Protein AF-A0A388LQ07-F1 (afdb_monomer_lite)

Radius of gyration: 49.72 Å; chains: 1; bounding box: 108×104×162 Å

pLDDT: mean 70.74, std 22.27, range [34.22, 98.62]

Organism: Chara braunii (NCBI:txid69332)

Sequence (427 aa):
MSNPERYERSRDVRGMDDRAQDDRERDDRAEDRDRGDRRRGPICFNCNEIGHYGNQCPRPRRYGGMARPSTSTDSLRSRSPRRGDWRREPAAQLDRGVTQQISELGRSVAAMKQHFEEEWMREENRLRRKQEKEEEKRREEEMRIREEEERVIQEKKARKKKERRRKEAESRTELKKDLSMQMVMQLSELEDKFGHRMKQAITGTGKLPNEKGKEVKRGPACSGSGSESEASITQDLSARTTDLVISEKRKRGPDRVIGNSPPMESPAKRTPKSRRKQATFTRRLTRARAKMVKSPGSAKRKTPVRTPLLARKKKVTPLDTGIGTPDLKGSLARYKYRNIMMQELKLLDASELQRICREEGVPYDGKVDEIFDITDHRTYLKLEIEEVPELQPEAINIEDSEVVGPNEGSDAINKWDLRVPQLWVVC

Secondary structure (DSSP, 8-state):
-----------------SSSSSTTSSSTTSSS-TTS-S-PPPBPTTT--BTS-TTS-SSPP----------------------------------HHHHHHHHHHHHHHHHHHHHHHHHHHHHHHHHHHHHHHHHHHHHHHHHHHHHHHHHHHHHHHHHHHHHHHHHHHHHHHHHHHHHHHHHHHHHHHHHHHHHHHHHHHHHHT------------------------HHHHHHHHHHHHHT-------PPPP-----------PPP----------PPPP-------------------------------------------THHHHHHHHHHHHHHHHHHHHTS-HHHHHHHHHHHT-----HHHHHHHHHHHHHHHHHHHHHS---------------------------------------

Structure (mmCIF, N/CA/C/O backbone):
data_AF-A0A388LQ07-F1
#
_entry.id   AF-A0A388LQ07-F1
#
loop_
_atom_site.group_PDB
_atom_site.id
_atom_site.type_symbol
_atom_site.label_atom_id
_atom_site.label_alt_id
_atom_site.label_comp_id
_atom_site.label_asym_id
_atom_site.label_entity_id
_atom_site.label_seq_id
_atom_site.pdbx_PDB_ins_code
_atom_site.Cartn_x
_atom_site.Cartn_y
_atom_site.Cartn_z
_atom_site.occupancy
_atom_site.B_iso_or_equiv
_atom_site.auth_seq_id
_atom_site.auth_comp_id
_atom_site.auth_asym_id
_atom_site.auth_atom_id
_atom_site.pdbx_PDB_model_num
ATOM 1 N N . MET A 1 1 ? -44.081 -37.460 34.704 1.00 39.41 1 MET A N 1
ATOM 2 C CA . MET A 1 1 ? -43.482 -36.228 35.255 1.00 39.41 1 MET A CA 1
ATOM 3 C C . MET A 1 1 ? -42.346 -35.823 34.338 1.00 39.41 1 MET A C 1
ATOM 5 O O . MET A 1 1 ? -41.264 -36.391 34.409 1.00 39.41 1 MET A O 1
ATOM 9 N N . SER A 1 2 ? -42.665 -34.952 33.388 1.00 43.94 2 SER A N 1
ATOM 10 C CA . SER A 1 2 ? -41.775 -34.513 32.313 1.00 43.94 2 SER A CA 1
ATOM 11 C C . SER A 1 2 ? -41.227 -33.144 32.690 1.00 43.94 2 SER A C 1
ATOM 13 O O . SER A 1 2 ? -42.004 -32.284 33.091 1.00 43.94 2 SER A O 1
ATOM 15 N N . ASN A 1 3 ? -39.910 -32.969 32.612 1.00 45.53 3 ASN A N 1
ATOM 16 C CA . ASN A 1 3 ? -39.208 -31.769 33.061 1.00 45.53 3 ASN A CA 1
ATOM 17 C C . ASN A 1 3 ? -38.857 -30.894 31.837 1.00 45.53 3 ASN A C 1
ATOM 19 O O . ASN A 1 3 ? -38.011 -31.328 31.048 1.00 45.53 3 ASN A O 1
ATOM 23 N N . PRO A 1 4 ? -39.477 -29.716 31.623 1.00 56.81 4 PRO A N 1
ATOM 24 C CA . PRO A 1 4 ? -39.225 -28.880 30.458 1.00 56.81 4 PRO A CA 1
ATOM 25 C C . PRO A 1 4 ? -38.493 -27.590 30.861 1.00 56.81 4 PRO A C 1
ATOM 27 O O . PRO A 1 4 ? -39.055 -26.513 30.771 1.00 56.81 4 PRO A O 1
ATOM 30 N N . GLU A 1 5 ? -37.239 -27.663 31.312 1.00 50.97 5 GLU A N 1
ATOM 31 C CA . GLU A 1 5 ? -36.475 -26.450 31.671 1.00 50.97 5 GLU A CA 1
ATOM 32 C C . GLU A 1 5 ? -34.990 -26.571 31.323 1.00 50.97 5 GLU A C 1
ATOM 34 O O . GLU A 1 5 ? -34.106 -26.594 32.184 1.00 50.97 5 GLU A O 1
ATOM 39 N N . ARG A 1 6 ? -34.669 -26.676 30.028 1.00 49.72 6 ARG A N 1
ATOM 40 C CA . ARG A 1 6 ? -33.263 -26.550 29.615 1.00 49.72 6 ARG A CA 1
ATOM 41 C C . ARG A 1 6 ? -33.026 -26.067 28.193 1.00 49.72 6 ARG A C 1
ATOM 43 O O . ARG A 1 6 ? -32.154 -26.596 27.506 1.00 49.72 6 ARG A O 1
ATOM 50 N N . TYR A 1 7 ? -33.756 -25.042 27.763 1.00 50.16 7 TYR A N 1
ATOM 51 C CA . TYR A 1 7 ? -33.455 -24.391 26.489 1.00 50.16 7 TYR A CA 1
ATOM 52 C C . TYR A 1 7 ? -33.630 -22.874 26.509 1.00 50.16 7 TYR A C 1
ATOM 54 O O . TYR A 1 7 ? -34.295 -22.318 25.654 1.00 50.16 7 TYR A O 1
ATOM 62 N N . GLU A 1 8 ? -32.960 -22.189 27.435 1.00 53.19 8 GLU A N 1
ATOM 63 C CA . GLU A 1 8 ? -32.631 -20.772 27.251 1.00 53.19 8 GLU A CA 1
ATOM 64 C C . GLU A 1 8 ? -31.190 -20.524 27.693 1.00 53.19 8 GLU A C 1
ATOM 66 O O . GLU A 1 8 ? -30.886 -20.216 28.843 1.00 53.19 8 GLU A O 1
ATOM 71 N N . ARG A 1 9 ? -30.252 -20.719 26.761 1.00 45.91 9 ARG A N 1
ATOM 72 C CA . ARG A 1 9 ? -28.885 -20.226 26.914 1.00 45.91 9 ARG A CA 1
ATOM 73 C C . ARG A 1 9 ? -28.558 -19.337 25.729 1.00 45.91 9 ARG A C 1
ATOM 75 O O . ARG A 1 9 ? -28.162 -19.811 24.672 1.00 45.91 9 ARG A O 1
ATOM 82 N N . SER A 1 10 ? -28.771 -18.051 25.978 1.00 45.88 10 SER A N 1
ATOM 83 C CA . SER A 1 10 ? -27.994 -16.930 25.462 1.00 45.88 10 SER A CA 1
ATOM 84 C C . SER A 1 10 ? -27.790 -16.904 23.950 1.00 45.88 10 SER A C 1
ATOM 86 O O . SER A 1 10 ? -26.807 -17.409 23.415 1.00 45.88 10 SER A O 1
ATOM 88 N N . ARG A 1 11 ? -28.687 -16.176 23.278 1.00 46.62 11 ARG A N 1
ATOM 89 C CA . ARG A 1 11 ? -28.313 -15.408 22.090 1.00 46.62 11 ARG A CA 1
ATOM 90 C C . ARG A 1 11 ? -27.155 -14.494 22.485 1.00 46.62 11 ARG A C 1
ATOM 92 O O . ARG A 1 11 ? -27.356 -13.493 23.166 1.00 46.62 11 ARG A O 1
ATOM 99 N N . ASP A 1 12 ? -25.949 -14.868 22.078 1.00 43.22 12 ASP A N 1
ATOM 100 C CA . ASP A 1 12 ? -24.818 -13.957 22.021 1.00 43.22 12 ASP A CA 1
ATOM 101 C C . ASP A 1 12 ? -25.226 -12.770 21.144 1.00 43.22 12 ASP A C 1
ATOM 103 O O . ASP A 1 12 ? -25.362 -12.892 19.922 1.00 43.22 12 ASP A O 1
ATOM 107 N N . VAL A 1 13 ? -25.457 -11.629 21.793 1.00 46.91 13 VAL A N 1
ATOM 108 C CA . VAL A 1 13 ? -25.552 -10.318 21.158 1.00 46.91 13 VAL A CA 1
ATOM 109 C C . VAL A 1 13 ? -24.224 -10.106 20.440 1.00 46.91 13 VAL A C 1
ATOM 111 O O . VAL A 1 13 ? -23.186 -9.824 21.042 1.00 46.91 13 VAL A O 1
ATOM 114 N N . ARG A 1 14 ? -24.235 -10.373 19.133 1.00 50.00 14 ARG A N 1
ATOM 115 C CA . ARG A 1 14 ? -23.126 -10.073 18.238 1.00 50.00 14 ARG A CA 1
ATOM 116 C C . ARG A 1 14 ? -22.948 -8.564 18.270 1.00 50.00 14 ARG A C 1
ATOM 118 O O . ARG A 1 14 ? -23.834 -7.846 17.825 1.00 50.00 14 ARG A O 1
ATOM 125 N N . GLY A 1 15 ? -21.815 -8.127 18.817 1.00 51.34 15 GLY A N 1
ATOM 126 C CA . GLY A 1 15 ? -21.367 -6.742 18.764 1.00 51.34 15 GLY A CA 1
ATOM 127 C C . GLY A 1 15 ? -21.477 -6.223 17.337 1.00 51.34 15 GLY A C 1
ATOM 128 O O . GLY A 1 15 ? -20.814 -6.734 16.431 1.00 51.34 15 GLY A O 1
ATOM 129 N N . MET A 1 16 ? -22.373 -5.259 17.168 1.00 51.69 16 MET A N 1
ATOM 130 C CA . MET A 1 16 ? -22.711 -4.630 15.903 1.00 51.69 16 MET A CA 1
ATOM 131 C C . MET A 1 16 ? -22.351 -3.136 15.922 1.00 51.69 16 MET A C 1
ATOM 133 O O . MET A 1 16 ? -22.922 -2.372 15.162 1.00 51.69 16 MET A O 1
ATOM 137 N N . ASP A 1 17 ? -21.379 -2.733 16.749 1.00 49.41 17 ASP A N 1
ATOM 138 C CA . ASP A 1 17 ? -21.117 -1.313 17.041 1.00 49.41 17 ASP A CA 1
ATOM 139 C C . ASP A 1 17 ? -19.730 -0.798 16.617 1.00 49.41 17 ASP A C 1
ATOM 141 O O . ASP A 1 17 ? -19.373 0.322 16.954 1.00 49.41 17 ASP A O 1
ATOM 145 N N . ASP A 1 18 ? -18.953 -1.552 15.830 1.00 53.66 18 ASP A N 1
ATOM 146 C CA . ASP A 1 18 ? -17.659 -1.064 15.300 1.00 53.66 18 ASP A CA 1
ATOM 147 C C . ASP A 1 18 ? -17.747 -0.597 13.826 1.00 53.66 18 ASP A C 1
ATOM 149 O O . ASP A 1 18 ? -16.726 -0.311 13.208 1.00 53.66 18 ASP A O 1
ATOM 153 N N . ARG A 1 19 ? -18.946 -0.552 13.220 1.00 55.19 19 ARG A N 1
ATOM 154 C CA . ARG A 1 19 ? -19.135 -0.169 11.800 1.00 55.19 19 ARG A CA 1
ATOM 155 C C . ARG A 1 19 ? -19.740 1.214 11.569 1.00 55.19 19 ARG A C 1
ATOM 157 O O . ARG A 1 19 ? -19.699 1.684 10.445 1.00 55.19 19 ARG A O 1
ATOM 164 N N . ALA A 1 20 ? -20.289 1.863 12.592 1.00 51.53 20 ALA A N 1
ATOM 165 C CA . ALA A 1 20 ? -21.076 3.088 12.415 1.00 51.53 20 ALA A CA 1
ATOM 166 C C . ALA A 1 20 ? -20.260 4.393 12.496 1.00 51.53 20 ALA A C 1
ATOM 168 O O . ALA A 1 20 ? -20.847 5.474 12.473 1.00 51.53 20 ALA A O 1
ATOM 169 N N . GLN A 1 21 ? -18.932 4.315 12.638 1.00 52.06 21 GLN A N 1
ATOM 170 C CA . GLN A 1 21 ? -18.099 5.497 12.882 1.00 52.06 21 GLN A CA 1
ATOM 171 C C . GLN A 1 21 ? -17.310 5.982 11.654 1.00 52.06 21 GLN A C 1
ATOM 173 O O . GLN A 1 21 ? -16.916 7.141 11.650 1.00 52.06 21 GLN A O 1
ATOM 178 N N . ASP A 1 22 ? -17.161 5.168 10.600 1.00 51.47 22 ASP A N 1
ATOM 179 C CA . ASP A 1 22 ? -16.456 5.572 9.365 1.00 51.47 22 ASP A CA 1
ATOM 180 C C . ASP A 1 22 ? -17.363 6.259 8.323 1.00 51.47 22 ASP A C 1
ATOM 182 O O . ASP A 1 22 ? -16.869 6.978 7.459 1.00 51.47 22 ASP A O 1
ATOM 186 N N . ASP A 1 23 ? -18.690 6.104 8.407 1.00 52.00 23 ASP A N 1
ATOM 187 C CA . ASP A 1 23 ? -19.601 6.627 7.372 1.00 52.00 23 ASP A CA 1
ATOM 188 C C . ASP A 1 23 ? -20.023 8.096 7.586 1.00 52.00 23 ASP A C 1
ATOM 190 O O . ASP A 1 23 ? -20.672 8.678 6.723 1.00 52.00 23 ASP A O 1
ATOM 194 N N . ARG A 1 24 ? -19.659 8.734 8.710 1.00 50.94 24 ARG A N 1
ATOM 195 C CA . ARG A 1 24 ? -20.096 10.112 9.027 1.00 50.94 24 ARG A CA 1
ATOM 196 C C . ARG A 1 24 ? -19.161 11.233 8.572 1.00 50.94 24 ARG A C 1
ATOM 198 O O . ARG A 1 24 ? -19.572 12.382 8.630 1.00 50.94 24 ARG A O 1
ATOM 205 N N . GLU A 1 25 ? -17.951 10.946 8.094 1.00 48.94 25 GLU A N 1
ATOM 206 C CA . GLU A 1 25 ? -17.031 11.999 7.613 1.00 48.94 25 GLU A CA 1
ATOM 207 C C . GLU A 1 25 ? -17.126 12.268 6.097 1.00 48.94 25 GLU A C 1
ATOM 209 O O . GLU A 1 25 ? -16.365 13.078 5.564 1.00 48.94 25 GLU A O 1
ATOM 214 N N . ARG A 1 26 ? -18.045 11.607 5.374 1.00 51.47 26 ARG A N 1
ATOM 215 C CA . ARG A 1 26 ? -18.078 11.650 3.901 1.00 51.47 26 ARG A CA 1
ATOM 216 C C . ARG A 1 26 ? -19.060 12.649 3.278 1.00 51.47 26 ARG A C 1
ATOM 218 O O . ARG A 1 26 ? -18.865 12.981 2.112 1.00 51.47 26 ARG A O 1
ATOM 225 N N . ASP A 1 27 ? -20.040 13.164 4.019 1.00 49.19 27 ASP A N 1
ATOM 226 C CA . ASP A 1 27 ? -21.153 13.920 3.415 1.00 49.19 27 ASP A CA 1
ATOM 227 C C . ASP A 1 27 ? -21.020 15.457 3.437 1.00 49.19 27 ASP A C 1
ATOM 229 O O . ASP A 1 27 ? -21.735 16.134 2.705 1.00 49.19 27 ASP A O 1
ATOM 233 N N . ASP A 1 28 ? -20.051 16.045 4.146 1.00 48.31 28 ASP A N 1
ATOM 234 C CA . ASP A 1 28 ? -19.990 17.515 4.316 1.00 48.31 28 ASP A CA 1
ATOM 235 C C . ASP A 1 28 ? -19.209 18.287 3.222 1.00 48.31 28 ASP A C 1
ATOM 237 O O . ASP A 1 28 ? -18.878 19.459 3.401 1.00 48.31 28 ASP A O 1
ATOM 241 N N . ARG A 1 29 ? -18.859 17.679 2.076 1.00 53.12 29 ARG A N 1
ATOM 242 C CA . ARG A 1 29 ? -18.040 18.353 1.030 1.00 53.12 29 ARG A CA 1
ATOM 243 C C . ARG A 1 29 ? -18.640 18.414 -0.376 1.00 53.12 29 ARG A C 1
ATOM 245 O O . ARG A 1 29 ? -17.959 18.874 -1.292 1.00 53.12 29 ARG A O 1
ATOM 252 N N . ALA A 1 30 ? -19.884 17.982 -0.570 1.00 51.75 30 ALA A N 1
ATOM 253 C CA . ALA A 1 30 ? -20.458 17.828 -1.909 1.00 51.75 30 ALA A CA 1
ATOM 254 C C . ALA A 1 30 ? -21.124 19.087 -2.508 1.00 51.75 30 ALA A C 1
ATOM 256 O O . ALA A 1 30 ? -21.473 19.061 -3.685 1.00 51.75 30 ALA A O 1
ATOM 257 N N . GLU A 1 31 ? -21.291 20.193 -1.775 1.00 50.75 31 GLU A N 1
ATOM 258 C CA . GLU A 1 31 ? -22.216 21.254 -2.225 1.00 50.75 31 GLU A CA 1
ATOM 259 C C . GLU A 1 31 ? -21.605 22.456 -2.974 1.00 50.75 31 GLU A C 1
ATOM 261 O O . GLU A 1 31 ? -22.358 23.301 -3.450 1.00 50.75 31 GLU A O 1
ATOM 266 N N . ASP A 1 32 ? -20.284 22.540 -3.184 1.00 50.28 32 ASP A N 1
ATOM 267 C CA . ASP A 1 32 ? -19.667 23.840 -3.536 1.00 50.28 32 ASP A CA 1
ATOM 268 C C . ASP A 1 32 ? -19.043 23.991 -4.942 1.00 50.28 32 ASP A C 1
ATOM 270 O O . ASP A 1 32 ? -18.267 24.920 -5.171 1.00 50.28 32 ASP A O 1
ATOM 274 N N . ARG A 1 33 ? -19.320 23.116 -5.925 1.00 52.22 33 ARG A N 1
ATOM 275 C CA . ARG A 1 33 ? -18.588 23.167 -7.223 1.00 52.22 33 ARG A CA 1
ATOM 276 C C . ARG A 1 33 ? -19.391 23.209 -8.523 1.00 52.22 33 ARG A C 1
ATOM 278 O O . ARG A 1 33 ? -18.778 23.193 -9.587 1.00 52.22 33 ARG A O 1
ATOM 285 N N . ASP A 1 34 ? -20.712 23.377 -8.500 1.00 48.28 34 ASP A N 1
ATOM 286 C CA . ASP A 1 34 ? -21.517 23.348 -9.739 1.00 48.28 34 ASP A CA 1
ATOM 287 C C . ASP A 1 34 ? -21.881 24.734 -10.327 1.00 48.28 34 ASP A C 1
ATOM 289 O O . ASP A 1 34 ? -23.017 24.979 -10.733 1.00 48.28 34 ASP A O 1
ATOM 293 N N . ARG A 1 35 ? -20.939 25.695 -10.372 1.00 51.75 35 ARG A N 1
ATOM 294 C CA . ARG A 1 35 ? -21.194 27.030 -10.986 1.00 51.75 35 ARG A CA 1
ATOM 295 C C . ARG A 1 35 ? -20.110 27.596 -11.923 1.00 51.75 35 ARG A C 1
ATOM 297 O O . ARG A 1 35 ? -20.222 28.742 -12.342 1.00 51.75 35 ARG A O 1
ATOM 304 N N . GLY A 1 36 ? -19.094 26.820 -12.301 1.00 54.16 36 GLY A N 1
ATOM 305 C CA . GLY A 1 36 ? -17.830 27.366 -12.823 1.00 54.16 36 GLY A CA 1
ATOM 306 C C . GLY A 1 36 ? -17.712 27.795 -14.294 1.00 54.16 36 GLY A C 1
ATOM 307 O O . GLY A 1 36 ? -17.381 28.948 -14.537 1.00 54.16 36 GLY A O 1
ATOM 308 N N . ASP A 1 37 ? -17.847 26.894 -15.281 1.00 54.06 37 ASP A N 1
ATOM 309 C CA . ASP A 1 37 ? -17.025 27.077 -16.507 1.00 54.06 37 ASP A CA 1
ATOM 310 C C . ASP A 1 37 ? -17.689 26.734 -17.858 1.00 54.06 37 ASP A C 1
ATOM 312 O O . ASP A 1 37 ? -17.047 26.311 -18.817 1.00 54.06 37 ASP A O 1
ATOM 316 N N . ARG A 1 38 ? -19.005 26.928 -17.995 1.00 53.69 38 ARG A N 1
ATOM 317 C CA . ARG A 1 38 ? -19.739 26.542 -19.223 1.00 53.69 38 ARG A CA 1
ATOM 318 C C . ARG A 1 38 ? -19.642 27.508 -20.423 1.00 53.69 38 ARG A C 1
ATOM 320 O O . ARG A 1 38 ? -20.496 27.416 -21.301 1.00 53.69 38 ARG A O 1
ATOM 327 N N . ARG A 1 39 ? -18.691 28.453 -20.520 1.00 58.50 39 ARG A N 1
ATOM 328 C CA . ARG A 1 39 ? -18.688 29.434 -21.644 1.00 58.50 39 ARG A CA 1
ATOM 329 C C . ARG A 1 39 ? -17.314 29.947 -22.109 1.00 58.50 39 ARG A C 1
ATOM 331 O O . ARG A 1 39 ? -17.121 31.157 -22.201 1.00 58.50 39 ARG A O 1
ATOM 338 N N . ARG A 1 40 ? -16.370 29.082 -22.493 1.00 64.88 40 ARG A N 1
ATOM 339 C CA . ARG A 1 40 ? -15.242 29.522 -23.347 1.00 64.88 40 ARG A CA 1
ATOM 340 C C . ARG A 1 40 ? -15.515 29.156 -24.807 1.00 64.88 40 ARG A C 1
ATOM 342 O O . ARG A 1 40 ? -15.767 27.999 -25.119 1.00 64.88 40 ARG A O 1
ATOM 349 N N . GLY A 1 41 ? -15.536 30.163 -25.684 1.00 77.50 41 GLY A N 1
ATOM 350 C CA . GLY A 1 41 ? -15.755 29.989 -27.126 1.00 77.50 41 GLY A CA 1
ATOM 351 C C . GLY A 1 41 ? -14.589 29.277 -27.835 1.00 77.50 41 GLY A C 1
ATOM 352 O O . GLY A 1 41 ? -13.524 29.104 -27.242 1.00 77.50 41 GLY A O 1
ATOM 353 N N . PRO A 1 42 ? -14.765 28.871 -29.106 1.00 85.25 42 PRO A N 1
ATOM 354 C CA . PRO A 1 42 ? -13.761 28.117 -29.859 1.00 85.25 42 PRO A CA 1
ATOM 355 C C . PRO A 1 42 ? -12.470 28.924 -30.069 1.00 85.25 42 PRO A C 1
ATOM 357 O O . PRO A 1 42 ? -12.521 30.124 -30.340 1.00 85.25 42 PRO A O 1
ATOM 360 N N . ILE A 1 43 ? -11.316 28.260 -29.960 1.00 91.00 43 ILE A N 1
ATOM 361 C CA . ILE A 1 43 ? -9.980 28.847 -30.159 1.00 91.00 43 ILE A CA 1
ATOM 362 C C . ILE A 1 43 ? -9.486 28.535 -31.578 1.00 91.00 43 ILE A C 1
ATOM 364 O O . ILE A 1 43 ? -9.570 27.399 -32.047 1.00 91.00 43 ILE A O 1
ATOM 368 N N . CYS A 1 44 ? -8.934 29.533 -32.265 1.00 90.69 44 CYS A N 1
ATOM 369 C CA . CYS A 1 44 ? -8.407 29.385 -33.616 1.00 90.69 44 CYS A CA 1
ATOM 370 C C . CYS A 1 44 ? -7.053 28.660 -33.634 1.00 90.69 44 CYS A C 1
ATOM 372 O O . CYS A 1 44 ? -6.055 29.211 -33.190 1.00 90.69 44 CYS A O 1
ATOM 374 N N . PHE A 1 45 ? -6.959 27.487 -34.261 1.00 85.25 45 PHE A N 1
ATOM 375 C CA . PHE A 1 45 ? -5.707 26.711 -34.340 1.00 85.25 45 PHE A CA 1
ATOM 376 C C . PHE A 1 45 ? -4.542 27.375 -35.103 1.00 85.25 45 PHE A C 1
ATOM 378 O O . PHE A 1 45 ? -3.414 26.896 -35.024 1.00 85.25 45 PHE A O 1
ATOM 385 N N . ASN A 1 46 ? -4.780 28.447 -35.871 1.00 89.38 46 ASN A N 1
ATOM 386 C CA . ASN A 1 46 ? -3.712 29.131 -36.615 1.00 89.38 46 ASN A CA 1
ATOM 387 C C . ASN A 1 46 ? -3.073 30.288 -35.818 1.00 89.38 46 ASN A C 1
ATOM 389 O O . ASN A 1 46 ? -1.893 30.581 -36.009 1.00 89.38 46 ASN A O 1
ATOM 393 N N . CYS A 1 47 ? -3.826 30.953 -34.930 1.00 91.19 47 CYS A N 1
ATOM 394 C CA . CYS A 1 47 ? -3.338 32.099 -34.144 1.00 91.19 47 CYS A CA 1
ATOM 395 C C . CYS A 1 47 ? -3.561 31.998 -32.625 1.00 91.19 47 CYS A C 1
ATOM 397 O O . CYS A 1 47 ? -3.041 32.837 -31.897 1.00 91.19 47 CYS A O 1
ATOM 399 N N . ASN A 1 48 ? -4.285 30.980 -32.159 1.00 89.50 48 ASN A N 1
ATOM 400 C CA . ASN A 1 48 ? -4.698 30.724 -30.776 1.00 89.50 48 ASN A CA 1
ATOM 401 C C . ASN A 1 48 ? -5.562 31.817 -30.122 1.00 89.50 48 ASN A C 1
ATOM 403 O O . ASN A 1 48 ? -5.646 31.892 -28.899 1.00 89.50 48 ASN A O 1
ATOM 407 N N . GLU A 1 49 ? -6.245 32.643 -30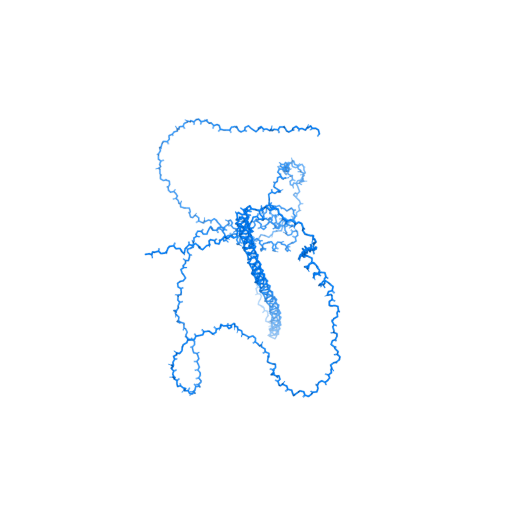.912 1.00 91.56 49 GLU A N 1
ATOM 408 C CA . GLU A 1 49 ? -7.212 33.618 -30.397 1.00 91.56 49 GLU A CA 1
ATOM 409 C C . GLU A 1 49 ? -8.605 32.974 -30.266 1.00 91.56 49 GLU A C 1
ATOM 411 O O . GLU A 1 49 ? -9.029 32.193 -31.124 1.00 91.56 49 GLU A O 1
ATOM 416 N N . ILE A 1 50 ? -9.315 33.278 -29.174 1.00 91.75 50 ILE A N 1
ATOM 417 C CA . ILE A 1 50 ? -10.691 32.817 -28.927 1.00 91.75 50 ILE A CA 1
ATOM 418 C C . ILE A 1 50 ? -11.644 33.595 -29.849 1.00 91.75 50 ILE A C 1
ATOM 420 O O . ILE A 1 50 ? -11.500 34.805 -30.006 1.00 91.75 50 ILE A O 1
ATOM 424 N N . GLY A 1 51 ? -12.641 32.925 -30.428 1.00 92.38 51 GLY A N 1
ATOM 425 C CA . GLY A 1 51 ? -13.773 33.566 -31.110 1.00 92.38 51 GLY A CA 1
ATOM 426 C C . GLY A 1 51 ? -13.868 33.338 -32.619 1.00 92.38 51 GLY A C 1
ATOM 427 O O . GLY A 1 51 ? -14.806 33.837 -33.231 1.00 92.38 51 GLY A O 1
ATOM 428 N N . HIS A 1 52 ? -12.954 32.580 -33.230 1.00 92.50 52 HIS A N 1
ATOM 429 C CA . HIS A 1 52 ? -13.053 32.214 -34.646 1.00 92.50 52 HIS A CA 1
ATOM 430 C C . HIS A 1 52 ? -12.395 30.864 -34.943 1.00 92.50 52 HIS A C 1
ATOM 432 O O . HIS A 1 52 ? -11.523 30.396 -34.213 1.00 92.50 52 HIS A O 1
ATOM 438 N N . TYR A 1 53 ? -12.807 30.230 -36.038 1.00 89.62 53 TYR A N 1
ATOM 439 C CA . TYR A 1 53 ? -12.229 28.966 -36.491 1.00 89.62 53 TYR A CA 1
ATOM 440 C C . TYR A 1 53 ? -11.045 29.200 -37.441 1.00 89.62 53 TYR A C 1
ATOM 442 O O . TYR A 1 53 ? -10.922 30.251 -38.069 1.00 89.62 53 TYR A O 1
ATOM 450 N N . GLY A 1 54 ? -10.161 28.207 -37.586 1.00 87.06 54 GLY A N 1
ATOM 451 C CA . GLY A 1 54 ? -8.929 28.326 -38.386 1.00 87.06 54 GLY A CA 1
ATOM 452 C C . GLY A 1 54 ? -9.132 28.653 -39.875 1.00 87.06 54 GLY A C 1
ATOM 453 O O . GLY A 1 54 ? -8.205 29.111 -40.538 1.00 87.06 54 GLY A O 1
ATOM 454 N N . ASN A 1 55 ? -10.334 28.448 -40.412 1.00 86.50 55 ASN A N 1
ATOM 455 C CA . ASN A 1 55 ? -10.735 28.842 -41.767 1.00 86.50 55 ASN A CA 1
ATOM 456 C C . ASN A 1 55 ? -11.166 30.317 -41.887 1.00 86.50 55 ASN A C 1
ATOM 458 O O . ASN A 1 55 ? -11.230 30.823 -43.000 1.00 86.50 55 ASN A O 1
ATOM 462 N N . GLN A 1 56 ? -11.422 30.996 -40.769 1.00 92.50 56 GLN A N 1
ATOM 463 C CA . GLN A 1 56 ? -11.785 32.416 -40.682 1.00 92.50 56 GLN A CA 1
ATOM 464 C C . GLN A 1 56 ? -10.619 33.281 -40.180 1.00 92.50 56 GLN A C 1
ATOM 466 O O . GLN A 1 56 ? -10.779 34.476 -39.952 1.00 92.50 56 GLN A O 1
ATOM 471 N N . CYS A 1 57 ? -9.444 32.681 -39.969 1.00 91.94 57 CYS A N 1
ATOM 472 C CA . CYS A 1 57 ? -8.293 33.390 -39.435 1.00 91.94 57 CYS A CA 1
ATOM 473 C C . CYS A 1 57 ? -7.724 34.357 -40.488 1.00 91.94 57 CYS A C 1
ATOM 475 O O . CYS A 1 57 ? -7.311 33.897 -41.554 1.00 91.94 57 CYS A O 1
ATOM 477 N N . PRO A 1 58 ? -7.622 35.667 -40.195 1.00 91.44 58 PRO A N 1
ATOM 478 C CA . PRO A 1 58 ? -7.046 36.639 -41.125 1.00 91.44 58 PRO A CA 1
ATOM 479 C C . PRO A 1 58 ? -5.524 36.488 -41.272 1.00 91.44 58 PRO A C 1
ATOM 481 O O . PRO A 1 58 ? -4.928 37.075 -42.173 1.00 91.44 58 PRO A O 1
ATOM 484 N N . ARG A 1 59 ? -4.869 35.707 -40.396 1.00 88.56 59 ARG A N 1
ATOM 485 C CA . ARG A 1 59 ? -3.426 35.454 -40.483 1.00 88.56 59 ARG A CA 1
ATOM 486 C C . ARG A 1 59 ? -3.138 34.383 -41.546 1.00 88.56 59 ARG A C 1
ATOM 488 O O . ARG A 1 59 ? -3.783 33.332 -41.521 1.00 88.56 59 ARG A O 1
ATOM 495 N N . PRO A 1 60 ? -2.152 34.588 -42.442 1.00 83.56 60 PRO A N 1
ATOM 496 C CA . PRO A 1 60 ? -1.789 33.598 -43.452 1.00 83.56 60 PRO A CA 1
ATOM 497 C C . PRO A 1 60 ? -1.410 32.268 -42.788 1.00 83.56 60 PRO A C 1
ATOM 499 O O . PRO A 1 60 ? -0.747 32.240 -41.747 1.00 83.56 60 PRO A O 1
ATOM 502 N N . ARG A 1 61 ? -1.884 31.153 -43.357 1.00 78.69 61 ARG A N 1
ATOM 503 C CA . ARG A 1 61 ? -1.637 29.810 -42.813 1.00 78.69 61 ARG A CA 1
ATOM 504 C C . ARG A 1 61 ? -0.133 29.554 -42.738 1.00 78.69 61 ARG A C 1
ATOM 506 O O . ARG A 1 61 ? 0.551 29.660 -43.753 1.00 78.69 61 ARG A O 1
ATOM 513 N N . ARG A 1 62 ? 0.371 29.139 -41.569 1.00 72.25 62 ARG A N 1
ATOM 514 C CA . ARG A 1 62 ? 1.770 28.703 -41.364 1.00 72.25 62 ARG A CA 1
ATOM 515 C C . ARG A 1 62 ? 2.080 27.350 -42.036 1.00 72.25 62 ARG A C 1
ATOM 517 O O . ARG A 1 62 ? 2.679 26.470 -41.430 1.00 72.25 62 ARG A O 1
ATOM 524 N N . TYR A 1 63 ? 1.673 27.149 -43.287 1.00 61.38 63 TYR A N 1
ATOM 525 C CA . TYR A 1 63 ? 2.093 25.999 -44.090 1.00 61.38 63 TYR A CA 1
ATOM 526 C C . TYR A 1 63 ? 3.426 26.329 -44.764 1.00 61.38 63 TYR A C 1
ATOM 528 O O . TYR A 1 63 ? 3.490 26.657 -45.943 1.00 61.38 63 TYR A O 1
ATOM 536 N N . GLY A 1 64 ? 4.501 26.288 -43.984 1.00 60.91 64 GLY A N 1
ATOM 537 C CA . GLY A 1 64 ? 5.840 26.582 -44.476 1.00 60.91 64 GLY A CA 1
ATOM 538 C C . GLY A 1 64 ? 6.906 26.050 -43.535 1.00 60.91 64 GLY A C 1
ATOM 539 O O . GLY A 1 64 ? 7.406 26.789 -42.699 1.00 60.91 64 GLY A O 1
ATOM 540 N N . GLY A 1 65 ? 7.255 24.774 -43.707 1.00 58.31 65 GLY A N 1
ATOM 541 C CA . GLY A 1 65 ? 8.501 24.204 -43.198 1.00 58.31 65 GLY A CA 1
ATOM 542 C C . GLY A 1 65 ? 8.400 23.501 -41.847 1.00 58.31 65 GLY A C 1
ATOM 543 O O . GLY A 1 65 ? 8.491 24.130 -40.804 1.00 58.31 65 GLY A O 1
ATOM 544 N N . MET A 1 66 ? 8.296 22.173 -41.878 1.00 49.69 66 MET A N 1
ATOM 545 C CA . MET A 1 66 ? 9.326 21.275 -41.339 1.00 49.69 66 MET A CA 1
ATOM 546 C C . MET A 1 66 ? 8.877 19.823 -41.518 1.00 49.69 66 MET A C 1
ATOM 548 O O . MET A 1 66 ? 7.811 19.409 -41.076 1.00 49.69 66 MET A O 1
ATOM 552 N N . ALA A 1 67 ? 9.722 19.098 -42.249 1.00 51.78 67 ALA A N 1
ATOM 553 C CA . ALA A 1 67 ? 9.872 17.654 -42.316 1.00 51.78 67 ALA A CA 1
ATOM 554 C C . ALA A 1 67 ? 8.987 16.845 -41.354 1.00 51.78 67 ALA A C 1
ATOM 556 O O . ALA A 1 67 ? 9.276 16.714 -40.168 1.00 51.78 67 ALA A O 1
ATOM 557 N N . ARG A 1 68 ? 7.955 16.213 -41.914 1.00 53.91 68 ARG A N 1
ATOM 558 C CA . ARG A 1 68 ? 7.318 15.045 -41.308 1.00 53.91 68 ARG A CA 1
ATOM 559 C C . ARG A 1 68 ? 8.313 13.879 -41.454 1.00 53.91 68 ARG A C 1
ATOM 561 O O . ARG A 1 68 ? 8.586 13.501 -42.597 1.00 53.91 68 ARG A O 1
ATOM 568 N N . PRO A 1 69 ? 8.900 13.329 -40.374 1.00 48.88 69 PRO A N 1
ATOM 569 C CA . PRO A 1 69 ? 9.760 12.161 -40.492 1.00 48.88 69 PRO A CA 1
ATOM 570 C C . PRO A 1 69 ? 8.899 10.985 -40.960 1.00 48.88 69 PRO A C 1
ATOM 572 O O . PRO A 1 69 ? 7.974 10.549 -40.278 1.00 48.88 69 PRO A O 1
ATOM 575 N N . SER A 1 70 ? 9.161 10.532 -42.184 1.00 45.28 70 SER A N 1
ATOM 576 C CA . SER A 1 70 ? 8.516 9.366 -42.783 1.00 45.28 70 SER A CA 1
ATOM 577 C C . SER A 1 70 ? 9.055 8.096 -42.135 1.00 45.28 70 SER A C 1
ATOM 579 O O . SER A 1 70 ? 10.016 7.507 -42.617 1.00 45.28 70 SER A O 1
ATOM 581 N N . THR A 1 71 ? 8.421 7.654 -41.054 1.00 48.16 71 THR A N 1
ATOM 582 C CA . THR A 1 71 ? 8.469 6.257 -40.609 1.00 48.16 71 THR A CA 1
ATOM 583 C C . THR A 1 71 ? 7.182 5.583 -41.060 1.00 48.16 71 THR A C 1
ATOM 585 O O . THR A 1 71 ? 6.250 5.380 -40.289 1.00 48.16 71 THR A O 1
ATOM 588 N N . SER A 1 72 ? 7.103 5.309 -42.356 1.00 49.75 72 SER A N 1
ATOM 589 C CA . SER A 1 72 ? 6.081 4.448 -42.936 1.00 49.75 72 SER A CA 1
ATOM 590 C C . SER A 1 72 ? 6.795 3.569 -43.940 1.00 49.75 72 SER A C 1
ATOM 592 O O . SER A 1 72 ? 7.089 3.982 -45.060 1.00 49.75 72 SER A O 1
ATOM 594 N N . THR A 1 73 ? 7.130 2.376 -43.473 1.00 49.09 73 THR A N 1
ATOM 595 C CA . THR A 1 73 ? 7.483 1.192 -44.244 1.00 49.09 73 THR A CA 1
ATOM 596 C C . THR A 1 73 ? 6.341 0.895 -45.220 1.00 49.09 73 THR A C 1
ATOM 598 O O . THR A 1 73 ? 5.477 0.073 -44.945 1.00 49.09 73 THR A O 1
ATOM 601 N N . ASP A 1 74 ? 6.304 1.604 -46.348 1.00 40.34 74 ASP A N 1
ATOM 602 C CA . ASP A 1 74 ? 5.473 1.236 -47.491 1.00 40.34 74 ASP A CA 1
ATOM 603 C C . ASP A 1 74 ? 6.367 0.563 -48.534 1.00 40.34 74 ASP A C 1
ATOM 605 O O . ASP A 1 74 ? 7.216 1.167 -49.196 1.00 40.34 74 ASP A O 1
ATOM 609 N N . SER A 1 75 ? 6.227 -0.753 -48.563 1.00 53.06 75 SER A N 1
ATOM 610 C CA . SER A 1 75 ? 7.066 -1.745 -49.208 1.00 53.06 75 SER A CA 1
ATOM 611 C C . SER A 1 75 ? 6.615 -2.062 -50.631 1.00 53.06 75 SER A C 1
ATOM 613 O O . SER A 1 75 ? 6.681 -3.219 -51.025 1.00 53.06 75 SER A O 1
ATOM 615 N N . LEU A 1 76 ? 6.171 -1.092 -51.438 1.00 52.75 76 LEU A N 1
ATOM 616 C CA . LEU A 1 76 ? 5.711 -1.379 -52.806 1.00 52.75 76 LEU A CA 1
ATOM 617 C C . LEU A 1 76 ? 6.036 -0.266 -53.813 1.00 52.75 76 LEU A C 1
ATOM 619 O O . LEU A 1 76 ? 5.151 0.351 -54.403 1.00 52.75 76 LEU A O 1
ATOM 623 N N . ARG A 1 77 ? 7.322 -0.059 -54.121 1.00 48.31 77 ARG A N 1
ATOM 624 C CA . ARG A 1 77 ? 7.709 0.523 -55.421 1.00 48.31 77 ARG A CA 1
ATOM 625 C C . ARG A 1 77 ? 8.805 -0.274 -56.107 1.00 48.31 77 ARG A C 1
ATOM 627 O O . ARG A 1 77 ? 9.982 0.069 -56.126 1.00 48.31 77 ARG A O 1
ATOM 634 N N . SER A 1 78 ? 8.333 -1.321 -56.763 1.00 54.72 78 SER A N 1
ATOM 635 C CA . SER A 1 78 ? 8.918 -1.952 -57.935 1.00 54.72 78 SER A CA 1
ATOM 636 C C . SER A 1 78 ? 9.345 -0.900 -58.967 1.00 54.72 78 SER A C 1
ATOM 638 O O . SER A 1 78 ? 8.527 -0.418 -59.749 1.00 54.72 78 SER A O 1
ATOM 640 N N . ARG A 1 79 ? 10.635 -0.561 -59.016 1.00 47.28 79 ARG A N 1
ATOM 641 C CA . ARG A 1 79 ? 11.287 -0.060 -60.233 1.00 47.28 79 ARG A CA 1
ATOM 642 C C . ARG A 1 79 ? 12.695 -0.632 -60.334 1.00 47.28 79 ARG A C 1
ATOM 644 O O . ARG A 1 79 ? 13.616 -0.201 -59.655 1.00 47.28 79 ARG A O 1
ATOM 651 N N . SER A 1 80 ? 12.820 -1.613 -61.222 1.00 54.34 80 SER A N 1
ATOM 652 C CA . SER A 1 80 ? 14.085 -2.091 -61.778 1.00 54.34 80 SER A CA 1
ATOM 653 C C . SER A 1 80 ? 14.936 -0.919 -62.281 1.00 54.34 80 SER A C 1
ATOM 655 O O . SER A 1 80 ? 14.403 -0.033 -62.957 1.00 54.34 80 SER A O 1
ATOM 657 N N . PRO A 1 81 ? 16.262 -1.012 -62.112 1.00 51.12 81 PRO A N 1
ATOM 658 C CA . PRO A 1 81 ? 17.136 -0.818 -63.262 1.00 51.12 81 PRO A CA 1
ATOM 659 C C . PRO A 1 81 ? 17.891 -2.109 -63.595 1.00 51.12 81 PRO A C 1
ATOM 661 O O . PRO A 1 81 ? 18.897 -2.460 -62.984 1.00 51.12 81 PRO A O 1
ATOM 664 N N . ARG A 1 82 ? 17.434 -2.791 -64.650 1.00 55.72 82 ARG A N 1
ATOM 665 C CA . ARG A 1 82 ? 18.326 -3.527 -65.549 1.00 55.72 82 ARG A CA 1
ATOM 666 C C . ARG A 1 82 ? 19.446 -2.582 -65.997 1.00 55.72 82 ARG A C 1
ATOM 668 O O . ARG A 1 82 ? 19.140 -1.623 -66.702 1.00 55.72 82 ARG A O 1
ATOM 675 N N . ARG A 1 83 ? 20.699 -2.867 -65.633 1.00 53.41 83 ARG A N 1
ATOM 676 C CA . ARG A 1 83 ? 21.931 -2.664 -66.432 1.00 53.41 83 ARG A CA 1
ATOM 677 C C . ARG A 1 83 ? 23.155 -2.865 -65.538 1.00 53.41 83 ARG A C 1
ATOM 679 O O . ARG A 1 83 ? 23.326 -2.142 -64.566 1.00 53.41 83 ARG A O 1
ATOM 686 N N . GLY A 1 84 ? 24.009 -3.813 -65.914 1.00 52.50 84 GLY A N 1
ATOM 687 C CA . GLY A 1 84 ? 25.319 -4.009 -65.294 1.00 52.50 84 GLY A CA 1
ATOM 688 C C . GLY A 1 84 ? 25.698 -5.474 -65.138 1.00 52.50 84 GLY A C 1
ATOM 689 O O . GLY A 1 84 ? 26.071 -5.889 -64.048 1.00 52.50 84 GLY A O 1
ATOM 690 N N . ASP A 1 85 ? 25.574 -6.255 -66.211 1.00 50.09 85 ASP A N 1
ATOM 691 C CA . ASP A 1 85 ? 26.235 -7.553 -66.319 1.00 50.09 85 ASP A CA 1
ATOM 692 C C . ASP A 1 85 ? 27.741 -7.273 -66.442 1.00 50.09 85 ASP A C 1
ATOM 694 O O . ASP A 1 85 ? 28.288 -7.098 -67.535 1.00 50.09 85 ASP A O 1
ATOM 698 N N . TRP A 1 86 ? 28.395 -7.067 -65.295 1.00 50.22 86 TRP A N 1
ATOM 699 C CA . TRP A 1 86 ? 29.845 -6.994 -65.201 1.00 50.22 86 TRP A CA 1
ATOM 700 C C . TRP A 1 86 ? 30.370 -8.383 -65.513 1.00 50.22 86 TRP A C 1
ATOM 702 O O . TRP A 1 86 ? 30.503 -9.232 -64.633 1.00 50.22 86 TRP A O 1
ATOM 712 N N . ARG A 1 87 ? 30.614 -8.589 -66.808 1.00 49.38 87 ARG A N 1
ATOM 713 C CA . ARG A 1 87 ? 31.519 -9.569 -67.397 1.00 49.38 87 ARG A CA 1
ATOM 714 C C . ARG A 1 87 ? 32.587 -9.930 -66.364 1.00 49.38 87 ARG A C 1
ATOM 716 O O . ARG A 1 87 ? 33.519 -9.168 -66.126 1.00 49.38 87 ARG A O 1
ATOM 723 N N . ARG A 1 88 ? 32.370 -11.058 -65.690 1.00 53.88 88 ARG A N 1
ATOM 724 C CA . ARG A 1 88 ? 33.259 -11.607 -64.673 1.00 53.88 88 ARG A CA 1
ATOM 725 C C . ARG A 1 88 ? 34.554 -11.951 -65.400 1.00 53.88 88 ARG A C 1
ATOM 727 O O . ARG A 1 88 ? 34.623 -12.979 -66.070 1.00 53.88 88 ARG A O 1
A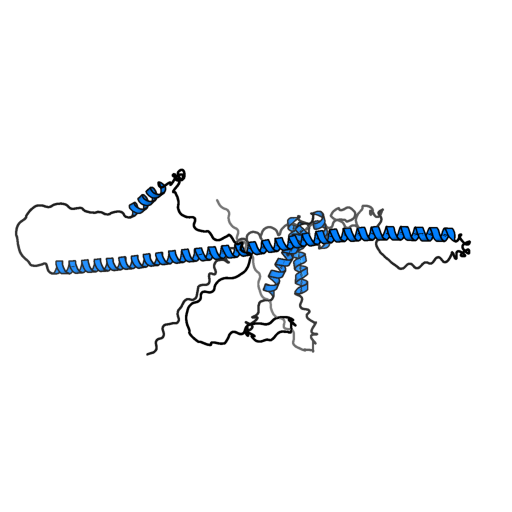TOM 734 N N . GLU A 1 89 ? 35.531 -11.047 -65.352 1.00 57.50 89 GLU A N 1
ATOM 735 C CA . GLU A 1 89 ? 36.885 -11.378 -65.775 1.00 57.50 89 GLU A CA 1
ATOM 736 C C . GLU A 1 89 ? 37.321 -12.632 -65.005 1.00 57.50 89 GLU A C 1
ATOM 738 O O . GLU A 1 89 ? 37.070 -12.720 -63.795 1.00 57.50 89 GLU A O 1
ATOM 743 N N . PRO A 1 90 ? 37.920 -13.631 -65.677 1.00 56.50 90 PRO A N 1
ATOM 744 C CA . PRO A 1 90 ? 38.542 -14.746 -64.989 1.00 56.50 90 PRO A CA 1
ATOM 745 C C . PRO A 1 90 ? 39.596 -14.150 -64.066 1.00 56.50 90 PRO A C 1
ATOM 747 O O . PRO A 1 90 ? 40.566 -13.568 -64.546 1.00 56.50 90 PRO A O 1
ATOM 750 N N . ALA A 1 91 ? 39.368 -14.243 -62.755 1.00 60.00 91 ALA A N 1
ATOM 751 C CA . ALA A 1 91 ? 40.341 -13.831 -61.761 1.00 60.00 91 ALA A CA 1
ATOM 752 C C . ALA A 1 91 ? 41.685 -14.444 -62.159 1.00 60.00 91 ALA A C 1
ATOM 754 O O . ALA A 1 91 ? 41.819 -15.672 -62.180 1.00 60.00 91 ALA A O 1
ATOM 755 N N . ALA A 1 92 ? 42.639 -13.592 -62.544 1.00 65.12 92 ALA A N 1
ATOM 756 C CA . ALA A 1 92 ? 44.013 -14.007 -62.751 1.00 65.12 92 ALA A CA 1
ATOM 757 C C . ALA A 1 92 ? 44.397 -14.864 -61.541 1.00 65.12 92 ALA A C 1
ATOM 759 O O . ALA A 1 92 ? 44.119 -14.460 -60.410 1.00 65.12 92 ALA A O 1
ATOM 760 N N . GLN A 1 93 ? 44.912 -16.073 -61.791 1.00 69.62 93 GLN A N 1
ATOM 761 C CA . GLN A 1 93 ? 45.307 -17.029 -60.758 1.00 69.62 93 GLN A CA 1
ATOM 762 C C . GLN A 1 93 ? 46.216 -16.316 -59.752 1.00 69.62 93 GLN A C 1
ATOM 764 O O . GLN A 1 93 ? 47.410 -16.152 -59.986 1.00 69.62 93 GLN A O 1
ATOM 769 N N . LEU A 1 94 ? 45.624 -15.851 -58.651 1.00 69.69 94 LEU A N 1
ATOM 770 C CA . LEU A 1 94 ? 46.353 -15.361 -57.496 1.00 69.69 94 LEU A CA 1
ATOM 771 C C . LEU A 1 94 ? 47.243 -16.507 -57.040 1.00 69.69 94 LEU A C 1
ATOM 773 O O . LEU A 1 94 ? 46.778 -17.642 -56.900 1.00 69.69 94 LEU A O 1
ATOM 777 N N . ASP A 1 95 ? 48.522 -16.195 -56.864 1.00 82.88 95 ASP A N 1
ATOM 778 C CA . ASP A 1 95 ? 49.534 -17.165 -56.486 1.00 82.88 95 ASP A CA 1
ATOM 779 C C . ASP A 1 95 ? 49.057 -17.999 -55.285 1.00 82.88 95 ASP A C 1
ATOM 781 O O . ASP A 1 95 ? 48.492 -17.485 -54.310 1.00 82.88 95 ASP A O 1
ATOM 785 N N . ARG A 1 96 ? 49.254 -19.316 -55.372 1.00 86.12 96 ARG A N 1
ATOM 786 C CA . ARG A 1 96 ? 48.716 -20.300 -54.424 1.00 86.12 96 ARG A CA 1
ATOM 787 C C . ARG A 1 96 ? 49.180 -19.987 -52.996 1.00 86.12 96 ARG A C 1
ATOM 789 O O . ARG A 1 96 ? 48.404 -20.155 -52.056 1.00 86.12 96 ARG A O 1
ATOM 796 N N . GLY A 1 97 ? 50.391 -19.440 -52.850 1.00 92.19 97 GLY A N 1
ATOM 797 C CA . GLY A 1 97 ? 50.935 -18.970 -51.572 1.00 92.19 97 GLY A CA 1
ATOM 798 C C . GLY A 1 97 ? 50.142 -17.816 -50.947 1.00 92.19 97 GLY A C 1
ATOM 799 O O . GLY A 1 97 ? 49.837 -17.854 -49.755 1.00 92.19 97 GLY A O 1
ATOM 800 N N . VAL A 1 98 ? 49.715 -16.833 -51.746 1.00 91.75 98 VAL A N 1
ATOM 801 C CA . VAL A 1 98 ? 48.917 -15.687 -51.271 1.00 91.75 98 VAL A CA 1
ATOM 802 C C . VAL A 1 98 ? 47.533 -16.146 -50.811 1.00 91.75 98 VAL A C 1
ATOM 804 O O . VAL A 1 98 ? 47.046 -15.716 -49.765 1.00 91.75 98 VAL A O 1
ATOM 807 N N . THR A 1 99 ? 46.911 -17.084 -51.534 1.00 89.75 99 THR A N 1
ATOM 808 C CA . THR A 1 99 ? 45.602 -17.630 -51.132 1.00 89.75 99 THR A CA 1
ATOM 809 C C . THR A 1 99 ? 45.661 -18.371 -49.793 1.00 89.75 99 THR A C 1
ATOM 811 O O . THR A 1 99 ? 44.741 -18.251 -48.979 1.00 89.75 99 THR A O 1
ATOM 814 N N . GLN A 1 100 ? 46.766 -19.071 -49.511 1.00 95.62 100 GLN A N 1
ATOM 815 C CA . GLN A 1 100 ? 46.973 -19.743 -48.232 1.00 95.62 100 GLN A CA 1
ATOM 816 C C . GLN A 1 100 ? 47.132 -18.736 -47.084 1.00 95.62 100 GLN A C 1
ATOM 818 O O . GLN A 1 100 ? 46.447 -18.881 -46.070 1.00 95.62 100 GLN A O 1
ATOM 823 N N . GLN A 1 101 ? 47.936 -17.683 -47.257 1.00 96.25 101 GLN A N 1
ATOM 824 C CA . GLN A 1 101 ? 48.100 -16.633 -46.241 1.00 96.25 101 GLN A CA 1
ATOM 825 C C . GLN A 1 101 ? 46.781 -15.915 -45.926 1.00 96.25 101 GLN A C 1
ATOM 827 O O . GLN A 1 101 ? 46.459 -15.692 -44.759 1.00 96.25 101 GLN A O 1
ATOM 832 N N . ILE A 1 102 ? 45.962 -15.623 -46.943 1.00 94.94 102 ILE A N 1
ATOM 833 C CA . ILE A 1 102 ? 44.624 -15.042 -46.747 1.00 94.94 102 ILE A CA 1
ATOM 834 C C . ILE A 1 102 ? 43.728 -16.003 -45.950 1.00 94.94 102 ILE A C 1
ATOM 836 O O . ILE A 1 102 ? 43.007 -15.572 -45.051 1.00 94.94 102 ILE A O 1
ATOM 840 N N . SER A 1 103 ? 43.794 -17.310 -46.224 1.00 95.44 103 SER A N 1
ATOM 841 C CA . SER A 1 103 ? 43.030 -18.312 -45.469 1.00 95.44 103 SER A CA 1
ATOM 842 C C . SER A 1 103 ? 43.496 -18.456 -44.012 1.00 95.44 103 SER A C 1
ATOM 844 O O . SER A 1 103 ? 42.692 -18.722 -43.119 1.00 95.44 103 SER A O 1
ATOM 846 N N . GLU A 1 104 ? 44.791 -18.278 -43.747 1.00 96.88 104 GLU A N 1
ATOM 847 C CA . GLU A 1 104 ? 45.371 -18.298 -42.402 1.00 96.88 104 GLU A CA 1
ATOM 848 C C . GLU A 1 104 ? 44.960 -17.055 -41.605 1.00 96.88 104 GLU A C 1
ATOM 850 O O . GLU A 1 104 ? 44.498 -17.189 -40.471 1.00 96.88 104 GLU A O 1
ATOM 855 N N . LEU A 1 105 ? 45.003 -15.870 -42.225 1.00 97.81 105 LEU A N 1
ATOM 856 C CA . LEU A 1 105 ? 44.484 -14.628 -41.643 1.00 97.81 105 LEU A CA 1
ATOM 857 C C . LEU A 1 105 ? 42.972 -14.703 -41.385 1.00 97.81 105 LEU A C 1
ATOM 859 O O . LEU A 1 105 ? 42.501 -14.296 -40.327 1.00 97.81 105 LEU A O 1
ATOM 863 N N . GLY A 1 106 ? 42.199 -15.279 -42.308 1.00 97.00 106 GLY A N 1
ATOM 864 C CA . GLY A 1 106 ? 40.761 -15.484 -42.117 1.00 97.00 106 GLY A CA 1
ATOM 865 C C . GLY A 1 106 ? 40.451 -16.372 -40.906 1.00 97.00 106 GLY A C 1
ATOM 866 O O . GLY A 1 106 ? 39.534 -16.077 -40.140 1.00 97.00 106 GLY A O 1
ATOM 867 N N . ARG A 1 107 ? 41.253 -17.423 -40.684 1.00 98.25 107 ARG A N 1
ATOM 868 C CA . ARG A 1 107 ? 41.127 -18.306 -39.515 1.00 98.25 107 ARG A CA 1
ATOM 869 C C . ARG A 1 107 ? 41.492 -17.603 -38.207 1.00 98.25 107 ARG A C 1
ATOM 871 O O . ARG A 1 107 ? 40.766 -17.767 -37.229 1.00 98.25 107 ARG A O 1
ATOM 878 N N . SER A 1 108 ? 42.565 -16.810 -38.177 1.00 98.06 108 SER A N 1
ATOM 879 C CA . SER A 1 108 ? 42.966 -16.086 -36.961 1.00 98.06 108 SER A CA 1
ATOM 880 C C . SER A 1 108 ? 41.966 -14.989 -36.579 1.00 98.06 108 SER A C 1
ATOM 882 O O . SER A 1 108 ? 41.616 -14.865 -35.405 1.00 98.06 108 SER A O 1
ATOM 884 N N . VAL A 1 109 ? 41.421 -14.258 -37.558 1.00 97.75 109 VAL A N 1
ATOM 885 C CA . VAL A 1 109 ? 40.366 -13.254 -37.333 1.00 97.75 109 VAL A CA 1
ATOM 886 C C . VAL A 1 109 ? 39.070 -13.910 -36.851 1.00 97.75 109 VAL A C 1
ATOM 888 O O . VAL A 1 109 ? 38.442 -13.407 -35.920 1.00 97.75 109 VAL A O 1
ATOM 891 N N . ALA A 1 110 ? 38.683 -15.057 -37.420 1.00 97.81 110 ALA A N 1
ATOM 892 C CA . ALA A 1 110 ? 37.515 -15.805 -36.955 1.00 97.81 110 ALA A CA 1
ATOM 893 C C . ALA A 1 110 ? 37.675 -16.291 -35.503 1.00 97.81 110 ALA A C 1
ATOM 895 O O . ALA A 1 110 ? 36.746 -16.147 -34.710 1.00 97.81 110 ALA A O 1
ATOM 896 N N . ALA A 1 111 ? 38.856 -16.799 -35.133 1.00 98.25 111 ALA A N 1
ATOM 897 C CA . ALA A 1 111 ? 39.150 -17.217 -33.762 1.00 98.25 111 ALA A CA 1
ATOM 898 C C . ALA A 1 111 ? 39.104 -16.038 -32.773 1.00 98.25 111 ALA A C 1
ATOM 900 O O . ALA A 1 111 ? 38.519 -16.148 -31.697 1.00 98.25 111 ALA A O 1
ATOM 901 N N . MET A 1 112 ? 39.657 -14.882 -33.155 1.00 98.00 112 MET A N 1
ATOM 902 C CA . MET A 1 112 ? 39.592 -13.666 -32.341 1.00 98.00 112 MET A CA 1
ATOM 903 C C . MET A 1 112 ? 38.142 -13.200 -32.139 1.00 98.00 112 MET A C 1
ATOM 905 O O . MET A 1 112 ? 37.755 -12.859 -31.023 1.00 98.00 112 MET A O 1
ATOM 909 N N . LYS A 1 113 ? 37.319 -13.243 -33.194 1.00 97.88 113 LYS A N 1
ATOM 910 C CA . LYS A 1 113 ? 35.893 -12.904 -33.121 1.00 97.88 113 LYS A CA 1
ATOM 911 C C . LYS A 1 113 ? 35.136 -13.818 -32.150 1.00 97.88 113 LYS A C 1
ATOM 913 O O . LYS A 1 113 ? 34.411 -13.312 -31.299 1.00 97.88 113 LYS A O 1
ATOM 918 N N . GLN A 1 114 ? 35.355 -15.131 -32.229 1.00 97.88 114 GLN A N 1
ATOM 919 C CA . GLN A 1 114 ? 34.736 -16.101 -31.317 1.00 97.88 114 GLN A CA 1
ATOM 920 C C . GLN A 1 114 ? 35.110 -15.842 -29.854 1.00 97.88 114 GLN A C 1
ATOM 922 O O . GLN A 1 114 ? 34.247 -15.909 -28.985 1.00 97.88 114 GLN A O 1
ATOM 927 N N . HIS A 1 115 ? 36.367 -15.480 -29.578 1.00 98.00 115 HIS A N 1
ATOM 928 C CA . HIS A 1 115 ? 36.801 -15.143 -28.223 1.00 98.00 115 HIS A CA 1
ATOM 929 C C . HIS A 1 115 ? 36.074 -13.906 -27.667 1.00 98.00 115 HIS A C 1
ATOM 931 O O . HIS A 1 115 ? 35.665 -13.900 -26.507 1.00 98.00 115 HIS A O 1
ATOM 937 N N . PHE A 1 116 ? 35.875 -12.862 -28.480 1.00 98.00 116 PHE A N 1
ATOM 938 C CA . PHE A 1 116 ? 35.116 -11.678 -28.057 1.00 98.00 116 PHE A CA 1
ATOM 939 C C . PHE A 1 116 ? 33.635 -11.977 -27.826 1.00 98.00 116 PHE A C 1
ATOM 941 O O . PHE A 1 116 ? 33.068 -11.492 -26.849 1.00 98.00 116 PHE A O 1
ATOM 948 N N . GLU A 1 117 ? 33.019 -12.785 -28.691 1.00 97.19 117 GLU A N 1
ATOM 949 C CA . GLU A 1 117 ? 31.634 -13.233 -28.518 1.00 97.19 117 GLU A CA 1
ATOM 950 C C . GLU A 1 117 ? 31.482 -14.064 -27.234 1.00 97.19 117 GLU A C 1
ATOM 952 O O . GLU A 1 117 ? 30.553 -13.842 -26.460 1.00 97.19 117 GLU A O 1
ATOM 957 N N . GLU A 1 118 ? 32.422 -14.966 -26.948 1.00 97.94 118 GLU A N 1
ATOM 958 C CA . GLU A 1 118 ? 32.409 -15.767 -25.723 1.00 97.94 118 GLU A CA 1
ATOM 959 C C . GLU A 1 118 ? 32.596 -14.909 -24.462 1.00 97.94 118 GLU A C 1
ATOM 961 O O . GLU A 1 118 ? 31.878 -15.096 -23.476 1.00 97.94 118 GLU A O 1
ATOM 966 N N . GLU A 1 119 ? 33.515 -13.941 -24.484 1.00 97.88 119 GLU A N 1
ATOM 967 C CA . GLU A 1 119 ? 33.700 -12.978 -23.391 1.00 97.88 119 GLU A CA 1
ATOM 968 C C . GLU A 1 119 ? 32.440 -12.132 -23.158 1.00 97.88 119 GLU A C 1
ATOM 970 O O . GLU A 1 119 ? 32.007 -11.970 -22.015 1.00 97.88 119 GLU A O 1
ATOM 975 N N . TRP A 1 120 ? 31.785 -11.667 -24.226 1.00 96.81 120 TRP A N 1
ATOM 976 C CA . TRP A 1 120 ? 30.511 -10.950 -24.128 1.00 96.81 120 TRP A CA 1
ATOM 977 C C . TRP A 1 120 ? 29.408 -11.813 -23.510 1.00 96.81 120 TRP A C 1
ATOM 979 O O . TRP A 1 120 ? 28.738 -11.378 -22.573 1.00 96.81 120 TRP A O 1
ATOM 989 N N . MET A 1 121 ? 29.264 -13.063 -23.953 1.00 96.75 121 MET A N 1
ATOM 990 C CA . MET A 1 121 ? 28.290 -14.005 -23.390 1.00 96.75 121 MET A CA 1
ATOM 991 C C . MET A 1 121 ? 28.595 -14.349 -21.924 1.00 96.75 121 MET A C 1
ATOM 993 O O . MET A 1 121 ? 27.684 -14.577 -21.121 1.00 96.75 121 MET A O 1
ATOM 997 N N . ARG A 1 122 ? 29.875 -14.396 -21.540 1.00 98.06 122 ARG A N 1
ATOM 998 C CA . ARG A 1 122 ? 30.316 -14.616 -20.156 1.00 98.06 122 ARG A CA 1
ATOM 999 C C . ARG A 1 122 ? 29.955 -13.428 -19.267 1.00 98.06 122 ARG A C 1
ATOM 1001 O O . ARG A 1 122 ? 29.488 -13.646 -18.145 1.00 98.06 122 ARG A O 1
ATOM 1008 N N . GLU A 1 123 ? 30.126 -12.203 -19.751 1.00 97.62 123 GLU A N 1
ATOM 1009 C CA . GLU A 1 123 ? 29.775 -10.997 -19.000 1.00 97.62 123 GLU A CA 1
ATOM 1010 C C . GLU A 1 123 ? 28.254 -10.780 -18.927 1.00 97.62 123 GLU A C 1
ATOM 1012 O O . GLU A 1 123 ? 27.733 -10.526 -17.840 1.00 97.62 123 GLU A O 1
ATOM 1017 N N . GLU A 1 124 ? 27.502 -11.022 -20.008 1.00 97.00 124 GLU A N 1
ATOM 1018 C CA . GLU A 1 124 ? 26.030 -10.982 -19.981 1.00 97.00 124 GLU A CA 1
ATOM 1019 C C . GLU A 1 124 ? 25.467 -11.991 -18.965 1.00 97.00 124 GLU A C 1
ATOM 1021 O O . GLU A 1 124 ? 24.617 -11.652 -18.139 1.00 97.00 124 GLU A O 1
ATOM 1026 N N . ASN A 1 125 ? 25.996 -13.220 -18.935 1.00 96.31 125 ASN A N 1
ATOM 1027 C CA . ASN A 1 125 ? 25.595 -14.221 -17.944 1.00 96.31 125 ASN A CA 1
ATOM 1028 C C . ASN A 1 125 ? 25.938 -13.812 -16.503 1.00 96.31 125 ASN A C 1
ATOM 1030 O O . ASN A 1 125 ? 25.204 -14.155 -15.572 1.00 96.31 125 ASN A O 1
ATOM 1034 N N . ARG A 1 126 ? 27.038 -13.082 -16.280 1.00 97.94 126 ARG A N 1
ATOM 1035 C CA . ARG A 1 126 ? 27.361 -12.529 -14.955 1.00 97.94 126 ARG A CA 1
ATOM 1036 C C . ARG A 1 126 ? 26.361 -11.455 -14.547 1.00 97.94 126 ARG A C 1
ATOM 1038 O O . ARG A 1 126 ? 25.969 -11.438 -13.382 1.00 97.94 126 ARG A O 1
ATOM 1045 N N . LEU A 1 127 ? 25.935 -10.598 -15.472 1.00 96.06 127 LEU A N 1
ATOM 1046 C CA . LEU A 1 127 ? 24.924 -9.573 -15.213 1.00 96.06 127 LEU A CA 1
ATOM 1047 C C . LEU A 1 127 ? 23.551 -10.194 -14.937 1.00 96.06 127 LEU A C 1
ATOM 1049 O O . LEU A 1 127 ? 22.949 -9.863 -13.916 1.00 96.06 127 LEU A O 1
ATOM 1053 N N . ARG A 1 128 ? 23.117 -11.179 -15.732 1.00 95.25 128 ARG A N 1
ATOM 1054 C CA . ARG A 1 128 ? 21.876 -11.933 -15.475 1.00 95.25 128 ARG A CA 1
ATOM 1055 C C . ARG A 1 128 ? 21.885 -12.602 -14.102 1.00 95.25 128 ARG A C 1
ATOM 1057 O O . ARG A 1 128 ? 20.963 -12.417 -13.319 1.00 95.25 128 ARG A O 1
ATOM 1064 N N . ARG A 1 129 ? 22.982 -13.275 -13.738 1.00 96.50 129 ARG A N 1
ATOM 1065 C CA . ARG A 1 129 ? 23.134 -13.885 -12.403 1.00 96.50 129 ARG A CA 1
ATOM 1066 C C . ARG A 1 129 ? 23.148 -12.866 -11.261 1.00 96.50 129 ARG A C 1
ATOM 1068 O O . ARG A 1 129 ? 22.790 -13.222 -10.140 1.00 96.50 129 ARG A O 1
ATOM 1075 N N . LYS A 1 130 ? 23.620 -11.636 -11.490 1.00 97.38 130 LYS A N 1
ATOM 1076 C CA . LYS A 1 130 ? 23.558 -10.559 -10.487 1.00 97.38 130 LYS A CA 1
ATOM 1077 C C . LYS A 1 130 ? 22.116 -10.072 -10.315 1.00 97.38 130 LYS A C 1
ATOM 1079 O O . LYS A 1 130 ? 21.673 -9.980 -9.175 1.00 97.38 130 LYS A O 1
ATOM 1084 N N . GLN A 1 131 ? 21.394 -9.857 -11.414 1.00 89.44 131 GLN A N 1
ATOM 1085 C CA . GLN A 1 131 ? 19.986 -9.444 -11.402 1.00 89.44 131 GLN A CA 1
ATOM 1086 C C . GLN A 1 131 ? 19.078 -10.496 -10.750 1.00 89.44 131 GLN A C 1
ATOM 1088 O O . GLN A 1 131 ? 18.309 -10.159 -9.857 1.00 89.44 131 GLN A O 1
ATOM 1093 N N . GLU A 1 132 ? 19.229 -11.778 -11.096 1.00 93.69 132 GLU A N 1
ATOM 1094 C CA . GLU A 1 132 ? 18.454 -12.871 -10.484 1.00 93.69 132 GLU A CA 1
ATOM 1095 C C . GLU A 1 132 ? 18.679 -12.961 -8.966 1.00 93.69 132 GLU A C 1
ATOM 1097 O O . GLU A 1 132 ? 17.730 -13.131 -8.203 1.00 93.69 132 GLU A O 1
ATOM 1102 N N . LYS A 1 133 ? 19.926 -12.794 -8.501 1.00 95.56 133 LYS A N 1
ATOM 1103 C CA . LYS A 1 133 ? 20.245 -12.780 -7.062 1.00 95.56 133 LYS A CA 1
ATOM 1104 C C . LYS A 1 133 ? 19.668 -11.571 -6.335 1.00 95.56 133 LYS A C 1
ATOM 1106 O O . LYS A 1 133 ? 19.355 -11.667 -5.152 1.00 95.56 133 LYS A O 1
ATOM 1111 N N . GLU A 1 134 ? 19.600 -10.421 -6.990 1.00 93.19 134 GLU A N 1
ATOM 1112 C CA . GLU A 1 134 ? 18.987 -9.224 -6.419 1.00 93.19 134 GLU A CA 1
ATOM 1113 C C . GLU A 1 134 ? 17.466 -9.374 -6.335 1.00 93.19 134 GLU A C 1
ATOM 1115 O O . GLU A 1 134 ? 16.872 -9.082 -5.299 1.00 93.19 134 GLU A O 1
ATOM 1120 N N . GLU A 1 135 ? 16.841 -9.920 -7.376 1.00 93.00 135 GLU A N 1
ATOM 1121 C CA . GLU A 1 135 ? 15.412 -10.209 -7.379 1.00 93.00 135 GLU A CA 1
ATOM 1122 C C . GLU A 1 135 ? 15.038 -11.265 -6.326 1.00 93.00 135 GLU A C 1
ATOM 1124 O O . GLU A 1 135 ? 14.051 -11.101 -5.608 1.00 93.00 135 GLU A O 1
ATOM 1129 N N . GLU A 1 136 ? 15.848 -12.314 -6.162 1.00 95.44 136 GLU A N 1
ATOM 1130 C CA . GLU A 1 136 ? 15.656 -13.316 -5.109 1.00 95.44 136 GLU A CA 1
ATOM 1131 C C . GLU A 1 136 ? 15.728 -12.686 -3.710 1.00 95.44 136 GLU A C 1
ATOM 1133 O O . GLU A 1 136 ? 14.861 -12.951 -2.875 1.00 95.44 136 GLU A O 1
ATOM 1138 N N . LYS A 1 137 ? 16.682 -11.774 -3.474 1.00 95.19 137 LYS A N 1
ATOM 1139 C CA . LYS A 1 137 ? 16.762 -11.015 -2.216 1.00 95.19 137 LYS A CA 1
ATOM 1140 C C . LYS A 1 137 ? 15.535 -10.137 -1.986 1.00 95.19 137 LYS A C 1
ATOM 1142 O O . LYS A 1 137 ? 15.028 -10.106 -0.868 1.00 95.19 137 LYS A O 1
ATOM 1147 N N . ARG A 1 138 ? 15.022 -9.468 -3.026 1.00 92.94 138 ARG A N 1
ATOM 1148 C CA . ARG A 1 138 ? 13.789 -8.667 -2.925 1.00 92.94 138 ARG A CA 1
ATOM 1149 C C . ARG A 1 138 ? 12.582 -9.532 -2.558 1.00 92.94 138 ARG A C 1
ATOM 1151 O O . ARG A 1 138 ? 11.787 -9.136 -1.711 1.00 92.94 138 ARG A O 1
ATOM 1158 N N . ARG A 1 139 ? 12.467 -10.731 -3.137 1.00 91.94 139 ARG A N 1
ATOM 1159 C CA . ARG A 1 139 ? 11.394 -11.686 -2.809 1.00 91.94 139 ARG A CA 1
ATOM 1160 C C . ARG A 1 139 ? 11.520 -12.233 -1.382 1.00 91.94 139 ARG A C 1
ATOM 1162 O O . ARG A 1 139 ? 10.507 -12.407 -0.709 1.00 91.94 139 ARG A O 1
ATOM 1169 N N . GLU A 1 140 ? 12.736 -12.496 -0.904 1.00 94.06 140 GLU A N 1
ATOM 1170 C CA . GLU A 1 140 ? 12.974 -12.939 0.477 1.00 94.06 140 GLU A CA 1
ATOM 1171 C C . GLU A 1 140 ? 12.631 -11.840 1.496 1.00 94.06 140 GLU A C 1
ATOM 1173 O O . GLU A 1 140 ? 11.977 -12.113 2.504 1.00 94.06 140 GLU A O 1
ATOM 1178 N N . GLU A 1 141 ? 13.010 -10.591 1.222 1.00 93.25 141 GLU A N 1
ATOM 1179 C CA . GLU A 1 141 ? 12.677 -9.445 2.073 1.00 93.25 141 GLU A CA 1
ATOM 1180 C C . GLU A 1 141 ? 11.165 -9.195 2.128 1.00 93.25 141 GLU A C 1
ATOM 1182 O O . GLU A 1 141 ? 10.606 -9.034 3.213 1.00 93.25 141 GLU A O 1
ATOM 1187 N N . GLU A 1 142 ? 10.470 -9.271 0.993 1.00 92.50 142 GLU A N 1
ATOM 1188 C CA . GLU A 1 142 ? 9.011 -9.153 0.954 1.00 92.50 142 GLU A CA 1
ATOM 1189 C C . GLU A 1 142 ? 8.320 -10.266 1.763 1.00 92.50 142 GLU A C 1
ATOM 1191 O O . GLU A 1 142 ? 7.374 -10.012 2.513 1.00 92.50 142 GLU A O 1
ATOM 1196 N N . MET A 1 143 ? 8.818 -11.504 1.677 1.00 89.69 143 MET A N 1
ATOM 1197 C CA . MET A 1 143 ? 8.319 -12.617 2.491 1.00 89.69 143 MET A CA 1
ATOM 1198 C C . MET A 1 143 ? 8.547 -12.387 3.988 1.00 89.69 143 MET A C 1
ATOM 1200 O O . MET A 1 143 ? 7.672 -12.710 4.794 1.00 89.69 143 MET A O 1
ATOM 1204 N N . ARG A 1 144 ? 9.682 -11.789 4.366 1.00 95.88 144 ARG A N 1
ATOM 1205 C CA . ARG A 1 144 ? 9.954 -11.413 5.757 1.00 95.88 144 ARG A CA 1
ATOM 1206 C C . ARG A 1 144 ? 9.012 -10.329 6.263 1.00 95.88 144 ARG A C 1
ATOM 1208 O O . ARG A 1 144 ? 8.524 -10.453 7.383 1.00 95.88 144 ARG A O 1
ATOM 1215 N N . ILE A 1 145 ? 8.715 -9.315 5.452 1.00 92.00 145 ILE A N 1
ATOM 1216 C CA . ILE A 1 145 ? 7.765 -8.254 5.815 1.00 92.00 145 ILE A CA 1
ATOM 1217 C C . ILE A 1 145 ? 6.379 -8.857 6.068 1.00 92.00 145 ILE A C 1
ATOM 1219 O O . ILE A 1 145 ? 5.787 -8.613 7.118 1.00 92.00 145 ILE A O 1
ATOM 1223 N N . ARG A 1 146 ? 5.899 -9.736 5.177 1.00 93.25 146 ARG A N 1
ATOM 1224 C CA . ARG A 1 146 ? 4.604 -10.420 5.353 1.00 93.25 146 ARG A CA 1
ATOM 1225 C C . ARG A 1 146 ? 4.557 -11.278 6.621 1.00 93.25 146 ARG A C 1
ATOM 1227 O O . ARG A 1 146 ? 3.546 -11.284 7.320 1.00 93.25 146 ARG A O 1
ATOM 1234 N N . GLU A 1 147 ? 5.637 -11.994 6.939 1.00 94.69 147 GLU A N 1
ATOM 1235 C CA . GLU A 1 147 ? 5.718 -12.784 8.174 1.00 94.69 147 GLU A CA 1
ATOM 1236 C C . GLU A 1 147 ? 5.702 -11.883 9.421 1.00 94.69 147 GLU A C 1
ATOM 1238 O O . GLU A 1 147 ? 4.998 -12.169 10.392 1.00 94.69 147 GLU A O 1
ATOM 1243 N N . GLU A 1 148 ? 6.441 -10.772 9.407 1.00 94.12 148 GLU A N 1
ATOM 1244 C CA . GLU A 1 148 ? 6.478 -9.816 10.516 1.00 94.12 148 GLU A CA 1
ATOM 1245 C C . GLU A 1 148 ? 5.115 -9.142 10.739 1.00 94.12 148 GLU A C 1
ATOM 1247 O O . GLU A 1 148 ? 4.654 -9.068 11.883 1.00 94.12 148 GLU A O 1
ATOM 1252 N N . GLU A 1 149 ? 4.422 -8.750 9.669 1.00 93.12 149 GLU A N 1
ATOM 1253 C CA . GLU A 1 149 ? 3.050 -8.235 9.723 1.00 93.12 149 GLU A CA 1
ATOM 1254 C C . GLU A 1 149 ? 2.076 -9.260 10.318 1.00 93.12 149 GLU A C 1
ATOM 1256 O O . GLU A 1 149 ? 1.278 -8.926 11.205 1.00 93.12 149 GLU A O 1
ATOM 1261 N N . GLU A 1 150 ? 2.167 -10.530 9.910 1.00 94.31 150 GLU A N 1
ATOM 1262 C CA . GLU A 1 150 ? 1.324 -11.588 10.467 1.00 94.31 150 GLU A CA 1
ATOM 1263 C C . GLU A 1 150 ? 1.571 -11.763 11.974 1.00 94.31 150 GLU A C 1
ATOM 1265 O O . GLU A 1 150 ? 0.614 -11.864 12.754 1.00 94.31 150 GLU A O 1
ATOM 1270 N N . ARG A 1 151 ? 2.833 -11.721 12.423 1.00 96.75 151 ARG A N 1
ATOM 1271 C CA . ARG A 1 151 ? 3.162 -11.783 13.857 1.00 96.75 151 ARG A CA 1
ATOM 1272 C C . ARG A 1 151 ? 2.570 -10.611 14.633 1.00 96.75 151 ARG A C 1
ATOM 1274 O O . ARG A 1 151 ? 2.004 -10.832 15.704 1.00 96.75 151 ARG A O 1
ATOM 1281 N N . VAL A 1 152 ? 2.635 -9.391 14.099 1.00 96.06 152 VAL A N 1
ATOM 1282 C CA . VAL A 1 152 ? 2.047 -8.202 14.741 1.00 96.06 152 VAL A CA 1
ATOM 1283 C C . VAL A 1 152 ? 0.529 -8.348 14.869 1.00 96.06 152 VAL A C 1
ATOM 1285 O O . VAL A 1 152 ? -0.045 -8.032 15.916 1.00 96.06 152 VAL A O 1
ATOM 1288 N N . ILE A 1 153 ? -0.146 -8.880 13.847 1.00 94.38 153 ILE A N 1
ATOM 1289 C CA . ILE A 1 153 ? -1.591 -9.145 13.897 1.00 94.38 153 ILE A CA 1
ATOM 1290 C C . ILE A 1 153 ? -1.914 -10.198 14.966 1.00 94.38 153 ILE A C 1
ATOM 1292 O O . ILE A 1 153 ? -2.868 -10.031 15.737 1.00 94.38 153 ILE A O 1
ATOM 1296 N N . GLN A 1 154 ? -1.137 -11.279 15.041 1.00 94.69 154 GLN A N 1
ATOM 1297 C CA . GLN A 1 154 ? -1.329 -12.328 16.044 1.00 94.69 154 GLN A CA 1
ATOM 1298 C C . GLN A 1 154 ? -1.090 -11.808 17.471 1.00 94.69 154 GLN A C 1
ATOM 1300 O O . GLN A 1 154 ? -1.883 -12.105 18.370 1.00 94.69 154 GLN A O 1
ATOM 1305 N N . GLU A 1 155 ? -0.072 -10.973 17.683 1.00 96.38 155 GLU A N 1
ATOM 1306 C CA . GLU A 1 155 ? 0.216 -10.356 18.979 1.00 96.38 155 GLU A CA 1
ATOM 1307 C C . GLU A 1 155 ? -0.896 -9.391 19.410 1.00 96.38 155 GLU A C 1
ATOM 1309 O O . GLU A 1 155 ? -1.396 -9.487 20.536 1.00 96.38 155 GLU A O 1
ATOM 1314 N N . LYS A 1 156 ? -1.378 -8.528 18.504 1.00 95.38 156 LYS A N 1
ATOM 1315 C CA . LYS A 1 156 ? -2.524 -7.638 18.764 1.00 95.38 156 LYS A CA 1
ATOM 1316 C C . LYS A 1 156 ? -3.771 -8.432 19.166 1.00 95.38 156 LYS A C 1
ATOM 1318 O O . LYS A 1 156 ? -4.439 -8.083 20.143 1.00 95.38 156 LYS A O 1
ATOM 1323 N N . LYS A 1 157 ? -4.063 -9.545 18.481 1.00 95.62 157 LYS A N 1
ATOM 1324 C CA . LYS A 1 157 ? -5.181 -10.446 18.826 1.00 95.62 157 LYS A CA 1
ATOM 1325 C C . LYS A 1 157 ? -4.994 -11.099 20.199 1.00 95.62 157 LYS A C 1
ATOM 1327 O O . LYS A 1 157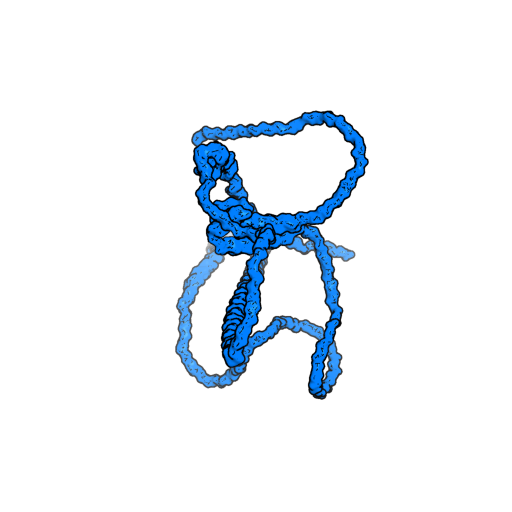 ? -5.946 -11.161 20.982 1.00 95.62 157 LYS A O 1
ATOM 1332 N N . ALA A 1 158 ? -3.786 -11.559 20.520 1.00 97.56 158 ALA A N 1
ATOM 1333 C CA . ALA A 1 158 ? -3.472 -12.141 21.823 1.00 97.56 158 ALA A CA 1
ATOM 1334 C C . ALA A 1 158 ? -3.609 -11.110 22.958 1.00 97.56 158 ALA A C 1
ATOM 1336 O O . ALA A 1 158 ? -4.209 -11.414 23.995 1.00 97.56 158 ALA A O 1
ATOM 1337 N N . ARG A 1 159 ? -3.141 -9.874 22.740 1.00 96.88 159 ARG A N 1
ATOM 1338 C CA . ARG A 1 159 ? -3.278 -8.754 23.681 1.00 96.88 159 ARG A CA 1
ATOM 1339 C C . ARG A 1 159 ? -4.745 -8.396 23.918 1.00 96.88 159 ARG A C 1
ATOM 1341 O O . ARG A 1 159 ? -5.167 -8.392 25.073 1.00 96.88 159 ARG A O 1
ATOM 1348 N N . LYS A 1 160 ? -5.544 -8.223 22.856 1.00 97.50 160 LYS A N 1
ATOM 1349 C CA . LYS A 1 160 ? -6.994 -7.947 22.956 1.00 97.50 160 LYS A CA 1
ATOM 1350 C C . LYS A 1 160 ? -7.732 -9.058 23.714 1.00 97.50 160 LYS A C 1
ATOM 1352 O O . LYS A 1 160 ? -8.578 -8.784 24.561 1.00 97.50 160 LYS A O 1
ATOM 1357 N N . LYS A 1 161 ? -7.374 -10.328 23.486 1.00 97.56 161 LYS A N 1
ATOM 1358 C CA . LYS A 1 161 ? -7.949 -11.471 24.220 1.00 97.56 161 LYS A CA 1
ATOM 1359 C C . LYS A 1 161 ? -7.574 -11.471 25.705 1.00 97.56 161 LYS A C 1
ATOM 1361 O O . LYS A 1 161 ? -8.415 -11.807 26.539 1.00 97.56 161 LYS A O 1
ATOM 1366 N N . LYS A 1 162 ? -6.331 -11.117 26.045 1.00 96.00 162 LYS A N 1
ATOM 1367 C CA . LYS A 1 162 ? -5.874 -11.010 27.439 1.00 96.00 162 LYS A CA 1
ATOM 1368 C C . LYS A 1 162 ? -6.583 -9.869 28.168 1.00 96.00 162 LYS A C 1
ATOM 1370 O O . LYS A 1 162 ? -7.035 -10.066 29.290 1.00 96.00 162 LYS A O 1
ATOM 1375 N N . GLU A 1 163 ? -6.732 -8.721 27.517 1.00 97.25 163 GLU A N 1
ATOM 1376 C CA . GLU A 1 163 ? -7.457 -7.573 28.065 1.00 97.25 163 GLU A CA 1
ATOM 1377 C C . GLU A 1 163 ? -8.939 -7.890 28.291 1.00 97.25 163 GLU A C 1
ATOM 1379 O O . GLU A 1 163 ? -9.460 -7.633 29.372 1.00 97.25 163 GLU A O 1
ATOM 1384 N N . ARG A 1 164 ? -9.600 -8.554 27.333 1.00 96.81 164 ARG A N 1
ATOM 1385 C CA . ARG A 1 164 ? -10.995 -8.993 27.493 1.00 96.81 164 ARG A CA 1
ATOM 1386 C C . ARG A 1 164 ? -11.179 -9.915 28.700 1.00 96.81 164 ARG A C 1
ATOM 1388 O O . ARG A 1 164 ? -12.130 -9.747 29.449 1.00 96.81 164 ARG A O 1
ATOM 1395 N N . ARG A 1 165 ? -10.254 -10.858 28.921 1.00 97.00 165 ARG A N 1
ATOM 1396 C CA . ARG A 1 165 ? -10.280 -11.737 30.106 1.00 97.00 165 ARG A CA 1
ATOM 1397 C C . ARG A 1 165 ? -10.093 -10.970 31.413 1.00 97.00 165 ARG A C 1
ATOM 1399 O O . ARG A 1 165 ? -10.671 -11.362 32.420 1.00 97.00 165 ARG A O 1
ATOM 1406 N N . ARG A 1 166 ? -9.290 -9.903 31.401 1.00 97.81 166 ARG A N 1
ATOM 1407 C CA . ARG A 1 166 ? -9.100 -9.033 32.565 1.00 97.81 166 ARG A CA 1
ATOM 1408 C C . ARG A 1 166 ? -10.382 -8.258 32.883 1.00 97.81 166 ARG A C 1
ATOM 1410 O O . ARG A 1 166 ? -10.856 -8.353 34.007 1.00 97.81 166 ARG A O 1
ATOM 1417 N N . LYS A 1 167 ? -10.986 -7.614 31.880 1.00 97.00 167 LYS A N 1
ATOM 1418 C CA . LYS A 1 167 ? -12.268 -6.901 32.018 1.00 97.00 167 LYS A CA 1
ATOM 1419 C C . LYS A 1 167 ? -13.402 -7.826 32.479 1.00 97.00 167 LYS A C 1
ATOM 1421 O O . LYS A 1 167 ? -14.179 -7.469 33.354 1.00 97.00 167 LYS A O 1
ATOM 1426 N N . GLU A 1 168 ? -13.466 -9.054 31.956 1.00 97.62 168 GLU A N 1
ATOM 1427 C CA . GLU A 1 168 ? -14.454 -10.043 32.410 1.00 97.62 168 GLU A CA 1
ATOM 1428 C C . GLU A 1 168 ? -14.244 -10.423 33.887 1.00 97.62 168 GLU A C 1
ATOM 1430 O O . GLU A 1 168 ? -15.208 -10.512 34.643 1.00 97.62 168 GLU A O 1
ATOM 1435 N N . ALA A 1 169 ? -12.997 -10.605 34.332 1.00 97.38 169 ALA A N 1
ATOM 1436 C CA . ALA A 1 169 ? -12.709 -10.873 35.740 1.00 97.38 169 ALA A CA 1
ATOM 1437 C C . ALA A 1 169 ? -13.100 -9.693 36.647 1.00 97.38 169 ALA A C 1
ATOM 1439 O O . ALA A 1 169 ? -13.689 -9.922 37.701 1.00 97.38 169 ALA A O 1
ATOM 1440 N N . GLU A 1 170 ? -12.833 -8.458 36.215 1.00 97.75 170 GLU A N 1
ATOM 1441 C CA . GLU A 1 170 ? -13.218 -7.230 36.923 1.00 97.75 170 GLU A CA 1
ATOM 1442 C C . GLU A 1 170 ? -14.753 -7.132 37.056 1.00 97.75 170 GLU A C 1
ATOM 1444 O O . GLU A 1 170 ? -15.257 -7.079 38.179 1.00 97.75 170 GLU A O 1
ATOM 1449 N N . SER A 1 171 ? -15.508 -7.289 35.960 1.00 97.31 171 SER A N 1
ATOM 1450 C CA . SER A 1 171 ? -16.987 -7.279 35.995 1.00 97.31 171 SER A CA 1
ATOM 1451 C C . SER A 1 171 ? -17.586 -8.376 36.887 1.00 97.31 171 SER A C 1
ATOM 1453 O O . SER A 1 171 ? -18.573 -8.162 37.585 1.00 97.31 171 SER A O 1
ATOM 1455 N N . ARG A 1 172 ? -16.966 -9.564 36.947 1.00 97.62 172 ARG A N 1
ATOM 1456 C CA . ARG A 1 172 ? -17.410 -10.627 37.862 1.00 97.62 172 ARG A CA 1
ATOM 1457 C C . ARG A 1 172 ? -17.182 -10.277 39.324 1.00 97.62 172 ARG A C 1
ATOM 1459 O O . ARG A 1 172 ? -17.923 -10.764 40.174 1.00 97.62 172 ARG A O 1
ATOM 1466 N N . THR A 1 173 ? -16.135 -9.520 39.641 1.00 97.25 173 THR A N 1
ATOM 1467 C CA . THR A 1 173 ? -15.921 -9.052 41.015 1.00 97.25 173 THR A CA 1
ATOM 1468 C C . THR A 1 173 ? -16.875 -7.928 41.382 1.00 97.25 173 THR A C 1
ATOM 1470 O O . THR A 1 173 ? -17.342 -7.909 42.513 1.00 97.25 173 THR A O 1
ATOM 1473 N N . GLU A 1 174 ? -17.216 -7.059 40.435 1.00 97.75 174 GLU A N 1
ATOM 1474 C CA . GLU A 1 174 ? -18.212 -6.000 40.605 1.00 97.75 174 GLU A CA 1
ATOM 1475 C C . GLU A 1 174 ? -19.601 -6.584 40.889 1.00 97.75 174 GLU A C 1
ATOM 1477 O O . GLU A 1 174 ? -20.141 -6.353 41.964 1.00 97.75 174 GLU A O 1
ATOM 1482 N N . LEU A 1 175 ? -20.082 -7.514 40.055 1.00 97.75 175 LEU A N 1
ATOM 1483 C CA . LEU A 1 175 ? -21.360 -8.206 40.286 1.00 97.75 175 LEU A CA 1
ATOM 1484 C C . LEU A 1 175 ? -21.425 -8.930 41.640 1.00 97.75 175 LEU A C 1
ATOM 1486 O O . LEU A 1 175 ? -22.483 -9.023 42.256 1.00 97.75 175 LEU A O 1
ATOM 1490 N N . LYS A 1 176 ? -20.297 -9.466 42.122 1.00 98.31 176 LYS A N 1
ATOM 1491 C CA . LYS A 1 176 ? -20.232 -10.079 43.458 1.00 98.31 176 LYS A CA 1
ATOM 1492 C C . LYS A 1 176 ? -20.342 -9.047 44.574 1.00 98.31 176 LYS A C 1
ATOM 1494 O O . LYS A 1 176 ? -20.951 -9.355 45.594 1.00 98.31 176 LYS A O 1
ATOM 1499 N N . LYS A 1 177 ? -19.742 -7.866 44.405 1.00 98.56 177 LYS A N 1
ATOM 1500 C CA . LYS A 1 177 ? -19.868 -6.760 45.360 1.00 98.56 177 LYS A CA 1
ATOM 1501 C C . LYS A 1 177 ? -21.305 -6.256 45.399 1.00 98.56 177 LYS A C 1
ATOM 1503 O O . LYS A 1 177 ? -21.839 -6.138 46.493 1.00 98.56 177 LYS A O 1
ATOM 1508 N N . ASP A 1 178 ? -21.944 -6.084 44.246 1.00 97.62 178 ASP A N 1
ATOM 1509 C CA . ASP A 1 178 ? -23.341 -5.643 44.161 1.00 97.62 178 ASP A CA 1
ATOM 1510 C C . ASP A 1 178 ? -24.291 -6.649 44.813 1.00 97.62 178 ASP A C 1
ATOM 1512 O O . ASP A 1 178 ? -25.123 -6.275 45.637 1.00 97.62 178 ASP A O 1
ATOM 1516 N N . LEU A 1 179 ? -24.113 -7.946 44.529 1.00 98.44 179 LEU A N 1
ATOM 1517 C CA . LEU A 1 179 ? -24.898 -9.001 45.172 1.00 98.44 179 LEU A CA 1
ATOM 1518 C C . LEU A 1 179 ? -24.667 -9.027 46.690 1.00 98.44 179 LEU A C 1
ATOM 1520 O O . LEU A 1 179 ? -25.612 -9.173 47.461 1.00 98.44 179 LEU A O 1
ATOM 1524 N N . SER A 1 180 ? -23.417 -8.868 47.132 1.00 98.31 180 SER A N 1
ATOM 1525 C CA . SER A 1 180 ? -23.087 -8.793 48.556 1.00 98.31 180 SER A CA 1
ATOM 1526 C C . SER A 1 180 ? -23.732 -7.577 49.221 1.00 98.31 180 SER A C 1
ATOM 1528 O O . SER A 1 180 ? -24.286 -7.709 50.308 1.00 98.31 180 SER A O 1
ATOM 1530 N N . MET A 1 181 ? -23.692 -6.412 48.574 1.00 98.44 181 MET A N 1
ATOM 1531 C CA . MET A 1 181 ? -24.323 -5.183 49.051 1.00 98.44 181 MET A CA 1
ATOM 1532 C C . MET A 1 181 ? -25.841 -5.355 49.155 1.00 98.44 181 MET A C 1
ATOM 1534 O O . MET A 1 181 ? -26.419 -5.005 50.179 1.00 98.44 181 MET A O 1
ATOM 1538 N N . GLN A 1 182 ? -26.477 -5.990 48.165 1.00 98.12 182 GLN A N 1
ATOM 1539 C CA . GLN A 1 182 ? -27.906 -6.303 48.204 1.00 98.12 182 GLN A CA 1
ATOM 1540 C C . GLN A 1 182 ? -28.265 -7.234 49.372 1.00 98.12 182 GLN A C 1
ATOM 1542 O O . GLN A 1 182 ? -29.256 -6.991 50.058 1.00 98.12 182 GLN A O 1
ATOM 1547 N N . MET A 1 183 ? -27.459 -8.270 49.641 1.00 98.38 183 MET A N 1
ATOM 1548 C CA . MET A 1 183 ? -27.683 -9.143 50.801 1.00 98.38 183 MET A CA 1
ATOM 1549 C C . MET A 1 183 ? -27.530 -8.392 52.127 1.00 98.38 183 MET A C 1
ATOM 1551 O O . MET A 1 183 ? -28.325 -8.615 53.036 1.00 98.38 183 MET A O 1
ATOM 1555 N N . VAL A 1 184 ? -26.545 -7.496 52.243 1.00 98.38 184 VAL A N 1
ATOM 1556 C CA . VAL A 1 184 ? -26.359 -6.664 53.444 1.00 98.38 184 VAL A CA 1
ATOM 1557 C C . VAL A 1 184 ? -27.558 -5.739 53.652 1.00 98.38 184 VAL A C 1
ATOM 1559 O O . VAL A 1 184 ? -28.087 -5.700 54.757 1.00 98.38 184 VAL A O 1
ATOM 1562 N N . MET A 1 185 ? -28.047 -5.076 52.597 1.00 98.25 185 MET A N 1
ATOM 1563 C CA . MET A 1 185 ? -29.248 -4.231 52.665 1.00 98.25 185 MET A CA 1
ATOM 1564 C C . MET A 1 185 ? -30.497 -5.025 53.083 1.00 98.25 185 MET A C 1
ATOM 1566 O O . MET A 1 185 ? -31.279 -4.574 53.916 1.00 98.25 185 MET A O 1
ATOM 1570 N N . GLN A 1 186 ? -30.684 -6.236 52.550 1.00 98.12 186 GLN A N 1
ATOM 1571 C CA . GLN A 1 186 ? -31.803 -7.096 52.947 1.00 98.12 186 GLN A CA 1
ATOM 1572 C C . GLN A 1 186 ? -31.690 -7.573 54.401 1.00 98.12 186 GLN A C 1
ATOM 1574 O O . GLN A 1 186 ? -32.700 -7.632 55.104 1.00 98.12 186 GLN A O 1
ATOM 1579 N N . LEU A 1 187 ? -30.481 -7.903 54.866 1.00 98.06 187 LEU A N 1
ATOM 1580 C CA . LEU A 1 187 ? -30.240 -8.289 56.257 1.00 98.06 187 LEU A CA 1
ATOM 1581 C C . LEU A 1 187 ? -30.473 -7.118 57.218 1.00 98.06 187 LEU A C 1
ATOM 1583 O O . LEU A 1 187 ? -31.128 -7.330 58.236 1.00 98.06 187 LEU A O 1
ATOM 1587 N N . SER A 1 188 ? -30.041 -5.897 56.878 1.00 97.81 188 SER A N 1
ATOM 1588 C CA . SER A 1 188 ? -30.308 -4.711 57.702 1.00 97.81 188 SER A CA 1
ATOM 1589 C C . SER A 1 188 ? -31.803 -4.405 57.786 1.00 97.81 188 SER A C 1
ATOM 1591 O O . SER A 1 188 ? -32.321 -4.169 58.871 1.00 97.81 188 SER A O 1
ATOM 1593 N N . GLU A 1 189 ? -32.543 -4.514 56.676 1.00 97.81 189 GLU A N 1
ATOM 1594 C CA . GLU A 1 189 ? -34.001 -4.344 56.706 1.00 97.81 189 GLU A CA 1
ATOM 1595 C C . GLU A 1 189 ? -34.709 -5.388 57.584 1.00 97.81 189 GLU A C 1
ATOM 1597 O O . GLU A 1 189 ? -35.724 -5.089 58.221 1.00 97.81 189 GLU A O 1
ATOM 1602 N N . LEU A 1 190 ? -34.233 -6.637 57.583 1.00 97.94 190 LEU A N 1
ATOM 1603 C CA . LEU A 1 190 ? -34.779 -7.698 58.431 1.00 97.94 190 LEU A CA 1
ATOM 1604 C C . LEU A 1 190 ? -34.445 -7.465 59.906 1.00 97.94 190 LEU A C 1
ATOM 1606 O O . LEU A 1 190 ? -35.317 -7.666 60.753 1.00 97.94 190 LEU A O 1
ATOM 1610 N N . GLU A 1 191 ? -33.226 -7.021 60.206 1.00 97.62 191 GLU A N 1
ATOM 1611 C CA . GLU A 1 191 ? -32.786 -6.659 61.553 1.00 97.62 191 GLU A CA 1
ATOM 1612 C C . GLU A 1 191 ? -33.595 -5.480 62.103 1.00 97.62 191 GLU A C 1
ATOM 1614 O O . GLU A 1 191 ? -34.116 -5.566 63.216 1.00 97.62 191 GLU A O 1
ATOM 1619 N N . ASP A 1 192 ? -33.827 -4.444 61.296 1.00 97.19 192 ASP A N 1
ATOM 1620 C CA . ASP A 1 192 ? -34.671 -3.305 61.657 1.00 97.19 192 ASP A CA 1
ATOM 1621 C C . ASP A 1 192 ? -36.109 -3.744 61.945 1.00 97.19 192 ASP A C 1
ATOM 1623 O O . ASP A 1 192 ? -36.673 -3.402 62.988 1.00 97.19 192 ASP A O 1
ATOM 1627 N N . LYS A 1 193 ? -36.709 -4.557 61.063 1.00 97.31 193 LYS A N 1
ATOM 1628 C CA . LYS A 1 193 ? -38.065 -5.107 61.253 1.00 97.31 193 LYS A CA 1
ATOM 1629 C C . LYS A 1 193 ? -38.144 -5.974 62.512 1.00 97.31 193 LYS A C 1
ATOM 1631 O O . LYS A 1 193 ? -39.133 -5.896 63.245 1.00 97.31 193 LYS A O 1
ATOM 1636 N N . PHE A 1 194 ? -37.124 -6.789 62.779 1.00 97.56 194 PHE A N 1
ATOM 1637 C CA . PHE A 1 194 ? -37.040 -7.620 63.979 1.00 97.56 194 PHE A CA 1
ATOM 1638 C C . PHE A 1 194 ? -36.909 -6.768 65.246 1.00 97.56 194 PHE A C 1
ATOM 1640 O O . PHE A 1 194 ? -37.686 -6.947 66.186 1.00 97.56 194 PHE A O 1
ATOM 1647 N N . GLY A 1 195 ? -36.005 -5.788 65.248 1.00 95.81 195 GLY A N 1
ATOM 1648 C CA . GLY A 1 195 ? -35.827 -4.836 66.340 1.00 95.81 195 GLY A CA 1
ATOM 1649 C C . GLY A 1 195 ? -37.102 -4.041 66.619 1.00 95.81 195 GLY A C 1
ATOM 1650 O O . GLY A 1 195 ? -37.469 -3.844 67.778 1.00 95.81 195 GLY A O 1
ATOM 1651 N N . HIS A 1 196 ? -37.835 -3.651 65.575 1.00 96.69 196 HIS A N 1
ATOM 1652 C CA . HIS A 1 196 ? -39.120 -2.967 65.706 1.00 96.69 196 HIS A CA 1
ATOM 1653 C C . HIS A 1 196 ? -40.190 -3.862 66.353 1.00 96.69 196 HIS A C 1
ATOM 1655 O O . HIS A 1 196 ? -40.870 -3.429 67.285 1.00 96.69 196 HIS A O 1
ATOM 1661 N N . ARG A 1 197 ? -40.304 -5.129 65.925 1.00 95.69 197 ARG A N 1
ATOM 1662 C CA . ARG A 1 197 ? -41.227 -6.113 66.526 1.00 95.69 197 ARG A CA 1
ATOM 1663 C C . ARG A 1 197 ? -40.883 -6.414 67.984 1.00 95.69 197 ARG A C 1
ATOM 1665 O O . ARG A 1 197 ? -41.780 -6.460 68.819 1.00 95.69 197 ARG A O 1
ATOM 1672 N N . MET A 1 198 ? -39.599 -6.573 68.300 1.00 95.06 198 MET A N 1
ATOM 1673 C CA . MET A 1 198 ? -39.130 -6.814 69.666 1.00 95.06 198 MET A CA 1
ATOM 1674 C C . MET A 1 198 ? -39.452 -5.628 70.585 1.00 95.06 198 MET A C 1
ATOM 1676 O O . MET A 1 198 ? -40.004 -5.817 71.667 1.00 95.06 198 MET A O 1
ATOM 1680 N N . LYS A 1 199 ? -39.191 -4.392 70.134 1.00 94.75 199 LYS A N 1
ATOM 1681 C CA . LYS A 1 199 ? -39.575 -3.177 70.869 1.00 94.75 199 LYS A CA 1
ATOM 1682 C C . LYS A 1 199 ? -41.085 -3.114 71.094 1.00 94.75 199 LYS A C 1
ATOM 1684 O O . LYS A 1 199 ? -41.509 -2.846 72.215 1.00 94.75 199 LYS A O 1
ATOM 1689 N N . GLN A 1 200 ? -41.899 -3.395 70.074 1.00 93.62 200 GLN A N 1
ATOM 1690 C CA . GLN A 1 200 ? -43.360 -3.424 70.217 1.00 93.62 200 GLN A CA 1
ATOM 1691 C C . GLN A 1 200 ? -43.826 -4.474 71.234 1.00 93.62 200 GLN A C 1
ATOM 1693 O O . GLN A 1 200 ? -44.677 -4.160 72.063 1.00 93.62 200 GLN A O 1
ATOM 1698 N N . ALA A 1 201 ? -43.246 -5.677 71.226 1.00 92.06 201 ALA A N 1
ATOM 1699 C CA . ALA A 1 201 ? -43.580 -6.729 72.184 1.00 92.06 201 ALA A CA 1
ATOM 1700 C C . ALA A 1 201 ? -43.254 -6.314 73.628 1.00 92.06 201 ALA A C 1
ATOM 1702 O O . ALA A 1 201 ? -44.122 -6.390 74.492 1.00 92.06 201 ALA A O 1
ATOM 1703 N N . ILE A 1 202 ? -42.046 -5.792 73.871 1.00 90.31 202 ILE A N 1
ATOM 1704 C CA . ILE A 1 202 ? -41.605 -5.352 75.206 1.00 90.31 202 ILE A CA 1
ATOM 1705 C C . ILE A 1 202 ? -42.469 -4.192 75.720 1.00 90.31 202 ILE A C 1
ATOM 1707 O O . ILE A 1 202 ? -42.934 -4.214 76.860 1.00 90.31 202 ILE A O 1
ATOM 1711 N N . THR A 1 203 ? -42.717 -3.185 74.876 1.00 87.38 203 THR A N 1
ATOM 1712 C CA . THR A 1 203 ? -43.508 -2.004 75.264 1.00 87.38 203 THR A CA 1
ATOM 1713 C C . THR A 1 203 ? -44.991 -2.354 75.445 1.00 87.38 203 THR A C 1
ATOM 1715 O O . THR A 1 203 ? -45.660 -1.782 76.304 1.00 87.38 203 THR A O 1
ATOM 1718 N N . GLY A 1 204 ? -45.508 -3.320 74.678 1.00 76.81 204 GLY A N 1
ATOM 1719 C CA . GLY A 1 204 ? -46.889 -3.798 74.763 1.00 76.81 204 GLY A CA 1
ATOM 1720 C C . GLY A 1 204 ? -47.200 -4.588 76.037 1.00 76.81 204 GLY A C 1
ATOM 1721 O O . GLY A 1 204 ? -48.326 -4.531 76.522 1.00 76.81 204 GLY A O 1
ATOM 1722 N N . THR A 1 205 ? -46.216 -5.269 76.630 1.00 66.50 205 THR A N 1
ATOM 1723 C CA . THR A 1 205 ? -46.397 -6.063 77.862 1.00 66.50 205 THR A CA 1
ATOM 1724 C C . THR A 1 205 ? -46.186 -5.281 79.167 1.00 66.50 205 THR A C 1
ATOM 1726 O O . THR A 1 205 ? -46.418 -5.820 80.244 1.00 66.50 205 THR A O 1
ATOM 1729 N N . GLY A 1 206 ? -45.758 -4.014 79.103 1.00 57.44 206 GLY A N 1
ATOM 1730 C CA . GLY A 1 206 ? -45.247 -3.257 80.256 1.00 57.44 206 GLY A CA 1
ATOM 1731 C C . GLY A 1 206 ? -46.202 -2.283 80.957 1.00 57.44 206 GLY A C 1
ATOM 1732 O O . GLY A 1 206 ? -45.743 -1.523 81.805 1.00 57.44 206 GLY A O 1
ATOM 1733 N N . LYS A 1 207 ? -47.506 -2.261 80.654 1.00 55.81 207 LYS A N 1
ATOM 1734 C CA . LYS A 1 207 ? -48.481 -1.513 81.474 1.00 55.81 207 LYS A CA 1
ATOM 1735 C C . LYS A 1 207 ? -49.033 -2.400 82.590 1.00 55.81 207 LYS A C 1
ATOM 1737 O O . LYS A 1 207 ? -50.210 -2.743 82.595 1.00 55.81 207 LYS A O 1
ATOM 1742 N N . LEU A 1 208 ? -48.177 -2.747 83.546 1.00 51.50 208 LEU A N 1
ATOM 1743 C CA . LEU A 1 208 ? -48.650 -3.026 84.899 1.00 51.50 208 LEU A CA 1
ATOM 1744 C C . LEU A 1 208 ? -48.813 -1.674 85.613 1.00 51.50 208 LEU A C 1
ATOM 1746 O O . LEU A 1 208 ? -47.856 -0.897 85.653 1.00 51.50 208 LEU A O 1
ATOM 1750 N N . PRO A 1 209 ? -50.008 -1.347 86.130 1.00 56.38 209 PRO A N 1
ATOM 1751 C CA . PRO A 1 209 ? -50.188 -0.179 86.974 1.00 56.38 209 PRO A CA 1
ATOM 1752 C C . PRO A 1 209 ? -49.522 -0.466 88.319 1.00 56.38 209 PRO A C 1
ATOM 1754 O O . PRO A 1 209 ? -49.844 -1.466 88.945 1.00 56.38 209 PRO A O 1
ATOM 1757 N N . ASN A 1 210 ? -48.577 0.370 88.739 1.00 48.78 210 ASN A N 1
ATOM 1758 C CA . ASN A 1 210 ? -48.337 0.707 90.147 1.00 48.78 210 ASN A CA 1
ATOM 1759 C C . ASN A 1 210 ? -47.308 1.841 90.184 1.00 48.78 210 ASN A C 1
ATOM 1761 O O . ASN A 1 210 ? -46.239 1.762 89.589 1.00 48.78 210 ASN A O 1
ATOM 1765 N N . GLU A 1 211 ? -47.751 3.033 90.564 1.00 48.78 211 GLU A N 1
ATOM 1766 C CA . GLU A 1 211 ? -47.716 3.545 91.941 1.00 48.78 211 GLU A CA 1
ATOM 1767 C C . GLU A 1 211 ? -46.296 3.892 92.417 1.00 48.78 211 GLU A C 1
ATOM 1769 O O . GLU A 1 211 ? -45.462 3.038 92.687 1.00 48.78 211 GLU A O 1
ATOM 1774 N N . LYS A 1 212 ? -46.079 5.214 92.501 1.00 54.16 212 LYS A N 1
ATOM 1775 C CA . LYS A 1 212 ? -45.251 5.956 93.466 1.00 54.16 212 LYS A CA 1
ATOM 1776 C C . LYS A 1 212 ? -44.050 5.218 94.076 1.00 54.16 212 LYS A C 1
ATOM 1778 O O . LYS A 1 212 ? -44.198 4.468 95.034 1.00 54.16 212 LYS A O 1
ATOM 1783 N N . GLY A 1 213 ? -42.837 5.637 93.705 1.00 52.78 213 GLY A N 1
ATOM 1784 C CA . GLY A 1 213 ? -41.685 5.364 94.564 1.00 52.78 213 GLY A CA 1
ATOM 1785 C C . GLY A 1 213 ? -40.307 5.751 94.040 1.00 52.78 213 GLY A C 1
ATOM 1786 O O . GLY A 1 213 ? -39.599 4.911 93.513 1.00 52.78 213 GLY A O 1
ATOM 1787 N N . LYS A 1 214 ? -39.911 6.990 94.351 1.00 51.53 214 LYS A N 1
ATOM 1788 C CA . LYS A 1 214 ? -38.554 7.418 94.744 1.00 51.53 214 LYS A CA 1
ATOM 1789 C C . LYS A 1 214 ? -37.415 7.410 93.703 1.00 51.53 214 LYS A C 1
ATOM 1791 O O . LYS A 1 214 ? -36.768 6.416 93.405 1.00 51.53 214 LYS A O 1
ATOM 1796 N N . GLU A 1 215 ? -37.129 8.642 93.294 1.00 52.75 215 GLU A N 1
ATOM 1797 C CA . GLU A 1 215 ? -35.885 9.217 92.781 1.00 52.75 215 GLU A CA 1
ATOM 1798 C C . GLU A 1 215 ? -34.596 8.638 93.404 1.00 52.75 215 GLU A C 1
ATOM 1800 O O . GLU A 1 215 ? -34.384 8.741 94.615 1.00 52.75 215 GLU A O 1
ATOM 1805 N N . VAL A 1 216 ? -33.695 8.109 92.561 1.00 44.16 216 VAL A N 1
ATOM 1806 C CA . VAL A 1 216 ? -32.267 7.939 92.878 1.00 44.16 216 VAL A CA 1
ATOM 1807 C C . VAL A 1 216 ? -31.399 8.340 91.680 1.00 44.16 216 VAL A C 1
ATOM 1809 O O . VAL A 1 216 ? -31.666 8.039 90.521 1.00 44.16 216 VAL A O 1
ATOM 1812 N N . LYS A 1 217 ? -30.365 9.089 92.049 1.00 58.16 217 LYS A N 1
ATOM 1813 C CA . LYS A 1 217 ? -29.403 9.909 91.312 1.00 58.16 217 LYS A CA 1
ATOM 1814 C C . LYS A 1 217 ? -28.247 9.084 90.706 1.00 58.16 217 LYS A C 1
ATOM 1816 O O . LYS A 1 217 ? -27.840 8.097 91.306 1.00 58.16 217 LYS A O 1
ATOM 1821 N N . ARG A 1 218 ? -27.610 9.680 89.678 1.00 39.81 218 ARG A N 1
ATOM 1822 C CA . ARG A 1 218 ? -26.234 9.512 89.117 1.00 39.81 218 ARG A CA 1
ATOM 1823 C C . ARG A 1 218 ? -26.013 8.613 87.880 1.00 39.81 218 ARG A C 1
ATOM 1825 O O . ARG A 1 218 ? -26.407 7.459 87.855 1.00 39.81 218 ARG A O 1
ATOM 1832 N N . GLY A 1 219 ? -25.313 9.222 86.900 1.00 43.53 219 GLY A N 1
ATOM 1833 C CA . GLY A 1 219 ? -24.826 8.690 85.607 1.00 43.53 219 GLY A CA 1
ATOM 1834 C C . GLY A 1 219 ? -23.629 7.721 85.707 1.00 43.53 219 GLY A C 1
ATOM 1835 O O . GLY A 1 219 ? -23.487 7.122 86.769 1.00 43.53 219 GLY A O 1
ATOM 1836 N N . PRO A 1 220 ? -22.752 7.545 84.684 1.00 56.00 220 PRO A N 1
ATOM 1837 C CA . PRO A 1 220 ? -22.208 8.570 83.782 1.00 56.00 220 PRO A CA 1
ATOM 1838 C C . PRO A 1 220 ? -22.166 8.189 82.280 1.00 56.00 220 PRO A C 1
ATOM 1840 O O . PRO A 1 220 ? -22.605 7.129 81.850 1.00 56.00 220 PRO A O 1
ATOM 1843 N N . ALA A 1 221 ? -21.629 9.136 81.508 1.00 51.50 221 ALA A N 1
ATOM 1844 C CA . ALA A 1 221 ? -21.322 9.124 80.085 1.00 51.50 221 ALA A CA 1
ATOM 1845 C C . ALA A 1 221 ? -20.754 7.813 79.511 1.00 51.50 221 ALA A C 1
ATOM 1847 O O . ALA A 1 221 ? -19.855 7.216 80.091 1.00 51.50 221 ALA A O 1
ATOM 1848 N N . CYS A 1 222 ? -21.174 7.493 78.284 1.00 37.16 222 CYS A N 1
ATOM 1849 C CA . CYS A 1 222 ? -20.308 6.885 77.274 1.00 37.16 222 CYS A CA 1
ATOM 1850 C C . CYS A 1 222 ? -20.849 7.213 75.872 1.00 37.16 222 CYS A C 1
ATOM 1852 O O . CYS A 1 222 ? -21.505 6.403 75.222 1.00 37.16 222 CYS A O 1
ATOM 1854 N N . SER A 1 223 ? -20.567 8.435 75.407 1.00 52.16 223 SER A N 1
ATOM 1855 C CA . SER A 1 223 ? -20.594 8.777 73.980 1.00 52.16 223 SER A CA 1
ATOM 1856 C C . SER A 1 223 ? -19.396 8.117 73.302 1.00 52.16 223 SER A C 1
ATOM 1858 O O . SER A 1 223 ? -18.337 8.720 73.166 1.00 52.16 223 SER A O 1
ATOM 1860 N N . GLY A 1 224 ? -19.556 6.854 72.916 1.00 48.72 224 GLY A N 1
ATOM 1861 C CA . GLY A 1 224 ? -18.623 6.116 72.069 1.00 48.72 224 GLY A CA 1
ATOM 1862 C C . GLY A 1 224 ? -19.130 6.060 70.633 1.00 48.72 224 GLY A C 1
ATOM 1863 O O . GLY A 1 224 ? -19.367 4.978 70.112 1.00 48.72 224 GLY A O 1
ATOM 1864 N N . SER A 1 225 ? -19.345 7.218 70.002 1.00 48.91 225 SER A N 1
ATOM 1865 C CA . SER A 1 225 ? -19.631 7.304 68.564 1.00 48.91 225 SER A CA 1
ATOM 1866 C C . SER A 1 225 ? -18.313 7.233 67.792 1.00 48.91 225 SER A C 1
ATOM 1868 O O . SER A 1 225 ? -17.839 8.228 67.244 1.00 48.91 225 SER A O 1
ATOM 1870 N N . GLY A 1 226 ? -17.698 6.051 67.792 1.00 51.06 226 GLY A N 1
ATOM 1871 C CA . GLY A 1 226 ? -16.570 5.708 66.932 1.00 51.06 226 GLY A CA 1
ATOM 1872 C C . GLY A 1 226 ? -17.054 5.478 65.505 1.00 51.06 226 GLY A C 1
ATOM 1873 O O . GLY A 1 226 ? -17.133 4.345 65.048 1.00 51.06 226 GLY A O 1
ATOM 1874 N N . SER A 1 227 ? -17.417 6.559 64.815 1.00 50.88 227 SER A N 1
ATOM 1875 C CA . SER A 1 227 ? -17.596 6.555 63.363 1.00 50.88 227 SER A CA 1
ATOM 1876 C C . SER A 1 227 ? -16.210 6.576 62.720 1.00 50.88 227 SER A C 1
ATOM 1878 O O . SER A 1 227 ? -15.742 7.608 62.231 1.00 50.88 227 SER A O 1
ATOM 1880 N N . GLU A 1 228 ? -15.522 5.440 62.790 1.00 52.66 228 GLU A N 1
ATOM 1881 C CA . GLU A 1 228 ? -14.250 5.219 62.115 1.00 52.66 228 GLU A CA 1
ATOM 1882 C C . GLU A 1 228 ? -14.500 5.235 60.606 1.00 52.66 228 GLU A C 1
ATOM 1884 O O . GLU A 1 228 ? -15.034 4.311 60.000 1.00 52.66 228 GLU A O 1
ATOM 1889 N N . SER A 1 229 ? -14.180 6.381 60.016 1.00 51.50 229 SER A N 1
ATOM 1890 C CA . SER A 1 229 ? -14.266 6.647 58.588 1.00 51.50 229 SER A CA 1
ATOM 1891 C C . SER A 1 229 ? -13.267 5.763 57.834 1.00 51.50 229 SER A C 1
ATOM 1893 O O . SER A 1 229 ? -12.116 6.149 57.638 1.00 51.50 229 SER A O 1
ATOM 1895 N N . GLU A 1 230 ? -13.704 4.593 57.367 1.00 54.22 230 GLU A N 1
ATOM 1896 C CA . GLU A 1 230 ? -12.892 3.664 56.559 1.00 54.22 230 GLU A CA 1
ATOM 1897 C C . GLU A 1 230 ? -12.364 4.282 55.246 1.00 54.22 230 GLU A C 1
ATOM 1899 O O . GLU A 1 230 ? -11.402 3.782 54.664 1.00 54.22 230 GLU A O 1
ATOM 1904 N N . ALA A 1 231 ? -12.918 5.415 54.801 1.00 55.84 231 ALA A N 1
ATOM 1905 C CA . ALA A 1 231 ? -12.439 6.136 53.622 1.00 55.84 231 ALA A CA 1
ATOM 1906 C C . ALA A 1 231 ? -11.063 6.814 53.818 1.00 55.84 231 ALA A C 1
ATOM 1908 O O . ALA A 1 231 ? -10.362 7.058 52.832 1.00 55.84 231 ALA A O 1
ATOM 1909 N N . SER A 1 232 ? -10.635 7.095 55.060 1.00 56.50 232 SER A N 1
ATOM 1910 C CA . SER A 1 232 ? -9.331 7.733 55.313 1.00 56.50 232 SER A CA 1
ATOM 1911 C C . SER A 1 232 ? -8.164 6.741 55.264 1.00 56.50 232 SER A C 1
ATOM 1913 O O . SER A 1 232 ? -7.060 7.108 54.861 1.00 56.50 232 SER A O 1
ATOM 1915 N N . ILE A 1 233 ? -8.406 5.462 55.579 1.00 65.88 233 ILE A N 1
ATOM 1916 C CA . ILE A 1 233 ? -7.366 4.422 55.622 1.00 65.88 233 ILE A CA 1
ATOM 1917 C C . ILE A 1 233 ? -6.822 4.133 54.220 1.00 65.88 233 ILE A C 1
ATOM 1919 O O . ILE A 1 233 ? -5.615 3.972 54.038 1.00 65.88 233 ILE A O 1
ATOM 1923 N N . THR A 1 234 ? -7.676 4.121 53.194 1.00 66.44 234 THR A N 1
ATOM 1924 C CA . THR A 1 234 ? -7.219 3.903 51.813 1.00 66.44 234 THR A CA 1
ATOM 1925 C C . THR A 1 234 ? -6.418 5.081 51.264 1.00 66.44 234 THR A C 1
ATOM 1927 O O . THR A 1 234 ? -5.483 4.874 50.488 1.00 66.44 234 THR A O 1
ATOM 1930 N N . GLN A 1 235 ? -6.732 6.308 51.692 1.00 74.38 235 GLN A N 1
ATOM 1931 C CA . GLN A 1 235 ? -5.996 7.502 51.282 1.00 74.38 235 GLN A CA 1
ATOM 1932 C C . GLN A 1 235 ? -4.634 7.591 51.990 1.00 74.38 235 GLN A C 1
ATOM 1934 O O . GLN A 1 235 ? -3.632 7.855 51.322 1.00 74.38 235 GLN A O 1
ATOM 1939 N N . ASP A 1 236 ? -4.563 7.260 53.284 1.00 77.38 236 ASP A N 1
ATOM 1940 C CA . ASP A 1 236 ? -3.305 7.239 54.046 1.00 77.38 236 ASP A CA 1
ATOM 1941 C C . ASP A 1 236 ? -2.354 6.131 53.555 1.00 77.38 236 ASP A C 1
ATOM 1943 O O . ASP A 1 236 ? -1.149 6.346 53.419 1.00 77.38 236 ASP A O 1
ATOM 1947 N N . LEU A 1 237 ? -2.884 4.963 53.169 1.00 80.62 237 LEU A N 1
ATOM 1948 C CA . LEU A 1 237 ? -2.082 3.910 52.536 1.00 80.62 237 LEU A CA 1
ATOM 1949 C C . LEU A 1 237 ? -1.541 4.337 51.167 1.00 80.62 237 LEU A C 1
ATOM 1951 O O . LEU A 1 237 ? -0.385 4.043 50.864 1.00 80.62 237 LEU A O 1
ATOM 1955 N N . SER A 1 238 ? -2.329 5.061 50.362 1.00 79.94 238 SER A N 1
ATOM 1956 C CA . SER A 1 238 ? -1.873 5.560 49.058 1.00 79.94 238 SER A CA 1
ATOM 1957 C C . SER A 1 238 ? -0.732 6.576 49.196 1.00 79.94 238 SER A C 1
ATOM 1959 O O . SER A 1 238 ? 0.283 6.436 48.509 1.00 79.94 238 SER A O 1
ATOM 1961 N N . ALA A 1 239 ? -0.836 7.498 50.161 1.00 81.88 239 ALA A N 1
ATOM 1962 C CA . ALA A 1 239 ? 0.198 8.482 50.476 1.00 81.88 239 ALA A CA 1
ATOM 1963 C C . ALA A 1 239 ? 1.478 7.820 51.017 1.00 81.88 239 ALA A C 1
ATOM 1965 O O . ALA A 1 239 ? 2.585 8.136 50.581 1.00 81.88 239 ALA A O 1
ATOM 1966 N N . ARG A 1 240 ? 1.341 6.813 51.891 1.00 79.06 240 ARG A N 1
ATOM 1967 C CA . ARG A 1 240 ? 2.486 6.040 52.397 1.00 79.06 240 ARG A CA 1
ATOM 1968 C C . ARG A 1 240 ? 3.165 5.203 51.314 1.00 79.06 240 ARG A C 1
ATOM 1970 O O . ARG A 1 240 ? 4.370 4.994 51.387 1.00 79.06 240 ARG A O 1
ATOM 1977 N N . THR A 1 241 ? 2.436 4.726 50.302 1.00 72.12 241 THR A N 1
ATOM 1978 C CA . THR A 1 241 ? 3.048 3.981 49.188 1.00 72.12 241 THR A CA 1
ATOM 1979 C C . THR A 1 241 ? 3.753 4.864 48.163 1.00 72.12 241 THR A C 1
ATOM 1981 O O . THR A 1 241 ? 4.714 4.396 47.554 1.00 72.12 241 THR A O 1
ATOM 1984 N N . THR A 1 242 ? 3.344 6.124 47.978 1.00 73.31 242 THR A N 1
ATOM 1985 C CA . THR A 1 242 ? 4.061 7.066 47.098 1.00 73.31 242 THR A CA 1
ATOM 1986 C C . THR A 1 242 ? 5.413 7.497 47.668 1.00 73.31 242 THR A C 1
ATOM 1988 O O . THR A 1 242 ? 6.340 7.720 46.893 1.00 73.31 242 THR A O 1
ATOM 1991 N N . ASP A 1 243 ? 5.563 7.499 48.996 1.00 69.50 243 ASP A N 1
ATOM 1992 C CA . ASP A 1 243 ? 6.842 7.759 49.675 1.00 69.50 243 ASP A CA 1
ATOM 1993 C C . ASP A 1 243 ? 7.786 6.546 49.710 1.00 69.50 243 ASP A C 1
ATOM 1995 O O . ASP A 1 243 ? 8.964 6.676 50.047 1.00 69.50 243 ASP A O 1
ATOM 1999 N N . LEU A 1 244 ? 7.336 5.364 49.270 1.00 68.62 244 LEU A N 1
ATOM 2000 C CA . LEU A 1 244 ? 8.213 4.218 49.011 1.00 68.62 244 LEU A CA 1
ATOM 2001 C C . LEU A 1 244 ? 8.916 4.372 47.653 1.00 68.62 244 LEU A C 1
ATOM 2003 O O . LEU A 1 244 ? 8.882 3.489 46.793 1.00 68.62 244 LEU A O 1
ATOM 2007 N N . VAL A 1 245 ? 9.602 5.498 47.460 1.00 63.88 245 VAL A N 1
ATOM 2008 C CA . VAL A 1 245 ? 10.621 5.633 46.421 1.00 63.88 245 VAL A CA 1
ATOM 2009 C C . VAL A 1 245 ? 11.782 4.740 46.841 1.00 63.88 245 VAL A C 1
ATOM 2011 O O . VAL A 1 245 ? 12.629 5.119 47.646 1.00 63.88 245 VAL A O 1
ATOM 2014 N N . ILE A 1 246 ? 11.822 3.522 46.301 1.00 61.00 246 ILE A N 1
ATOM 2015 C CA . ILE A 1 246 ? 12.970 2.618 46.415 1.00 61.00 246 ILE A CA 1
ATOM 2016 C C . ILE A 1 246 ? 14.118 3.230 45.589 1.00 61.00 246 ILE A C 1
ATOM 2018 O O . ILE A 1 246 ? 14.410 2.806 44.472 1.00 61.00 246 ILE A O 1
ATOM 2022 N N . SER A 1 247 ? 14.744 4.283 46.115 1.00 61.88 247 SER A N 1
ATOM 2023 C CA . SER A 1 247 ? 15.950 4.912 45.567 1.00 61.88 247 SER A CA 1
ATOM 2024 C C . SER A 1 247 ? 17.201 4.083 45.873 1.00 61.88 247 SER A C 1
ATOM 2026 O O . SER A 1 247 ? 18.232 4.224 45.216 1.00 61.88 247 SER A O 1
ATOM 2028 N N . GLU A 1 248 ? 17.103 3.142 46.813 1.00 60.47 248 GLU A N 1
ATOM 2029 C CA . GLU A 1 248 ? 18.221 2.327 47.261 1.00 60.47 248 GLU A CA 1
ATOM 2030 C C . GLU A 1 248 ? 18.273 0.980 46.528 1.00 60.47 248 GLU A C 1
ATOM 2032 O O . GLU A 1 248 ? 17.934 -0.090 47.041 1.00 60.47 248 GLU A O 1
ATOM 2037 N N . LYS A 1 249 ? 18.776 1.011 45.290 1.00 65.06 249 LYS A N 1
ATOM 2038 C CA . LYS A 1 249 ? 19.391 -0.181 44.701 1.00 65.06 249 LYS A CA 1
ATOM 2039 C C . LYS A 1 249 ? 20.649 -0.487 45.507 1.00 65.06 249 LYS A C 1
ATOM 2041 O O . LYS A 1 249 ? 21.710 0.073 45.236 1.00 65.06 249 LYS A O 1
ATOM 2046 N N . ARG A 1 250 ? 20.525 -1.377 46.497 1.00 63.97 250 ARG A N 1
ATOM 2047 C CA . ARG A 1 250 ? 21.667 -1.948 47.218 1.00 63.97 250 ARG A CA 1
ATOM 2048 C C . ARG A 1 250 ? 22.705 -2.400 46.196 1.00 63.97 250 ARG A C 1
ATOM 2050 O O . ARG A 1 250 ? 22.454 -3.312 45.404 1.00 63.97 250 ARG A O 1
ATOM 2057 N N . LYS A 1 251 ? 23.872 -1.754 46.198 1.00 68.69 251 LYS A N 1
ATOM 2058 C CA . LYS A 1 251 ? 25.036 -2.277 45.489 1.00 68.69 251 LYS A CA 1
ATOM 2059 C C . LYS A 1 251 ? 25.342 -3.633 46.115 1.00 68.69 251 LYS A C 1
ATOM 2061 O O . LYS A 1 251 ? 25.545 -3.721 47.324 1.00 68.69 251 LYS A O 1
ATOM 2066 N N . ARG A 1 252 ? 25.338 -4.692 45.302 1.00 66.25 252 ARG A N 1
ATOM 2067 C CA . ARG A 1 252 ? 25.986 -5.956 45.667 1.00 66.25 252 ARG A CA 1
ATOM 2068 C C . ARG A 1 252 ? 27.387 -5.597 46.162 1.00 66.25 252 ARG A C 1
ATOM 2070 O O . ARG A 1 252 ? 28.153 -4.996 45.411 1.00 66.25 252 ARG A O 1
ATOM 2077 N N . GLY A 1 253 ? 27.661 -5.876 47.433 1.00 73.38 253 GLY A N 1
ATOM 2078 C CA . GLY A 1 253 ? 28.993 -5.702 47.995 1.00 73.38 253 GLY A CA 1
ATOM 2079 C C . GLY A 1 253 ? 30.012 -6.587 47.264 1.00 73.38 253 GLY A C 1
ATOM 2080 O O . GLY A 1 253 ? 29.608 -7.499 46.538 1.00 73.38 253 GLY A O 1
ATOM 2081 N N . PRO A 1 254 ? 31.317 -6.327 47.443 1.00 67.94 254 PRO A N 1
ATOM 2082 C CA . PRO A 1 254 ? 32.377 -7.165 46.895 1.00 67.94 254 PRO A CA 1
ATOM 2083 C C . PRO A 1 254 ? 32.158 -8.616 47.330 1.00 67.94 254 PRO A C 1
ATOM 2085 O O . PRO A 1 254 ? 31.974 -8.875 48.522 1.00 67.94 254 PRO A O 1
ATOM 2088 N N . ASP A 1 255 ? 32.129 -9.531 46.360 1.00 54.88 255 ASP A N 1
ATOM 2089 C CA . ASP A 1 255 ? 31.907 -10.960 46.580 1.00 54.88 255 ASP A CA 1
ATOM 2090 C C . ASP A 1 255 ? 32.843 -11.469 47.681 1.00 54.88 255 ASP A C 1
ATOM 2092 O O . ASP A 1 255 ? 34.068 -11.480 47.534 1.00 54.88 255 ASP A O 1
ATOM 2096 N N . ARG A 1 256 ? 32.268 -11.896 48.811 1.00 57.09 256 ARG A N 1
ATOM 2097 C CA . ARG A 1 256 ? 33.017 -12.701 49.774 1.00 57.09 256 ARG A CA 1
ATOM 2098 C C . ARG A 1 256 ? 33.288 -14.042 49.108 1.00 57.09 256 ARG A C 1
ATOM 2100 O O . ARG A 1 256 ? 32.353 -14.727 48.703 1.00 57.09 256 ARG A O 1
ATOM 2107 N N . VAL A 1 257 ? 34.564 -14.403 49.027 1.00 64.19 257 VAL A N 1
ATOM 2108 C CA . VAL A 1 257 ? 35.045 -15.707 48.565 1.00 64.19 257 VAL A CA 1
ATOM 2109 C C . VAL A 1 257 ? 34.495 -16.784 49.504 1.00 64.19 257 VAL A C 1
ATOM 2111 O O . VAL A 1 257 ? 35.072 -17.085 50.546 1.00 64.19 257 VAL A O 1
ATOM 2114 N N . ILE A 1 258 ? 33.324 -17.324 49.167 1.00 53.81 258 ILE A N 1
ATOM 2115 C CA . ILE A 1 258 ? 32.765 -18.516 49.800 1.00 53.81 258 ILE A CA 1
ATOM 2116 C C . ILE A 1 258 ? 33.524 -19.702 49.208 1.00 53.81 258 ILE A C 1
ATOM 2118 O O . ILE A 1 258 ? 33.420 -20.001 48.019 1.00 53.81 258 ILE A O 1
ATOM 2122 N N . GLY A 1 259 ? 34.353 -20.315 50.049 1.00 61.66 259 GLY A N 1
ATOM 2123 C CA . GLY A 1 259 ? 35.227 -21.419 49.688 1.00 61.66 259 GLY A CA 1
ATOM 2124 C C . GLY A 1 259 ? 34.492 -22.697 49.274 1.00 61.66 259 GLY A C 1
ATOM 2125 O O . GLY A 1 259 ? 33.400 -23.006 49.746 1.00 61.66 259 GLY A O 1
ATOM 2126 N N . ASN A 1 260 ? 35.173 -23.442 48.400 1.00 59.53 260 ASN A N 1
ATOM 2127 C CA . ASN A 1 260 ? 35.149 -24.898 48.231 1.00 59.53 260 ASN A CA 1
ATOM 2128 C C . ASN A 1 260 ? 33.778 -25.588 48.255 1.00 59.53 260 ASN A C 1
ATOM 2130 O O . ASN A 1 260 ? 33.586 -26.583 48.950 1.00 59.53 260 ASN A O 1
ATOM 2134 N N . SER A 1 261 ? 32.846 -25.119 47.426 1.00 62.62 261 SER A N 1
ATOM 2135 C CA . SER A 1 261 ? 31.769 -25.991 46.948 1.00 62.62 261 SER A CA 1
ATOM 2136 C C . SER A 1 261 ? 32.275 -26.785 45.735 1.00 62.62 261 SER A C 1
ATOM 2138 O O . SER A 1 261 ? 32.808 -26.171 44.807 1.00 62.62 261 SER A O 1
ATOM 2140 N N . PRO A 1 262 ? 32.165 -28.126 45.727 1.00 70.56 262 PRO A N 1
ATOM 2141 C CA . PRO A 1 262 ? 32.660 -28.947 44.629 1.00 70.56 262 PRO A CA 1
ATOM 2142 C C . PRO A 1 262 ? 31.962 -28.577 43.309 1.00 70.56 262 PRO A C 1
ATOM 2144 O O . PRO A 1 262 ? 30.772 -28.244 43.312 1.00 70.56 262 PRO A O 1
ATOM 2147 N N . PRO A 1 263 ? 32.688 -28.614 42.177 1.00 60.16 263 PRO A N 1
ATOM 2148 C CA . PRO A 1 263 ? 32.170 -28.194 40.886 1.00 60.16 263 PRO A CA 1
ATOM 2149 C C . PRO A 1 263 ? 31.040 -29.129 40.456 1.00 60.16 263 PRO A C 1
ATOM 2151 O O . PRO A 1 263 ? 31.259 -30.287 40.115 1.00 60.16 263 PRO A O 1
ATOM 2154 N N . MET A 1 264 ? 29.816 -28.610 40.455 1.00 57.19 264 MET A N 1
ATOM 2155 C CA . MET A 1 264 ? 28.706 -29.253 39.766 1.00 57.19 264 MET A CA 1
ATOM 2156 C C . MET A 1 264 ? 28.988 -29.207 38.261 1.00 57.19 264 MET A C 1
ATOM 2158 O O . MET A 1 264 ? 28.991 -28.136 37.650 1.00 57.19 264 MET A O 1
ATOM 2162 N N . GLU A 1 265 ? 29.243 -30.379 37.679 1.00 57.78 265 GLU A N 1
ATOM 2163 C CA . GLU A 1 265 ? 29.373 -30.603 36.242 1.00 57.78 265 GLU A CA 1
ATOM 2164 C C . GLU A 1 265 ? 28.154 -30.031 35.509 1.00 57.78 265 GLU A C 1
ATOM 2166 O O . GLU A 1 265 ? 27.036 -30.545 35.582 1.00 57.78 265 GLU A O 1
ATOM 2171 N N . SER A 1 266 ? 28.370 -28.932 34.790 1.00 59.78 266 SER A N 1
ATOM 2172 C CA . SER A 1 266 ? 27.369 -28.406 33.871 1.00 59.78 266 SER A CA 1
ATOM 2173 C C . SER A 1 266 ? 27.464 -29.171 32.542 1.00 59.78 266 SER A C 1
ATOM 2175 O O . SER A 1 266 ? 28.559 -29.320 31.994 1.00 59.78 266 SER A O 1
ATOM 2177 N N . PRO A 1 267 ? 26.346 -29.683 31.995 1.00 55.97 267 PRO A N 1
ATOM 2178 C CA . PRO A 1 267 ? 26.365 -30.401 30.729 1.00 55.97 267 PRO A CA 1
ATOM 2179 C C . PRO A 1 267 ? 26.781 -29.472 29.580 1.00 55.97 267 PRO A C 1
ATOM 2181 O O . PRO A 1 267 ? 26.311 -28.338 29.464 1.00 55.97 267 PRO A O 1
ATOM 2184 N N . ALA A 1 268 ? 27.655 -29.980 28.707 1.00 55.06 268 ALA A N 1
ATOM 2185 C CA . ALA A 1 268 ? 28.192 -29.262 27.557 1.00 55.06 268 ALA A CA 1
ATOM 2186 C C . ALA A 1 268 ? 27.084 -28.650 26.676 1.00 55.06 268 ALA A C 1
ATOM 2188 O O . ALA A 1 268 ? 26.160 -29.334 26.225 1.00 55.06 268 ALA A O 1
ATOM 2189 N N . LYS A 1 269 ? 27.218 -27.348 26.394 1.00 49.69 269 LYS A N 1
ATOM 2190 C CA . LYS A 1 269 ? 26.365 -26.568 25.487 1.00 49.69 269 LYS A CA 1
ATOM 2191 C C . LYS A 1 269 ? 26.322 -27.214 24.095 1.00 49.69 269 LYS A C 1
ATOM 2193 O O . LYS A 1 269 ? 27.228 -27.029 23.287 1.00 49.69 269 LYS A O 1
ATOM 2198 N N . ARG A 1 270 ? 25.240 -27.936 23.789 1.00 49.50 270 ARG A N 1
ATOM 2199 C CA . ARG A 1 270 ? 24.859 -28.294 22.415 1.00 49.50 270 ARG A CA 1
ATOM 2200 C C . ARG A 1 270 ? 24.023 -27.170 21.812 1.00 49.50 270 ARG A C 1
ATOM 2202 O O . ARG A 1 270 ? 23.003 -26.777 22.368 1.00 49.50 270 ARG A O 1
ATOM 2209 N N . THR A 1 271 ? 24.452 -26.680 20.657 1.00 52.56 271 THR A N 1
ATOM 2210 C CA . THR A 1 271 ? 23.699 -25.770 19.792 1.00 52.56 271 THR A CA 1
ATOM 2211 C C . THR A 1 271 ? 22.400 -26.436 19.305 1.00 52.56 271 THR A C 1
ATOM 2213 O O . THR A 1 271 ? 22.456 -27.513 18.704 1.00 52.56 271 THR A O 1
ATOM 2216 N N . PRO A 1 272 ? 21.212 -25.836 19.512 1.00 44.06 272 PRO A N 1
ATOM 2217 C CA . PRO A 1 272 ? 19.981 -26.368 18.946 1.00 44.06 272 PRO A CA 1
ATOM 2218 C C . PRO A 1 272 ? 19.795 -25.862 17.511 1.00 44.06 272 PRO A C 1
ATOM 2220 O O . PRO A 1 272 ? 19.301 -24.764 17.260 1.00 44.06 272 PRO A O 1
ATOM 2223 N N . LYS A 1 273 ? 20.155 -26.715 16.545 1.00 47.16 273 LYS A N 1
ATOM 2224 C CA . LYS A 1 273 ? 19.571 -26.672 15.201 1.00 47.16 273 LYS A CA 1
ATOM 2225 C C . LYS A 1 273 ? 18.072 -26.961 15.312 1.00 47.16 273 LYS A C 1
ATOM 2227 O O . LYS A 1 273 ? 17.674 -28.005 15.816 1.00 47.16 273 LYS A O 1
ATOM 2232 N N . SER A 1 274 ? 17.277 -26.021 14.808 1.00 52.12 274 SER A N 1
ATOM 2233 C CA . SER A 1 274 ? 16.007 -26.218 14.101 1.00 52.12 274 SER A CA 1
ATOM 2234 C C . SER A 1 274 ? 15.481 -27.663 14.057 1.00 52.12 274 SER A C 1
ATOM 2236 O O . SER A 1 274 ? 16.033 -28.500 13.341 1.00 52.12 274 SER A O 1
ATOM 2238 N N . ARG A 1 275 ? 14.366 -27.928 14.757 1.00 39.25 275 ARG A N 1
ATOM 2239 C CA . ARG A 1 275 ? 13.117 -28.482 14.188 1.00 39.25 275 ARG A CA 1
ATOM 2240 C C . ARG A 1 275 ? 12.118 -28.899 15.281 1.00 39.25 275 ARG A C 1
ATOM 2242 O O . ARG A 1 275 ? 12.355 -29.828 16.035 1.00 39.25 275 ARG A O 1
ATOM 2249 N N . ARG A 1 276 ? 10.920 -28.318 15.150 1.00 47.34 276 ARG A N 1
ATOM 2250 C CA . ARG A 1 276 ? 9.591 -28.937 15.320 1.00 47.34 276 ARG A CA 1
ATOM 2251 C C . ARG A 1 276 ? 9.044 -29.233 16.731 1.00 47.34 276 ARG A C 1
ATOM 2253 O O . ARG A 1 276 ? 9.429 -30.182 17.389 1.00 47.34 276 ARG A O 1
ATOM 2260 N N . LYS A 1 277 ? 7.894 -28.579 16.934 1.00 51.50 277 LYS A N 1
ATOM 2261 C CA . LYS A 1 277 ? 6.589 -29.138 17.331 1.00 51.50 277 LYS A CA 1
ATOM 2262 C C . LYS A 1 277 ? 6.323 -29.379 18.820 1.00 51.50 277 LYS A C 1
ATOM 2264 O O . LYS A 1 277 ? 6.941 -30.180 19.504 1.00 51.50 277 LYS A O 1
ATOM 2269 N N . GLN A 1 278 ? 5.271 -28.668 19.209 1.00 43.84 278 GLN A N 1
ATOM 2270 C CA . GLN A 1 278 ? 4.448 -28.741 20.400 1.00 43.84 278 GLN A CA 1
ATOM 2271 C C . GLN A 1 278 ? 4.096 -30.170 20.821 1.00 43.84 278 GLN A C 1
ATOM 2273 O O . GLN A 1 278 ? 3.636 -30.993 20.027 1.00 43.84 278 GLN A O 1
ATOM 2278 N N . ALA A 1 279 ? 4.270 -30.390 22.118 1.00 36.81 279 ALA A N 1
ATOM 2279 C CA . ALA A 1 279 ? 3.771 -31.517 22.871 1.00 36.81 279 ALA A CA 1
ATOM 2280 C C . ALA A 1 279 ? 2.244 -31.438 23.015 1.00 36.81 279 ALA A C 1
ATOM 2282 O O . ALA A 1 279 ? 1.699 -30.474 23.554 1.00 36.81 279 ALA A O 1
ATOM 2283 N N . THR A 1 280 ? 1.556 -32.491 22.586 1.00 49.38 280 THR A N 1
ATOM 2284 C CA . THR A 1 280 ? 0.243 -32.854 23.118 1.00 49.38 280 THR A CA 1
ATOM 2285 C C . THR A 1 280 ? 0.445 -33.682 24.380 1.00 49.38 280 THR A C 1
ATOM 2287 O O . THR A 1 280 ? 1.114 -34.715 24.355 1.00 49.38 280 THR A O 1
ATOM 2290 N N . PHE A 1 281 ? -0.146 -33.212 25.474 1.00 44.69 281 PHE A N 1
ATOM 2291 C CA . PHE A 1 281 ? -0.200 -33.879 26.766 1.00 44.69 281 PHE A CA 1
ATOM 2292 C C . PHE A 1 281 ? -0.854 -35.263 26.669 1.00 44.69 281 PHE A C 1
ATOM 2294 O O . PHE A 1 281 ? -1.989 -35.408 26.219 1.00 44.69 281 PHE A O 1
ATOM 2301 N N . THR A 1 282 ? -0.149 -36.275 27.166 1.00 38.44 282 THR A N 1
ATOM 2302 C CA . THR A 1 282 ? -0.680 -37.601 27.476 1.00 38.44 282 THR A CA 1
ATOM 2303 C C . THR A 1 282 ? -1.499 -37.549 28.765 1.00 38.44 282 THR A C 1
ATOM 2305 O O . THR A 1 282 ? -0.951 -37.306 29.841 1.00 38.44 282 THR A O 1
ATOM 2308 N N . ARG A 1 283 ? -2.802 -37.843 28.683 1.00 35.44 283 ARG A N 1
ATOM 2309 C CA . ARG A 1 283 ? -3.642 -38.195 29.837 1.00 35.44 283 ARG A CA 1
ATOM 2310 C C . ARG A 1 283 ? -4.388 -39.502 29.547 1.00 35.44 283 ARG A C 1
ATOM 2312 O O . ARG A 1 283 ? -5.264 -39.529 28.697 1.00 35.44 283 ARG A O 1
ATOM 2319 N N . ARG A 1 284 ? -4.066 -40.509 30.369 1.00 39.44 284 ARG A N 1
ATOM 2320 C CA . ARG A 1 284 ? -4.869 -41.677 30.790 1.00 39.44 284 ARG A CA 1
ATOM 2321 C C . ARG A 1 284 ? -5.181 -42.830 29.809 1.00 39.44 284 ARG A C 1
ATOM 2323 O O . ARG A 1 284 ? -5.910 -42.674 28.846 1.00 39.44 284 ARG A O 1
ATOM 2330 N N . LEU A 1 285 ? -4.787 -44.018 30.301 1.00 43.22 285 LEU A N 1
ATOM 2331 C CA . LEU A 1 285 ? -5.548 -45.281 30.383 1.00 43.22 285 LEU A CA 1
ATOM 2332 C C . LEU A 1 285 ? -5.863 -46.031 29.075 1.00 43.22 285 LEU A C 1
ATOM 2334 O O . LEU A 1 285 ? -6.850 -45.750 28.415 1.00 43.22 285 LEU A O 1
ATOM 2338 N N . THR A 1 286 ? -5.133 -47.114 28.788 1.00 42.22 286 THR A N 1
ATOM 2339 C CA . THR A 1 286 ? -5.539 -48.508 29.099 1.00 42.22 286 THR A CA 1
ATOM 2340 C C . THR A 1 286 ? -4.662 -49.534 28.358 1.00 42.22 286 THR A C 1
ATOM 2342 O O . THR A 1 286 ? -4.546 -49.557 27.142 1.00 42.22 286 THR A O 1
ATOM 2345 N N . ARG A 1 287 ? -4.009 -50.375 29.165 1.00 41.78 287 ARG A N 1
ATOM 2346 C CA . ARG A 1 287 ? -3.773 -51.822 29.022 1.00 41.78 287 ARG A CA 1
ATOM 2347 C C . ARG A 1 287 ? -4.231 -52.494 27.704 1.00 41.78 287 ARG A C 1
ATOM 2349 O O . ARG A 1 287 ? -5.412 -52.762 27.554 1.00 41.78 287 ARG A O 1
ATOM 2356 N N . ALA A 1 288 ? -3.284 -52.961 26.886 1.00 42.03 288 ALA A N 1
ATOM 2357 C CA . ALA A 1 288 ? -3.353 -54.282 26.241 1.00 42.03 288 ALA A CA 1
ATOM 2358 C C . ALA A 1 288 ? -1.968 -54.718 25.743 1.00 42.03 288 ALA A C 1
ATOM 2360 O O . ALA A 1 288 ? -1.235 -53.965 25.109 1.00 42.03 288 ALA A O 1
ATOM 2361 N N . ARG A 1 289 ? -1.603 -55.946 26.105 1.00 46.41 289 ARG A N 1
ATOM 2362 C CA . ARG A 1 289 ? -0.349 -56.621 25.780 1.00 46.41 289 ARG A CA 1
ATOM 2363 C C . ARG A 1 289 ? -0.386 -57.165 24.352 1.00 46.41 289 ARG A C 1
ATOM 2365 O O . ARG A 1 289 ? -1.359 -57.814 23.996 1.00 46.41 289 ARG A O 1
ATOM 2372 N N . ALA A 1 290 ? 0.728 -57.063 23.634 1.00 43.47 290 ALA A N 1
ATOM 2373 C CA . ALA A 1 290 ? 1.151 -58.091 22.687 1.00 43.47 290 ALA A CA 1
ATOM 2374 C C . ALA A 1 290 ? 2.680 -58.059 22.572 1.00 43.47 290 ALA A C 1
ATOM 2376 O O . ALA A 1 290 ? 3.275 -57.055 22.191 1.00 43.47 290 ALA A O 1
ATOM 2377 N N . LYS A 1 291 ? 3.314 -59.157 22.990 1.00 50.50 291 LYS A N 1
ATOM 2378 C CA . LYS A 1 291 ? 4.736 -59.432 22.787 1.00 50.50 291 LYS A CA 1
ATOM 2379 C C . LYS A 1 291 ? 4.906 -59.916 21.345 1.00 50.50 291 LYS A C 1
ATOM 2381 O O . LYS A 1 291 ? 4.218 -60.858 20.973 1.00 50.50 291 LYS A O 1
ATOM 2386 N N . MET A 1 292 ? 5.857 -59.376 20.586 1.00 38.47 292 MET A N 1
ATOM 2387 C CA . MET A 1 292 ? 6.458 -60.132 19.483 1.00 38.47 292 MET A CA 1
ATOM 2388 C C . MET A 1 292 ? 7.898 -59.677 19.216 1.00 38.47 292 MET A C 1
ATOM 2390 O O . MET A 1 292 ? 8.158 -58.586 18.726 1.00 38.47 292 MET A O 1
ATOM 2394 N N . VAL A 1 293 ? 8.808 -60.525 19.700 1.00 39.56 293 VAL A N 1
ATOM 2395 C CA . VAL A 1 293 ? 10.037 -61.025 19.068 1.00 39.56 293 VAL A CA 1
ATOM 2396 C C . VAL A 1 293 ? 10.894 -60.032 18.267 1.00 39.56 293 VAL A C 1
ATOM 2398 O O . VAL A 1 293 ? 10.577 -59.622 17.156 1.00 39.56 293 VAL A O 1
ATOM 2401 N N . LYS A 1 294 ? 12.075 -59.756 18.831 1.00 46.84 294 LYS A N 1
ATOM 2402 C CA . LYS A 1 294 ? 13.254 -59.219 18.143 1.00 46.84 294 LYS A CA 1
ATOM 2403 C C . LYS A 1 294 ? 13.700 -60.179 17.033 1.00 46.84 294 LYS A C 1
ATOM 2405 O O . LYS A 1 294 ? 13.829 -61.371 17.284 1.00 46.84 294 LYS A O 1
ATOM 2410 N N . SER A 1 295 ? 14.053 -59.646 15.868 1.00 45.12 295 SER A N 1
ATOM 2411 C CA . SER A 1 295 ? 15.004 -60.281 14.947 1.00 45.12 295 SER A CA 1
ATOM 2412 C C . SER A 1 295 ? 16.060 -59.247 14.542 1.00 45.12 295 SER A C 1
ATOM 2414 O O . SER A 1 295 ? 15.685 -58.120 14.206 1.00 45.12 295 SER A O 1
ATOM 2416 N N . PRO A 1 296 ? 17.363 -59.572 14.620 1.00 51.44 296 PRO A N 1
ATOM 2417 C CA . PRO A 1 296 ? 18.438 -58.691 14.197 1.00 51.44 296 PRO A CA 1
ATOM 2418 C C . PRO A 1 296 ? 18.878 -59.006 12.760 1.00 51.44 296 PRO A C 1
ATOM 2420 O O . PRO A 1 296 ? 18.978 -60.163 12.372 1.00 51.44 296 PRO A O 1
ATOM 2423 N N . GLY A 1 297 ? 19.260 -57.964 12.022 1.00 38.47 297 GLY A N 1
ATOM 2424 C CA . GLY A 1 297 ? 20.270 -58.083 10.971 1.00 38.47 297 GLY A CA 1
ATOM 2425 C C . GLY A 1 297 ? 19.781 -58.301 9.535 1.00 38.47 297 GLY A C 1
ATOM 2426 O O . GLY A 1 297 ? 19.145 -59.291 9.201 1.00 38.47 297 GLY A O 1
ATOM 2427 N N . SER A 1 298 ? 20.196 -57.365 8.679 1.00 40.88 298 SER A N 1
ATOM 2428 C CA . SER A 1 298 ? 20.703 -57.521 7.297 1.00 40.88 298 SER A CA 1
ATOM 2429 C C . SER A 1 298 ? 20.162 -56.370 6.438 1.00 40.88 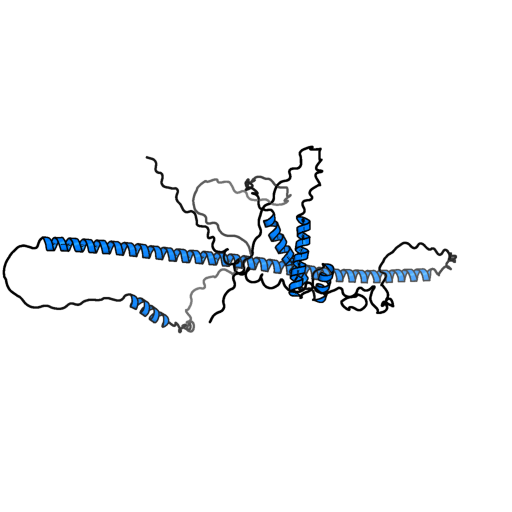298 SER A C 1
ATOM 2431 O O . SER A 1 298 ? 18.968 -56.164 6.283 1.00 40.88 298 SER A O 1
ATOM 2433 N N . ALA A 1 299 ? 20.980 -55.351 6.189 1.00 43.22 299 ALA A N 1
ATOM 2434 C CA . ALA A 1 299 ? 21.952 -55.267 5.102 1.00 43.22 299 ALA A CA 1
ATOM 2435 C C . ALA A 1 299 ? 21.310 -55.114 3.707 1.00 43.22 299 ALA A C 1
ATOM 2437 O O . ALA A 1 299 ? 20.868 -56.069 3.089 1.00 43.22 299 ALA A O 1
ATOM 2438 N N . LYS A 1 300 ? 21.459 -53.882 3.198 1.00 46.44 300 LYS A N 1
ATOM 2439 C CA . LYS A 1 300 ? 21.637 -53.486 1.791 1.00 46.44 300 LYS A CA 1
ATOM 2440 C C . LYS A 1 300 ? 20.424 -53.539 0.835 1.00 46.44 300 LYS A C 1
ATOM 2442 O O . LYS A 1 300 ? 20.084 -54.564 0.271 1.00 46.44 300 LYS A O 1
ATOM 2447 N N . ARG A 1 301 ? 20.077 -52.304 0.433 1.00 43.59 301 ARG A N 1
ATOM 2448 C CA . ARG A 1 301 ? 19.918 -51.798 -0.950 1.00 43.59 301 ARG A CA 1
ATOM 2449 C C . ARG A 1 301 ? 18.513 -51.790 -1.585 1.00 43.59 301 ARG A C 1
ATOM 2451 O O . ARG A 1 301 ? 17.834 -52.798 -1.671 1.00 43.59 301 ARG A O 1
ATOM 2458 N N . LYS A 1 302 ? 18.259 -50.619 -2.199 1.00 40.31 302 LYS A N 1
ATOM 2459 C CA . LYS A 1 302 ? 17.289 -50.245 -3.249 1.00 40.31 302 LYS A CA 1
ATOM 2460 C C . LYS A 1 302 ? 15.866 -49.921 -2.780 1.00 40.31 302 LYS A C 1
ATOM 2462 O O . LYS A 1 302 ? 15.044 -50.796 -2.566 1.00 40.31 302 LYS A O 1
ATOM 2467 N N . THR A 1 303 ? 15.564 -48.623 -2.744 1.00 42.75 303 THR A N 1
ATOM 2468 C CA . THR A 1 303 ? 14.202 -48.090 -2.853 1.00 42.75 303 THR A CA 1
ATOM 2469 C C . THR A 1 303 ? 13.858 -47.870 -4.332 1.00 42.75 303 THR A C 1
ATOM 2471 O O . THR A 1 303 ? 14.364 -46.913 -4.922 1.00 42.75 303 THR A O 1
ATOM 2474 N N . PRO A 1 304 ? 12.999 -48.695 -4.950 1.00 47.47 304 PRO A N 1
ATOM 2475 C CA . PRO A 1 304 ? 12.191 -48.266 -6.076 1.00 47.47 304 PRO A CA 1
ATOM 2476 C C . PRO A 1 304 ? 10.930 -47.586 -5.528 1.00 47.47 304 PRO A C 1
ATOM 2478 O O . PRO A 1 304 ? 10.097 -48.197 -4.862 1.00 47.47 304 PRO A O 1
ATOM 2481 N N . VAL A 1 305 ? 10.818 -46.286 -5.782 1.00 49.28 305 VAL A N 1
ATOM 2482 C CA . VAL A 1 305 ? 9.627 -45.487 -5.489 1.00 49.28 305 VAL A CA 1
ATOM 2483 C C . VAL A 1 305 ? 8.528 -45.892 -6.482 1.00 49.28 305 VAL A C 1
ATOM 2485 O O . VAL A 1 305 ? 8.565 -45.507 -7.646 1.00 49.28 305 VAL A O 1
ATOM 2488 N N . ARG A 1 306 ? 7.557 -46.685 -6.016 1.00 41.34 306 ARG A N 1
ATOM 2489 C CA . ARG A 1 306 ? 6.220 -46.870 -6.611 1.00 41.34 306 ARG A CA 1
ATOM 2490 C C . ARG A 1 306 ? 5.200 -46.514 -5.527 1.00 41.34 306 ARG A C 1
ATOM 2492 O O . ARG A 1 306 ? 5.182 -47.146 -4.479 1.00 41.34 306 ARG A O 1
ATOM 2499 N N . THR A 1 307 ? 4.650 -45.306 -5.611 1.00 46.50 307 THR A N 1
ATOM 2500 C CA . THR A 1 307 ? 3.282 -44.986 -6.074 1.00 46.50 307 THR A CA 1
ATOM 2501 C C . THR A 1 307 ? 2.169 -45.234 -5.043 1.00 46.50 307 THR A C 1
ATOM 2503 O O . THR A 1 307 ? 2.310 -46.057 -4.144 1.00 46.50 307 THR A O 1
ATOM 2506 N N . PRO A 1 308 ? 1.092 -44.428 -5.114 1.00 56.50 308 PRO A N 1
ATOM 2507 C CA . PRO A 1 308 ? 0.312 -43.996 -3.967 1.00 56.50 308 PRO A CA 1
ATOM 2508 C C . PRO A 1 308 ? -1.031 -44.727 -3.882 1.00 56.50 308 PRO A C 1
ATOM 2510 O O . PRO A 1 308 ? -1.722 -44.904 -4.881 1.00 56.50 308 PRO A O 1
ATOM 2513 N N . LEU A 1 309 ? -1.437 -45.097 -2.670 1.00 38.97 309 LEU A N 1
ATOM 2514 C CA . LEU A 1 309 ? -2.785 -45.577 -2.363 1.00 38.97 309 LEU A CA 1
ATOM 2515 C C . LEU A 1 309 ? -3.248 -44.812 -1.119 1.00 38.97 309 LEU A C 1
ATOM 2517 O O . LEU A 1 309 ? -2.596 -44.848 -0.082 1.00 38.97 309 LEU A O 1
ATOM 2521 N N . LEU A 1 310 ? -4.154 -43.850 -1.290 1.00 44.97 310 LEU A N 1
ATOM 2522 C CA . LEU A 1 310 ? -5.613 -44.011 -1.352 1.00 44.97 310 LEU A CA 1
ATOM 2523 C C . LEU A 1 310 ? -6.254 -44.139 0.037 1.00 44.97 310 LEU A C 1
ATOM 2525 O O . LEU A 1 310 ? -5.768 -44.816 0.931 1.00 44.97 310 LEU A O 1
ATOM 2529 N N . ALA A 1 311 ? -7.423 -43.502 0.123 1.00 46.59 311 ALA A N 1
ATOM 2530 C CA . ALA A 1 311 ? -8.448 -43.633 1.152 1.00 46.59 311 ALA A CA 1
ATOM 2531 C C . ALA A 1 311 ? -8.213 -42.899 2.483 1.00 46.59 311 ALA A C 1
ATOM 2533 O O . ALA A 1 311 ? -7.888 -43.484 3.510 1.00 46.59 311 ALA A O 1
ATOM 2534 N N . ARG A 1 312 ? -8.592 -41.613 2.494 1.00 41.25 312 ARG A N 1
ATOM 2535 C CA . ARG A 1 312 ? -9.660 -41.122 3.389 1.00 41.25 312 ARG A CA 1
ATOM 2536 C C . ARG A 1 312 ? -10.172 -39.760 2.922 1.00 41.25 312 ARG A C 1
ATOM 2538 O O . ARG A 1 312 ? -9.819 -38.708 3.444 1.00 41.25 312 ARG A O 1
ATOM 2545 N N . LYS A 1 313 ? -11.049 -39.824 1.913 1.00 46.06 313 LYS A N 1
ATOM 2546 C CA . LYS A 1 313 ? -11.999 -38.765 1.560 1.00 46.06 313 LYS A CA 1
ATOM 2547 C C . LYS A 1 313 ? -12.857 -38.472 2.796 1.00 46.06 313 LYS A C 1
ATOM 2549 O O . LYS A 1 313 ? -13.821 -39.186 3.063 1.00 46.06 313 LYS A O 1
ATOM 2554 N N . LYS A 1 314 ? -12.512 -37.437 3.563 1.00 46.28 314 LYS A N 1
ATOM 2555 C CA . LYS A 1 314 ? -13.519 -36.736 4.359 1.00 46.28 314 LYS A CA 1
ATOM 2556 C C . LYS A 1 314 ? -14.366 -35.968 3.356 1.00 46.28 314 LYS A C 1
ATOM 2558 O O . LYS A 1 314 ? -13.866 -35.058 2.703 1.00 46.28 314 LYS A O 1
ATOM 2563 N N . LYS A 1 315 ? -15.616 -36.402 3.205 1.00 45.47 315 LYS A N 1
ATOM 2564 C CA . LYS A 1 315 ? -16.681 -35.624 2.580 1.00 45.47 315 LYS A CA 1
ATOM 2565 C C . LYS A 1 315 ? -16.805 -34.336 3.393 1.00 45.47 315 LYS A C 1
ATOM 2567 O O . LYS A 1 315 ? -17.421 -34.327 4.453 1.00 45.47 315 LYS A O 1
ATOM 2572 N N . VAL A 1 316 ? -16.110 -33.295 2.949 1.00 39.50 316 VAL A N 1
ATOM 2573 C CA . VAL A 1 316 ? -16.490 -31.923 3.253 1.00 39.50 316 VAL A CA 1
ATOM 2574 C C . VAL A 1 316 ? -17.713 -31.703 2.388 1.00 39.50 316 VAL A C 1
ATOM 2576 O O . VAL A 1 316 ? -17.619 -31.673 1.164 1.00 39.50 316 VAL A O 1
ATOM 2579 N N . THR A 1 317 ? -18.868 -31.704 3.035 1.00 36.81 317 THR A N 1
ATOM 2580 C CA . 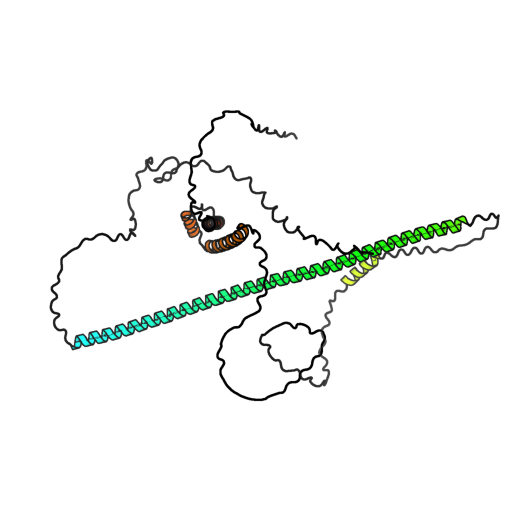THR A 1 317 ? -20.115 -31.202 2.478 1.00 36.81 317 THR A CA 1
ATOM 2581 C C . THR A 1 317 ? -19.801 -29.849 1.827 1.00 36.81 317 THR A C 1
ATOM 2583 O O . THR A 1 317 ? -19.238 -28.998 2.524 1.00 36.81 317 THR A O 1
ATOM 2586 N N . PRO A 1 318 ? -20.068 -29.643 0.525 1.00 40.09 318 PRO A N 1
ATOM 2587 C CA . PRO A 1 318 ? -20.034 -28.310 -0.046 1.00 40.09 318 PRO A CA 1
ATOM 2588 C C . PRO A 1 318 ? -21.118 -27.545 0.701 1.00 40.09 318 PRO A C 1
ATOM 2590 O O . PRO A 1 318 ? -22.301 -27.832 0.549 1.00 40.09 318 PRO A O 1
ATOM 2593 N N . LEU A 1 319 ? -20.703 -26.672 1.616 1.00 41.69 319 LEU A N 1
ATOM 2594 C CA . LEU A 1 319 ? -21.611 -25.680 2.149 1.00 41.69 319 LEU A CA 1
ATOM 2595 C C . LEU A 1 319 ? -21.987 -24.829 0.945 1.00 41.69 319 LEU A C 1
ATOM 2597 O O . LEU A 1 319 ? -21.092 -24.328 0.257 1.00 41.69 319 LEU A O 1
ATOM 2601 N N . ASP A 1 320 ? -23.284 -24.799 0.668 1.00 34.22 320 ASP A N 1
ATOM 2602 C CA . ASP A 1 320 ? -23.891 -24.118 -0.455 1.00 34.22 320 ASP A CA 1
ATOM 2603 C C . ASP A 1 320 ? -23.160 -22.829 -0.784 1.00 34.22 320 ASP A C 1
ATOM 2605 O O . ASP A 1 320 ? -22.922 -21.961 0.062 1.00 34.22 320 ASP A O 1
ATOM 2609 N N . THR A 1 321 ? -22.834 -22.724 -2.066 1.00 40.25 321 THR A N 1
ATOM 2610 C CA . THR A 1 321 ? -22.471 -21.476 -2.722 1.00 40.25 321 THR A CA 1
ATOM 2611 C C . THR A 1 321 ? -23.758 -20.662 -2.800 1.00 40.25 321 THR A C 1
ATOM 2613 O O . THR A 1 321 ? -24.357 -20.502 -3.855 1.00 40.25 321 THR A O 1
ATOM 2616 N N . GLY A 1 322 ? -24.253 -20.244 -1.637 1.00 36.47 322 GLY A N 1
ATOM 2617 C CA . GLY A 1 322 ? -25.405 -19.382 -1.515 1.00 36.47 322 GLY A CA 1
ATOM 2618 C C . GLY A 1 322 ? -25.000 -18.046 -2.085 1.00 36.47 322 GLY A C 1
ATOM 2619 O O . GLY A 1 322 ? -24.247 -17.337 -1.427 1.00 36.47 322 GLY A O 1
ATOM 2620 N N . ILE A 1 323 ? -25.424 -17.792 -3.327 1.00 46.28 323 ILE A N 1
ATOM 2621 C CA . ILE A 1 323 ? -25.763 -16.480 -3.890 1.00 46.28 323 ILE A CA 1
ATOM 2622 C C . ILE A 1 323 ? -24.905 -15.375 -3.259 1.00 46.28 323 ILE A C 1
ATOM 2624 O O . ILE A 1 323 ? -25.382 -14.462 -2.591 1.00 46.28 323 ILE A O 1
ATOM 2628 N N . GLY A 1 324 ? -23.587 -15.524 -3.389 1.00 40.94 324 GLY A N 1
ATOM 2629 C CA . GLY A 1 324 ? -22.670 -14.442 -3.111 1.00 40.94 324 GLY A CA 1
ATOM 2630 C C . GLY A 1 324 ? -22.818 -13.541 -4.310 1.00 40.94 324 GLY A C 1
ATOM 2631 O O . GLY A 1 324 ? -22.442 -13.958 -5.405 1.00 40.94 324 GLY A O 1
ATOM 2632 N N . THR A 1 325 ? -23.426 -12.376 -4.117 1.00 41.25 325 THR A N 1
ATOM 2633 C CA . THR A 1 325 ? -23.456 -11.318 -5.123 1.00 41.25 325 THR A CA 1
ATOM 2634 C C . THR A 1 325 ? -22.086 -11.271 -5.819 1.00 41.25 325 THR A C 1
ATOM 2636 O O . THR A 1 325 ? -21.063 -11.183 -5.126 1.00 41.25 325 THR A O 1
ATOM 2639 N N . PRO A 1 326 ? -22.021 -11.415 -7.158 1.00 52.56 326 PRO A N 1
ATOM 2640 C CA . PRO A 1 326 ? -20.751 -11.492 -7.898 1.00 52.56 326 PRO A CA 1
ATOM 2641 C C . PRO A 1 326 ? -19.811 -10.305 -7.596 1.00 52.56 326 PRO A C 1
ATOM 2643 O O . PRO A 1 326 ? -18.586 -10.430 -7.631 1.00 52.56 326 PRO A O 1
ATOM 2646 N N . ASP A 1 327 ? -20.397 -9.202 -7.144 1.00 52.50 327 ASP A N 1
ATOM 2647 C CA . ASP A 1 327 ? -19.788 -7.919 -6.813 1.00 52.50 327 ASP A CA 1
ATOM 2648 C C . ASP A 1 327 ? -18.725 -7.948 -5.681 1.00 52.50 327 ASP A C 1
ATOM 2650 O O . ASP A 1 327 ? -17.750 -7.186 -5.687 1.00 52.50 327 ASP A O 1
ATOM 2654 N N . LEU A 1 328 ? -18.825 -8.876 -4.715 1.00 56.12 328 LEU A N 1
ATOM 2655 C CA . LEU A 1 328 ? -17.881 -8.937 -3.580 1.00 56.12 328 LEU A CA 1
ATOM 2656 C C . LEU A 1 328 ? -16.515 -9.543 -3.939 1.00 56.12 328 LEU A C 1
ATOM 2658 O O . LEU A 1 328 ? -15.519 -9.241 -3.280 1.00 56.12 328 LEU A O 1
ATOM 2662 N N . LYS A 1 329 ? -16.443 -10.399 -4.967 1.00 64.19 329 LYS A N 1
ATOM 2663 C CA . LYS A 1 329 ? -15.158 -10.904 -5.486 1.00 64.19 329 LYS A CA 1
ATOM 2664 C C . LYS A 1 329 ? -14.512 -9.897 -6.433 1.00 64.19 329 LYS A C 1
ATOM 2666 O O . LYS A 1 329 ? -13.288 -9.771 -6.412 1.00 64.19 329 LYS A O 1
ATOM 2671 N N . GLY A 1 330 ? -15.333 -9.152 -7.176 1.00 76.31 330 GLY A N 1
ATOM 2672 C CA . GLY A 1 330 ? -14.891 -8.040 -8.008 1.00 76.31 330 GLY A CA 1
ATOM 2673 C C . GLY A 1 330 ? -14.182 -6.980 -7.173 1.00 76.31 330 GLY A C 1
ATOM 2674 O O . GLY A 1 330 ? -13.018 -6.694 -7.427 1.00 76.31 330 GLY A O 1
ATOM 2675 N N . SER A 1 331 ? -14.814 -6.468 -6.108 1.00 80.19 331 SER A N 1
ATOM 2676 C CA . SER A 1 331 ? -14.291 -5.341 -5.307 1.00 80.19 331 SER A CA 1
ATOM 2677 C C . SER A 1 331 ? -12.839 -5.501 -4.829 1.00 80.19 331 SER A C 1
ATOM 2679 O O . SER A 1 331 ? -12.042 -4.569 -4.954 1.00 80.19 331 SER A O 1
ATOM 2681 N N . LEU A 1 332 ? -12.455 -6.688 -4.354 1.00 84.75 332 LEU A N 1
ATOM 2682 C CA . LEU A 1 332 ? -11.086 -6.954 -3.906 1.00 84.75 332 LEU A CA 1
ATOM 2683 C C . LEU A 1 332 ? -10.086 -7.026 -5.073 1.00 84.75 332 LEU A C 1
ATOM 2685 O O . LEU A 1 332 ? -8.926 -6.645 -4.904 1.00 84.75 332 LEU A O 1
ATOM 2689 N N . ALA A 1 333 ? -10.514 -7.495 -6.247 1.00 83.94 333 ALA A N 1
ATOM 2690 C CA . ALA A 1 333 ? -9.708 -7.452 -7.464 1.00 83.94 333 ALA A CA 1
ATOM 2691 C C . ALA A 1 333 ? -9.530 -6.007 -7.963 1.00 83.94 333 ALA A C 1
ATOM 2693 O O . ALA A 1 333 ? -8.393 -5.609 -8.222 1.00 83.94 333 ALA A O 1
ATOM 2694 N N . ARG A 1 334 ? -10.605 -5.195 -7.967 1.00 88.81 334 ARG A N 1
ATOM 2695 C CA . ARG A 1 334 ? -10.561 -3.757 -8.318 1.00 88.81 334 ARG A CA 1
ATOM 2696 C C . ARG A 1 334 ? -9.549 -3.013 -7.453 1.00 88.81 334 ARG A C 1
ATOM 2698 O O . ARG A 1 334 ? -8.675 -2.327 -7.968 1.00 88.81 334 ARG A O 1
ATOM 2705 N N . TYR A 1 335 ? -9.612 -3.213 -6.135 1.00 91.94 335 TYR A N 1
ATOM 2706 C CA . TYR A 1 335 ? -8.708 -2.555 -5.190 1.00 91.94 335 TYR A CA 1
ATOM 2707 C C . TYR A 1 335 ? -7.237 -2.939 -5.404 1.00 91.94 335 TYR A C 1
ATOM 2709 O O . TYR A 1 335 ? -6.356 -2.079 -5.375 1.00 91.94 335 TYR A O 1
ATOM 2717 N N . LYS A 1 336 ? -6.949 -4.227 -5.639 1.00 93.06 336 LYS A N 1
ATOM 2718 C CA . LYS A 1 336 ? -5.579 -4.690 -5.908 1.00 93.06 336 LYS A CA 1
ATOM 2719 C C . LYS A 1 336 ? -5.023 -4.095 -7.196 1.00 93.06 336 LYS A C 1
ATOM 2721 O O . LYS A 1 336 ? -3.881 -3.648 -7.191 1.00 93.06 336 LYS A O 1
ATOM 2726 N N . TYR A 1 337 ? -5.828 -4.070 -8.256 1.00 93.62 337 TYR A N 1
ATOM 2727 C CA . TYR A 1 337 ? -5.444 -3.468 -9.527 1.00 93.62 337 TYR A CA 1
ATOM 2728 C C . TYR A 1 337 ? -5.177 -1.965 -9.369 1.00 93.62 337 TYR A C 1
ATOM 2730 O O . TYR A 1 337 ? -4.083 -1.510 -9.694 1.00 93.62 337 TYR A O 1
ATOM 2738 N N . ARG A 1 338 ? -6.102 -1.230 -8.734 1.00 95.31 338 ARG A N 1
ATOM 2739 C CA . ARG A 1 338 ? -5.955 0.199 -8.412 1.00 95.31 338 ARG A CA 1
ATOM 2740 C C . ARG A 1 338 ? -4.634 0.486 -7.687 1.00 95.31 338 ARG A C 1
ATOM 2742 O O . ARG A 1 338 ? -3.908 1.403 -8.048 1.00 95.31 338 ARG A O 1
ATOM 2749 N N . ASN A 1 339 ? -4.285 -0.321 -6.685 1.00 96.62 339 ASN A N 1
ATOM 2750 C CA . ASN A 1 339 ? -3.061 -0.122 -5.906 1.00 96.62 339 ASN A CA 1
ATOM 2751 C C . ASN A 1 339 ? -1.776 -0.373 -6.718 1.00 96.62 339 ASN A C 1
ATOM 2753 O O . ASN A 1 339 ? -0.795 0.343 -6.535 1.00 96.62 339 ASN A O 1
ATOM 2757 N N . ILE A 1 340 ? -1.782 -1.355 -7.626 1.00 95.62 340 ILE A N 1
ATOM 2758 C CA . ILE A 1 340 ? -0.656 -1.604 -8.541 1.00 95.62 340 ILE A CA 1
ATOM 2759 C C . ILE A 1 340 ? -0.470 -0.403 -9.476 1.00 95.62 340 ILE A C 1
ATOM 2761 O O . ILE A 1 340 ? 0.626 0.149 -9.547 1.00 95.62 340 ILE A O 1
ATOM 2765 N N . MET A 1 341 ? -1.552 0.064 -10.105 1.00 97.19 341 MET A N 1
ATOM 2766 C CA . MET A 1 341 ? -1.505 1.202 -11.026 1.00 97.19 341 MET A CA 1
ATOM 2767 C C . MET A 1 341 ? -1.027 2.490 -10.339 1.00 97.19 341 MET A C 1
ATOM 2769 O O . MET A 1 341 ? -0.168 3.188 -10.875 1.00 97.19 341 MET A O 1
ATOM 2773 N N . MET A 1 342 ? -1.497 2.773 -9.117 1.00 96.44 342 MET A N 1
ATOM 2774 C CA . MET A 1 342 ? -1.023 3.929 -8.346 1.00 96.44 342 MET A CA 1
ATOM 2775 C C . MET A 1 342 ? 0.487 3.876 -8.078 1.00 96.44 342 MET A C 1
ATOM 2777 O O . MET A 1 342 ? 1.145 4.914 -8.098 1.00 96.44 342 MET A O 1
ATOM 2781 N N . GLN A 1 343 ? 1.053 2.693 -7.815 1.00 97.12 343 GLN A N 1
ATOM 2782 C CA . GLN A 1 343 ? 2.493 2.552 -7.572 1.00 97.12 343 GLN A CA 1
ATOM 2783 C C . GLN A 1 343 ? 3.317 2.786 -8.839 1.00 97.12 343 GLN A C 1
ATOM 2785 O O . GLN A 1 343 ? 4.345 3.456 -8.763 1.00 97.12 343 GLN A O 1
ATOM 2790 N N . GLU A 1 344 ? 2.857 2.283 -9.985 1.00 97.06 344 GLU A N 1
ATOM 2791 C CA . GLU A 1 344 ? 3.511 2.504 -11.279 1.00 97.06 344 GLU A CA 1
ATOM 2792 C C . GLU A 1 344 ? 3.499 3.987 -11.661 1.00 97.06 344 GLU A C 1
ATOM 2794 O O . GLU A 1 344 ? 4.544 4.560 -11.963 1.00 97.06 344 GLU A O 1
ATOM 2799 N N . LEU A 1 345 ? 2.337 4.638 -11.560 1.00 97.88 345 LEU A N 1
ATOM 2800 C CA . LEU A 1 345 ? 2.169 6.047 -11.922 1.00 97.88 345 LEU A CA 1
ATOM 2801 C C . LEU A 1 345 ? 2.899 6.998 -10.963 1.00 97.88 345 LEU A C 1
ATOM 2803 O O . LEU A 1 345 ? 3.364 8.057 -11.375 1.00 97.88 345 LEU A O 1
ATOM 2807 N N . LYS A 1 346 ? 3.066 6.620 -9.690 1.00 97.69 346 LYS A N 1
ATOM 2808 C CA . LYS A 1 346 ? 3.802 7.422 -8.699 1.00 97.69 346 LYS A CA 1
ATOM 2809 C C . LYS A 1 346 ? 5.286 7.590 -9.040 1.00 97.69 346 LYS A C 1
ATOM 2811 O O . LYS A 1 346 ? 5.886 8.583 -8.623 1.00 97.69 346 LYS A O 1
ATOM 2816 N N . LEU A 1 347 ? 5.873 6.632 -9.759 1.00 96.75 347 LEU A N 1
ATOM 2817 C CA . LEU A 1 347 ? 7.278 6.671 -10.174 1.00 96.75 347 LEU A CA 1
ATOM 2818 C C . LEU A 1 347 ? 7.513 7.538 -11.414 1.00 96.75 347 LEU A C 1
ATOM 2820 O O . LEU A 1 347 ? 8.662 7.866 -11.693 1.00 96.75 347 LEU A O 1
ATOM 2824 N N . LEU A 1 348 ? 6.451 7.914 -12.127 1.00 97.62 348 LEU A N 1
ATOM 2825 C CA . LEU A 1 348 ? 6.549 8.722 -13.334 1.00 97.62 348 LEU A CA 1
ATOM 2826 C C . LEU A 1 348 ? 6.736 10.204 -13.007 1.00 97.62 348 LEU A C 1
ATOM 2828 O O . LEU A 1 348 ? 6.240 10.741 -12.000 1.00 97.62 348 LEU A O 1
ATOM 2832 N N . ASP A 1 349 ? 7.448 10.884 -13.895 1.00 97.88 349 ASP A N 1
ATOM 2833 C CA . ASP A 1 349 ? 7.612 12.329 -13.828 1.00 97.88 349 ASP A CA 1
ATOM 2834 C C . ASP A 1 349 ? 6.355 13.058 -14.318 1.00 97.88 349 ASP A C 1
ATOM 2836 O O . ASP A 1 349 ? 5.508 12.511 -15.022 1.00 97.88 349 ASP A O 1
ATOM 2840 N N . ALA A 1 350 ? 6.216 14.331 -13.937 1.00 97.44 350 ALA A N 1
ATOM 2841 C CA . ALA A 1 350 ? 5.037 15.131 -14.282 1.00 97.44 350 ALA A CA 1
ATOM 2842 C C . ALA A 1 350 ? 4.807 15.227 -15.804 1.00 97.44 350 ALA A C 1
ATOM 2844 O O . ALA A 1 350 ? 3.667 15.246 -16.258 1.00 97.44 350 ALA A O 1
ATOM 2845 N N . SER A 1 351 ? 5.881 15.252 -16.598 1.00 97.94 351 SER A N 1
ATOM 2846 C CA . SER A 1 351 ? 5.824 15.271 -18.064 1.00 97.94 351 SER A CA 1
ATOM 2847 C C . SER A 1 351 ? 5.292 13.963 -18.656 1.00 97.94 351 SER A C 1
ATOM 2849 O O . SER A 1 351 ? 4.545 13.993 -19.636 1.00 97.94 351 SER A O 1
ATOM 2851 N N . GLU A 1 352 ? 5.666 12.827 -18.068 1.00 98.31 352 GLU A N 1
ATOM 2852 C CA . GLU A 1 352 ? 5.205 11.502 -18.482 1.00 98.31 352 GLU A CA 1
ATOM 2853 C C . GLU A 1 352 ? 3.746 11.291 -18.107 1.00 98.31 352 GLU A C 1
ATOM 2855 O O . GLU A 1 352 ? 2.979 10.830 -18.950 1.00 98.31 352 GLU A O 1
ATOM 2860 N N . LEU A 1 353 ? 3.353 11.706 -16.898 1.00 98.31 353 LEU A N 1
ATOM 2861 C CA . LEU A 1 353 ? 1.950 11.710 -16.495 1.00 98.31 353 LEU A CA 1
ATOM 2862 C C . LEU A 1 353 ? 1.142 12.556 -17.470 1.00 98.31 353 LEU A C 1
ATOM 2864 O O . LEU A 1 353 ? 0.265 12.003 -18.114 1.00 98.31 353 LEU A O 1
ATOM 2868 N N . GLN A 1 354 ? 1.549 13.807 -17.733 1.00 98.25 354 GLN A N 1
ATOM 2869 C CA . GLN A 1 354 ? 0.871 14.689 -18.693 1.00 98.25 354 GLN A CA 1
ATOM 2870 C C . GLN A 1 354 ? 0.745 14.083 -20.106 1.00 98.25 354 GLN A C 1
ATOM 2872 O O . GLN A 1 354 ? -0.175 14.405 -20.858 1.00 98.25 354 GLN A O 1
ATOM 2877 N N . ARG A 1 355 ? 1.700 13.241 -20.525 1.00 98.62 355 ARG A N 1
ATOM 2878 C CA . ARG A 1 355 ? 1.609 12.497 -21.792 1.00 98.62 355 ARG A CA 1
ATOM 2879 C C . ARG A 1 355 ? 0.531 11.414 -21.712 1.00 98.62 355 ARG A C 1
ATOM 2881 O O . ARG A 1 355 ? -0.263 11.325 -22.642 1.00 98.62 355 ARG A O 1
ATOM 2888 N N . ILE A 1 356 ? 0.488 10.650 -20.623 1.00 98.06 356 ILE A N 1
ATOM 2889 C CA . ILE A 1 356 ? -0.511 9.597 -20.405 1.00 98.06 356 ILE A CA 1
ATOM 2890 C C . ILE A 1 356 ? -1.921 10.188 -20.335 1.00 98.06 356 ILE A C 1
ATOM 2892 O O . ILE A 1 356 ? -2.795 9.673 -21.023 1.00 98.06 356 ILE A O 1
ATOM 2896 N N . CYS A 1 357 ? -2.148 11.306 -19.636 1.00 98.25 357 CYS A N 1
ATOM 2897 C CA . CYS A 1 357 ? -3.479 11.933 -19.629 1.00 98.25 357 CYS A CA 1
ATOM 2898 C C . CYS A 1 357 ? -3.922 12.331 -21.032 1.00 98.25 357 CYS A C 1
ATOM 2900 O O . CYS A 1 357 ? -5.069 12.129 -21.408 1.00 98.25 357 CYS A O 1
ATOM 2902 N N . ARG A 1 358 ? -3.005 12.866 -21.850 1.00 98.31 358 ARG A N 1
ATOM 2903 C CA . ARG A 1 358 ? -3.307 13.213 -23.248 1.00 98.31 358 ARG A CA 1
ATOM 2904 C C . ARG A 1 358 ? -3.650 11.992 -24.100 1.00 98.31 358 ARG A C 1
ATOM 2906 O O . ARG A 1 358 ? -4.470 12.115 -25.003 1.00 98.31 358 ARG A O 1
ATOM 2913 N N . GLU A 1 359 ? -3.011 10.854 -23.843 1.00 98.06 359 GLU A N 1
ATOM 2914 C CA . GLU A 1 359 ? -3.268 9.593 -24.550 1.00 98.06 359 GLU A CA 1
ATOM 2915 C C . GLU A 1 359 ? -4.589 8.947 -24.114 1.00 98.06 359 GLU A C 1
ATOM 2917 O O . GLU A 1 359 ? -5.305 8.412 -24.957 1.00 98.06 359 GLU A O 1
ATOM 2922 N N . GLU A 1 360 ? -4.932 9.039 -22.829 1.00 97.19 360 GLU A N 1
ATOM 2923 C CA . GLU A 1 360 ? -6.146 8.452 -22.240 1.00 97.19 360 GLU A CA 1
ATOM 2924 C C . GLU A 1 360 ? -7.347 9.412 -22.231 1.00 97.19 360 GLU A C 1
ATOM 2926 O O . GLU A 1 360 ? -8.468 9.010 -21.938 1.00 97.19 360 GLU A O 1
ATOM 2931 N N . GLY A 1 361 ? -7.143 10.679 -22.595 1.00 97.00 361 GLY A N 1
ATOM 2932 C CA . GLY A 1 361 ? -8.188 11.705 -22.583 1.00 97.00 361 GLY A CA 1
ATOM 2933 C C . GLY A 1 361 ? -8.557 12.202 -21.181 1.00 97.00 361 GLY A C 1
ATOM 2934 O O . GLY A 1 361 ? -9.645 12.747 -21.003 1.00 97.00 361 GLY A O 1
ATOM 2935 N N . VAL A 1 362 ? -7.670 12.031 -20.201 1.00 97.81 362 VAL A N 1
ATOM 2936 C CA . VAL A 1 362 ? -7.830 12.505 -18.818 1.00 97.81 362 VAL A CA 1
ATOM 2937 C C . VAL A 1 362 ? -7.266 13.940 -18.699 1.00 97.81 362 VAL A C 1
ATOM 2939 O O . VAL A 1 362 ? -6.232 14.240 -19.303 1.00 97.81 362 VAL A O 1
ATOM 2942 N N . PRO A 1 363 ? -7.942 14.884 -18.014 1.00 97.56 363 PRO A N 1
ATOM 2943 C CA . PRO A 1 363 ? -7.440 16.247 -17.824 1.00 97.56 363 PRO A CA 1
ATOM 2944 C C . PRO A 1 363 ? -6.357 16.323 -16.735 1.00 97.56 363 PRO A C 1
ATOM 2946 O O . PRO A 1 363 ? -6.550 15.828 -15.634 1.00 97.56 363 PRO A O 1
ATOM 2949 N N . TYR A 1 364 ? -5.252 17.023 -17.023 1.00 98.00 364 TYR A N 1
ATOM 2950 C CA . TYR A 1 364 ? -4.145 17.184 -16.071 1.00 98.00 364 TYR A CA 1
ATOM 2951 C C . TYR A 1 364 ? -4.324 18.367 -15.123 1.00 98.00 364 TYR A C 1
ATOM 2953 O O . TYR A 1 364 ? -3.966 19.496 -15.470 1.00 98.00 364 TYR A O 1
ATOM 2961 N N . ASP A 1 365 ? -4.769 18.073 -13.900 1.00 96.50 365 ASP A N 1
ATOM 2962 C CA . ASP A 1 365 ? -5.009 19.061 -12.833 1.00 96.50 365 ASP A CA 1
ATOM 2963 C C . ASP A 1 365 ? -3.953 19.041 -11.709 1.00 96.50 365 ASP A C 1
ATOM 2965 O O . ASP A 1 365 ? -4.002 19.825 -10.762 1.00 96.50 365 ASP A O 1
ATOM 2969 N N . GLY A 1 366 ? -2.921 18.206 -11.839 1.00 96.06 366 GLY A N 1
ATOM 2970 C CA . GLY A 1 366 ? -1.810 18.137 -10.895 1.00 96.06 366 GLY A CA 1
ATOM 2971 C C . GLY A 1 366 ? -1.277 16.721 -10.742 1.00 96.06 366 GLY A C 1
ATOM 2972 O O . GLY A 1 366 ? -1.961 15.748 -11.030 1.00 96.06 366 GLY A O 1
ATOM 2973 N N . LYS A 1 367 ? -0.033 16.583 -10.264 1.00 96.88 367 LYS A N 1
ATOM 2974 C CA . LYS A 1 367 ? 0.635 15.269 -10.211 1.00 96.88 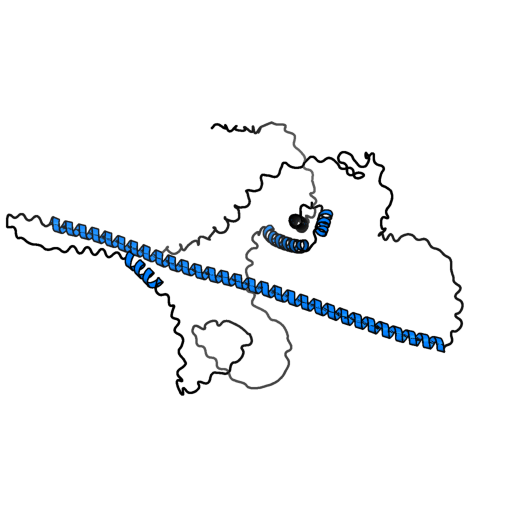367 LYS A CA 1
ATOM 2975 C C . LYS A 1 367 ? -0.127 14.247 -9.360 1.00 96.88 367 LYS A C 1
ATOM 2977 O O . LYS A 1 367 ? -0.100 13.067 -9.676 1.00 96.88 367 LYS A O 1
ATOM 2982 N N . VAL A 1 368 ? -0.739 14.681 -8.260 1.00 97.12 368 VAL A N 1
ATOM 2983 C CA . VAL A 1 368 ? -1.443 13.776 -7.342 1.00 97.12 368 VAL A CA 1
ATOM 2984 C C . VAL A 1 368 ? -2.809 13.390 -7.903 1.00 97.12 368 VAL A C 1
ATOM 2986 O O . VAL A 1 368 ? -3.104 12.200 -7.956 1.00 97.12 368 VAL A O 1
ATOM 2989 N N . ASP A 1 369 ? -3.593 14.370 -8.352 1.00 97.06 369 ASP A N 1
ATOM 2990 C CA . ASP A 1 369 ? -4.950 14.148 -8.864 1.00 97.06 369 ASP A CA 1
ATOM 2991 C C . ASP A 1 369 ? -4.931 13.310 -10.150 1.00 97.06 369 ASP A C 1
ATOM 2993 O O . ASP A 1 369 ? -5.626 12.301 -10.235 1.00 97.06 369 ASP A O 1
ATOM 2997 N N . GLU A 1 370 ? -3.992 13.589 -11.059 1.00 97.75 370 GLU A N 1
ATOM 2998 C CA . GLU A 1 370 ? -3.819 12.814 -12.291 1.00 97.75 370 GLU A CA 1
ATOM 2999 C C . GLU A 1 370 ? -3.551 11.325 -12.032 1.00 97.75 370 GLU A C 1
ATOM 3001 O O . GLU A 1 370 ? -4.056 10.450 -12.733 1.00 97.75 370 GLU A O 1
ATOM 3006 N N . ILE A 1 371 ? -2.745 11.006 -11.012 1.00 97.88 371 ILE A N 1
ATOM 3007 C CA . ILE A 1 371 ? -2.471 9.609 -10.665 1.00 97.88 371 ILE A CA 1
ATOM 3008 C C . ILE A 1 371 ? -3.778 8.907 -10.295 1.00 97.88 371 ILE A C 1
ATOM 3010 O O . ILE A 1 371 ? -3.973 7.760 -10.697 1.00 97.88 371 ILE A O 1
ATOM 3014 N N . PHE A 1 372 ? -4.668 9.561 -9.546 1.00 97.88 372 PHE A N 1
ATOM 3015 C CA . PHE A 1 372 ? -5.956 8.976 -9.185 1.00 97.88 372 PHE A CA 1
ATOM 3016 C C . PHE A 1 372 ? -6.873 8.831 -10.399 1.00 97.88 372 PHE A C 1
ATOM 3018 O O . PHE A 1 372 ? -7.443 7.753 -10.572 1.00 97.88 372 PHE A O 1
ATOM 3025 N N . ASP A 1 373 ? -6.942 9.844 -11.259 1.00 97.69 373 ASP A N 1
ATOM 3026 C CA . ASP A 1 373 ? -7.832 9.851 -12.421 1.00 97.69 373 ASP A CA 1
ATOM 3027 C C . ASP A 1 373 ? -7.427 8.812 -13.480 1.00 97.69 373 ASP A C 1
ATOM 3029 O O . ASP A 1 373 ? -8.269 8.020 -13.909 1.00 97.69 373 ASP A O 1
ATOM 3033 N N . ILE A 1 374 ? -6.133 8.701 -13.821 1.00 98.00 374 ILE A N 1
ATOM 3034 C CA . ILE A 1 374 ? -5.611 7.634 -14.705 1.00 98.00 374 ILE A CA 1
ATOM 3035 C C . ILE A 1 374 ? -5.886 6.259 -14.098 1.00 98.00 374 ILE A C 1
ATOM 3037 O O . ILE A 1 374 ? -6.303 5.322 -14.782 1.00 98.00 374 ILE A O 1
ATOM 3041 N N . THR A 1 375 ? -5.624 6.108 -12.798 1.00 97.88 375 THR A N 1
ATOM 3042 C CA . THR A 1 375 ? -5.823 4.832 -12.104 1.00 97.88 375 THR A CA 1
ATOM 3043 C C . THR A 1 375 ? -7.286 4.411 -12.185 1.00 97.88 375 THR A C 1
ATOM 3045 O O . THR A 1 375 ? -7.567 3.252 -12.502 1.00 97.88 375 THR A O 1
ATOM 3048 N N . ASP A 1 376 ? -8.216 5.326 -11.922 1.00 96.00 376 ASP A N 1
ATOM 3049 C CA . ASP A 1 376 ? -9.644 5.040 -11.975 1.00 96.00 376 ASP A CA 1
ATOM 3050 C C . ASP A 1 376 ? -10.092 4.755 -13.405 1.00 96.00 376 ASP A C 1
ATOM 3052 O O . ASP A 1 376 ? -10.718 3.718 -13.623 1.00 96.00 376 ASP A O 1
ATOM 3056 N N . HIS A 1 377 ? -9.671 5.551 -14.390 1.00 97.06 377 HIS A N 1
ATOM 3057 C CA . HIS A 1 377 ? -9.956 5.317 -15.808 1.00 97.06 377 HIS A CA 1
ATOM 3058 C C . HIS A 1 377 ? -9.516 3.919 -16.278 1.00 97.06 377 HIS A C 1
ATOM 3060 O O . HIS A 1 377 ? -10.321 3.149 -16.808 1.00 97.06 377 HIS A O 1
ATOM 3066 N N . ARG A 1 378 ? -8.264 3.531 -16.003 1.00 96.94 378 ARG A N 1
ATOM 3067 C CA . ARG A 1 378 ? -7.744 2.193 -16.335 1.00 96.94 378 ARG A CA 1
ATOM 3068 C C . ARG A 1 378 ? -8.477 1.083 -15.591 1.00 96.94 378 ARG A C 1
ATOM 3070 O O . ARG A 1 378 ? -8.681 0.004 -16.143 1.00 96.94 378 ARG A O 1
ATOM 3077 N N . THR A 1 379 ? -8.862 1.329 -14.339 1.00 94.50 379 THR A N 1
ATOM 3078 C CA . THR A 1 379 ? -9.613 0.363 -13.529 1.00 94.50 379 THR A CA 1
ATOM 3079 C C . THR A 1 379 ? -11.005 0.144 -14.119 1.00 94.50 379 THR A C 1
ATOM 3081 O O . THR A 1 379 ? -11.380 -1.009 -14.319 1.00 94.50 379 THR A O 1
ATOM 3084 N N . TYR A 1 380 ? -11.722 1.213 -14.483 1.00 92.19 380 TYR A N 1
ATOM 3085 C CA . TYR A 1 380 ? -13.013 1.129 -15.173 1.00 92.19 380 TYR A CA 1
ATOM 3086 C C . TYR A 1 380 ? -12.896 0.340 -16.473 1.00 92.19 380 TYR A C 1
ATOM 3088 O O . TYR A 1 380 ? -13.549 -0.691 -16.596 1.00 92.19 380 TYR A O 1
ATOM 3096 N N . LEU A 1 381 ? -11.980 0.715 -17.372 1.00 93.25 381 LEU A N 1
ATOM 3097 C CA . LEU A 1 381 ? -11.779 -0.011 -18.630 1.00 93.25 381 LEU A CA 1
ATOM 3098 C C . LEU A 1 381 ? -11.468 -1.493 -18.404 1.00 93.25 381 LEU A C 1
ATOM 3100 O O . LEU A 1 381 ? -11.971 -2.353 -19.120 1.00 93.25 381 LEU A O 1
ATOM 3104 N N . LYS A 1 382 ? -10.649 -1.826 -17.401 1.00 91.25 382 LYS A N 1
ATOM 3105 C CA . LYS A 1 382 ? -10.252 -3.215 -17.161 1.00 91.25 382 LYS A CA 1
ATOM 3106 C C . LYS A 1 382 ? -11.412 -4.096 -16.697 1.00 91.25 382 LYS A C 1
ATOM 3108 O O . LYS A 1 382 ? -11.433 -5.274 -17.043 1.00 91.25 382 LYS A O 1
ATOM 3113 N N . LEU A 1 383 ? -12.322 -3.538 -15.905 1.00 86.50 383 LEU A N 1
ATOM 3114 C CA . LEU A 1 383 ? -13.403 -4.274 -15.249 1.00 86.50 383 LEU A CA 1
ATOM 3115 C C . LEU A 1 383 ? -14.699 -4.243 -16.051 1.00 86.50 383 LEU A C 1
ATOM 3117 O O . LEU A 1 383 ? -15.411 -5.237 -16.090 1.00 86.50 383 LEU A O 1
ATOM 3121 N N . GLU A 1 384 ? -14.969 -3.139 -16.741 1.00 80.19 384 GLU A N 1
ATOM 3122 C CA . GLU A 1 384 ? -16.118 -2.998 -17.633 1.00 80.19 384 GLU A CA 1
ATOM 3123 C C . GLU A 1 384 ? -15.991 -3.937 -18.843 1.00 80.19 384 GLU A C 1
ATOM 3125 O O . GLU A 1 384 ? -16.978 -4.513 -19.286 1.00 80.19 384 GLU A O 1
ATOM 3130 N N . ILE A 1 385 ? -14.763 -4.214 -19.302 1.00 71.31 385 ILE A N 1
ATOM 3131 C CA . ILE A 1 385 ? -14.490 -5.238 -20.327 1.00 71.31 385 ILE A CA 1
ATOM 3132 C C . ILE A 1 385 ? -14.714 -6.671 -19.798 1.00 71.31 385 ILE A C 1
ATOM 3134 O O . ILE A 1 385 ? -14.962 -7.579 -20.587 1.00 71.31 385 ILE A O 1
ATOM 3138 N N . GLU A 1 386 ? -14.635 -6.902 -18.484 1.00 63.84 386 GLU A N 1
ATOM 3139 C CA . GLU A 1 386 ? -14.798 -8.233 -17.874 1.00 63.84 386 GLU A CA 1
ATOM 3140 C C . GLU A 1 386 ? -16.256 -8.524 -17.467 1.00 63.84 386 GLU A C 1
ATOM 3142 O O . GLU A 1 386 ? -16.647 -9.686 -17.364 1.00 63.84 386 GLU A O 1
ATOM 3147 N N . GLU A 1 387 ? -17.072 -7.482 -17.269 1.00 61.22 387 GLU A N 1
ATOM 3148 C CA . GLU A 1 387 ? -18.468 -7.596 -16.830 1.00 61.22 387 GLU A CA 1
ATOM 3149 C C . GLU A 1 387 ? -19.506 -7.613 -17.952 1.00 61.22 387 GLU A C 1
ATOM 3151 O O . GLU A 1 387 ? -20.659 -7.908 -17.649 1.00 61.22 387 GLU A O 1
ATOM 3156 N N . VAL A 1 388 ? -19.153 -7.377 -19.222 1.00 50.47 388 VAL A N 1
ATOM 3157 C CA . VAL A 1 388 ? -20.082 -7.655 -20.329 1.00 50.47 388 VAL A CA 1
ATOM 3158 C C . VAL A 1 388 ? -20.198 -9.175 -20.445 1.00 50.47 388 VAL A C 1
ATOM 3160 O O . VAL A 1 388 ? -19.263 -9.815 -20.937 1.00 50.47 388 VAL A O 1
ATOM 3163 N N . PRO A 1 389 ? -21.315 -9.798 -20.010 1.00 56.56 389 PRO A N 1
ATOM 3164 C CA . PRO A 1 389 ? -21.546 -11.179 -20.363 1.00 56.56 389 PRO A CA 1
ATOM 3165 C C . PRO A 1 389 ? -21.634 -11.159 -21.880 1.00 56.56 389 PRO A C 1
ATOM 3167 O O . PRO A 1 389 ? -22.381 -10.359 -22.447 1.00 56.56 389 PRO A O 1
ATOM 3170 N N . GLU A 1 390 ? -20.851 -12.006 -22.531 1.00 53.28 390 GLU A N 1
ATOM 3171 C CA . GLU A 1 390 ? -21.018 -12.358 -23.932 1.00 53.28 390 GLU A CA 1
ATOM 3172 C C . GLU A 1 390 ? -22.402 -13.017 -24.070 1.00 53.28 390 GLU A C 1
ATOM 3174 O O . GLU A 1 390 ? -22.549 -14.235 -24.156 1.00 53.28 390 GLU A O 1
ATOM 3179 N N . LEU A 1 391 ? -23.450 -12.195 -23.981 1.00 48.84 391 LEU A N 1
ATOM 3180 C CA . LEU A 1 391 ? -24.800 -12.496 -24.389 1.00 48.84 391 LEU A CA 1
ATOM 3181 C C . LEU A 1 391 ? -24.670 -12.689 -25.889 1.00 48.84 391 LEU A C 1
ATOM 3183 O O . LEU A 1 391 ? -24.733 -11.743 -26.673 1.00 48.84 391 LEU A O 1
ATOM 3187 N N . GLN A 1 392 ? -24.415 -13.942 -26.262 1.00 45.56 392 GLN A N 1
ATOM 3188 C CA . GLN A 1 392 ? -24.829 -14.487 -27.542 1.00 45.56 392 GLN A CA 1
ATOM 3189 C C . GLN A 1 392 ? -26.183 -13.839 -27.853 1.00 45.56 392 GLN A C 1
ATOM 3191 O O . GLN A 1 392 ? -27.088 -13.961 -27.021 1.00 45.56 392 GLN A O 1
ATOM 3196 N N . PRO A 1 393 ? -26.322 -13.080 -28.951 1.00 51.28 393 PRO A N 1
ATOM 3197 C CA . PRO A 1 393 ? -27.606 -12.515 -29.313 1.00 51.28 393 PRO A CA 1
ATOM 3198 C C . PRO A 1 393 ? -28.540 -13.693 -29.590 1.00 51.28 393 PRO A C 1
ATOM 3200 O O . PRO A 1 393 ? -28.529 -14.265 -30.678 1.00 51.28 393 PRO A O 1
ATOM 3203 N N . GLU A 1 394 ? -29.308 -14.109 -28.583 1.00 47.09 394 GLU A N 1
ATOM 3204 C CA . GLU A 1 394 ? -30.461 -14.967 -28.786 1.00 47.09 394 GLU A CA 1
ATOM 3205 C C . GLU A 1 394 ? -31.392 -14.161 -29.684 1.00 47.09 394 GLU A C 1
ATOM 3207 O O . GLU A 1 394 ? -31.971 -13.153 -29.278 1.00 47.09 394 GLU A O 1
ATOM 3212 N N . ALA A 1 395 ? -31.424 -14.548 -30.958 1.00 48.12 395 ALA A N 1
ATOM 3213 C CA . ALA A 1 395 ? -32.321 -13.997 -31.946 1.00 48.12 395 ALA A CA 1
ATOM 3214 C C . ALA A 1 395 ? -33.750 -14.166 -31.422 1.00 48.12 395 ALA A C 1
ATOM 3216 O O . ALA A 1 395 ? -34.315 -15.259 -31.448 1.00 48.12 395 ALA A O 1
ATOM 3217 N N . ILE A 1 396 ? -34.318 -13.077 -30.907 1.00 46.22 396 ILE A N 1
ATOM 3218 C CA . ILE A 1 396 ? -35.736 -12.991 -30.591 1.00 46.22 396 ILE A CA 1
ATOM 3219 C C . ILE A 1 396 ? -36.451 -13.050 -31.943 1.00 46.22 396 ILE A C 1
ATOM 3221 O O . ILE A 1 396 ? -36.501 -12.059 -32.671 1.00 46.22 396 ILE A O 1
ATOM 3225 N N . ASN A 1 397 ? -36.943 -14.236 -32.308 1.00 50.44 397 ASN A N 1
ATOM 3226 C CA . ASN A 1 397 ? -37.918 -14.391 -33.380 1.00 50.44 397 ASN A CA 1
ATOM 3227 C C . ASN A 1 397 ? -39.174 -13.627 -32.959 1.00 50.44 397 ASN A C 1
ATOM 3229 O O . ASN A 1 397 ? -39.899 -14.047 -32.058 1.00 50.44 397 ASN A O 1
ATOM 3233 N N . ILE A 1 398 ? -39.387 -12.478 -33.591 1.00 49.38 398 ILE A N 1
ATOM 3234 C CA . ILE A 1 398 ? -40.644 -11.743 -33.537 1.00 49.38 398 ILE A CA 1
ATOM 3235 C C . ILE A 1 398 ? -41.587 -12.493 -34.479 1.00 49.38 398 ILE A C 1
ATOM 3237 O O . ILE A 1 398 ? -41.597 -12.234 -35.678 1.00 49.38 398 ILE A O 1
ATOM 3241 N N . GLU A 1 399 ? -42.304 -13.484 -33.951 1.00 52.56 399 GLU A N 1
ATOM 3242 C CA . GLU A 1 399 ? -43.531 -13.949 -34.593 1.00 52.56 399 GLU A CA 1
ATOM 3243 C C . GLU A 1 399 ? -44.659 -12.983 -34.230 1.00 52.56 399 GLU A C 1
ATOM 3245 O O . GLU A 1 399 ? -44.842 -12.595 -33.072 1.00 52.56 399 GLU A O 1
ATOM 3250 N N . ASP A 1 400 ? -45.349 -12.566 -35.283 1.00 57.34 400 ASP A N 1
ATOM 3251 C CA . ASP A 1 400 ? -46.439 -11.608 -35.342 1.00 57.34 400 ASP A CA 1
ATOM 3252 C C . ASP A 1 400 ? -47.458 -11.773 -34.206 1.00 57.34 400 ASP A C 1
ATOM 3254 O O . ASP A 1 400 ? -48.100 -12.814 -34.062 1.00 57.34 400 ASP A O 1
ATOM 3258 N N . SER A 1 401 ? -47.661 -10.703 -33.433 1.00 53.22 401 SER A N 1
ATOM 3259 C CA . SER A 1 401 ? -48.846 -10.566 -32.590 1.00 53.22 401 SER A CA 1
ATOM 3260 C C . SER A 1 401 ? -49.572 -9.279 -32.952 1.00 53.22 401 SER A C 1
ATOM 3262 O O . SER A 1 401 ? -49.149 -8.159 -32.659 1.00 53.22 401 SER A O 1
ATOM 3264 N N . GLU A 1 402 ? -50.650 -9.505 -33.683 1.00 56.09 402 GLU A N 1
ATOM 3265 C CA . GLU A 1 402 ? -51.669 -8.572 -34.111 1.00 56.09 402 GLU A CA 1
ATOM 3266 C C . GLU A 1 402 ? -52.535 -8.063 -32.935 1.00 56.09 402 GLU A C 1
ATOM 3268 O O . GLU A 1 402 ? -52.934 -8.822 -32.055 1.00 56.09 402 GLU A O 1
ATOM 3273 N N . VAL A 1 403 ? -52.943 -6.791 -33.064 1.00 50.06 403 VAL A N 1
ATOM 3274 C CA . VAL A 1 403 ? -54.269 -6.229 -32.709 1.00 50.06 403 VAL A CA 1
ATOM 3275 C C . VAL A 1 403 ? -54.482 -5.570 -31.325 1.00 50.06 403 VAL A C 1
ATOM 3277 O O . VAL A 1 403 ? -54.071 -6.044 -30.273 1.00 50.06 403 VAL A O 1
ATOM 3280 N N . VAL A 1 404 ? -55.260 -4.471 -31.414 1.00 45.50 404 VAL A N 1
ATOM 3281 C CA . VAL A 1 404 ? -55.845 -3.551 -30.407 1.00 45.50 404 VAL A CA 1
ATOM 3282 C C . VAL A 1 404 ? -54.889 -2.429 -29.969 1.00 45.50 404 VAL A C 1
ATOM 3284 O O . VAL A 1 404 ? -53.940 -2.671 -29.245 1.00 45.50 404 VAL A O 1
ATOM 3287 N N . GLY A 1 405 ? -55.010 -1.159 -30.370 1.00 44.38 405 GLY A N 1
ATOM 3288 C CA . GLY A 1 405 ? -56.177 -0.293 -30.594 1.00 44.38 405 GLY A CA 1
ATOM 3289 C C . GLY A 1 405 ? -55.954 0.990 -29.753 1.00 44.38 405 GLY A C 1
ATOM 3290 O O . GLY A 1 405 ? -55.574 0.854 -28.590 1.00 44.38 405 GLY A O 1
ATOM 3291 N N . PRO A 1 406 ? -56.099 2.220 -30.288 1.00 61.56 406 PRO A N 1
ATOM 3292 C CA . PRO A 1 406 ? -55.674 3.434 -29.592 1.00 61.56 406 PRO A CA 1
ATOM 3293 C C . PRO A 1 406 ? -56.770 3.919 -28.641 1.00 61.56 406 PRO A C 1
ATOM 3295 O O . PRO A 1 406 ? -57.926 4.038 -29.044 1.00 61.56 406 PRO A O 1
ATOM 3298 N N . ASN A 1 407 ? -56.410 4.223 -27.394 1.00 50.06 407 ASN A N 1
ATOM 3299 C CA . ASN A 1 407 ? -57.305 4.929 -26.485 1.00 50.06 407 ASN A CA 1
ATOM 3300 C C . ASN A 1 407 ? -56.614 6.193 -25.972 1.00 50.06 407 ASN A C 1
ATOM 3302 O O . ASN A 1 407 ? -55.650 6.139 -25.208 1.00 50.06 407 ASN A O 1
ATOM 3306 N N . GLU A 1 408 ? -57.104 7.320 -26.476 1.00 57.34 408 GLU A N 1
ATOM 3307 C CA . GLU A 1 408 ? -56.846 8.666 -25.989 1.00 57.34 408 GLU A CA 1
ATOM 3308 C C . GLU A 1 408 ? -57.433 8.813 -24.579 1.00 57.34 408 GLU A C 1
ATOM 3310 O O . GLU A 1 408 ? -58.543 8.350 -24.315 1.00 57.34 408 GLU A O 1
ATOM 3315 N N . GLY A 1 409 ? -56.724 9.477 -23.664 1.00 43.47 409 GLY A N 1
ATOM 3316 C CA . GLY A 1 409 ? -57.314 9.770 -22.361 1.00 43.47 409 GLY A CA 1
ATOM 3317 C C . GLY A 1 409 ? -56.378 10.354 -21.314 1.00 43.47 409 GLY A C 1
ATOM 3318 O O . GLY A 1 409 ? -55.678 9.620 -20.627 1.00 43.47 409 GLY A O 1
ATOM 3319 N N . SER A 1 410 ? -56.513 11.669 -21.135 1.00 47.19 410 SER A N 1
ATOM 3320 C CA . SER A 1 410 ? -56.387 12.425 -19.877 1.00 47.19 410 SER A CA 1
ATOM 3321 C C . SER A 1 410 ? -55.019 12.545 -19.195 1.00 47.19 410 SER A C 1
ATOM 3323 O O . SER A 1 410 ? -54.566 11.669 -18.463 1.00 47.19 410 SER A O 1
ATOM 3325 N N . ASP A 1 411 ? -54.427 13.729 -19.367 1.00 47.75 411 ASP A N 1
ATOM 3326 C CA . ASP A 1 411 ? -54.305 14.751 -18.316 1.00 47.75 411 ASP A CA 1
ATOM 3327 C C . ASP A 1 411 ? -54.362 14.273 -16.859 1.00 47.75 411 ASP A C 1
ATOM 3329 O O . ASP A 1 411 ? -55.429 13.898 -16.378 1.00 47.75 411 ASP A O 1
ATOM 3333 N N . ALA A 1 412 ? -53.257 14.456 -16.124 1.00 46.88 412 ALA A N 1
ATOM 3334 C CA . ALA A 1 412 ? -53.282 15.052 -14.784 1.00 46.88 412 ALA A CA 1
ATOM 3335 C C . ALA A 1 412 ? -51.891 15.120 -14.119 1.00 46.88 412 ALA A C 1
ATOM 3337 O O . ALA A 1 412 ? -51.286 14.098 -13.822 1.00 46.88 412 ALA A O 1
ATOM 3338 N N . ILE A 1 413 ? -51.499 16.350 -13.749 1.00 45.56 413 ILE A N 1
ATOM 3339 C CA . ILE A 1 413 ? -51.046 16.709 -12.387 1.00 45.56 413 ILE A CA 1
ATOM 3340 C C . ILE A 1 413 ? -49.674 16.106 -11.981 1.00 45.56 413 ILE A C 1
ATOM 3342 O O . ILE A 1 413 ? -49.538 14.934 -11.668 1.00 45.56 413 ILE A O 1
ATOM 3346 N N . ASN A 1 414 ? -48.586 16.885 -11.952 1.00 45.03 414 ASN A N 1
ATOM 3347 C CA . ASN A 1 414 ? -48.180 17.594 -10.731 1.00 45.03 414 ASN A CA 1
ATOM 3348 C C . ASN A 1 414 ? -47.193 18.739 -11.024 1.00 45.03 414 ASN A C 1
ATOM 3350 O O . ASN A 1 414 ? -46.014 18.533 -11.313 1.00 45.03 414 ASN A O 1
ATOM 3354 N N . LYS A 1 415 ? -47.705 19.961 -10.875 1.00 44.81 415 LYS A N 1
ATOM 3355 C CA . LYS A 1 415 ? -46.979 21.228 -10.804 1.00 44.81 415 LYS A CA 1
ATOM 3356 C C . LYS A 1 415 ? -46.466 21.402 -9.370 1.00 44.81 415 LYS A C 1
ATOM 3358 O O . LYS A 1 415 ? -47.256 21.675 -8.473 1.00 44.81 415 LYS A O 1
ATOM 3363 N N . TRP A 1 416 ? -45.167 21.231 -9.144 1.00 51.38 416 TRP A N 1
ATOM 3364 C CA . TRP A 1 416 ? -44.549 21.550 -7.855 1.00 51.38 416 TRP A CA 1
ATOM 3365 C C . TRP A 1 416 ? -44.190 23.039 -7.819 1.00 51.38 416 TRP A C 1
ATOM 3367 O O . TRP A 1 416 ? -43.147 23.458 -8.317 1.00 51.38 416 TRP A O 1
ATOM 3377 N N . ASP A 1 417 ? -45.096 23.837 -7.250 1.00 45.84 417 ASP A N 1
ATOM 3378 C CA . ASP A 1 417 ? -44.849 25.221 -6.840 1.00 45.84 417 ASP A CA 1
ATOM 3379 C C . ASP A 1 417 ? -43.812 25.243 -5.700 1.00 45.84 417 ASP A C 1
ATOM 3381 O O . ASP A 1 417 ? -44.114 24.963 -4.538 1.00 45.84 417 ASP A O 1
ATOM 3385 N N . LEU A 1 418 ? -42.576 25.612 -6.033 1.00 48.50 418 LEU A N 1
ATOM 3386 C CA . LEU A 1 418 ? -41.528 25.966 -5.076 1.00 48.50 418 LEU A CA 1
ATOM 3387 C C . LEU A 1 418 ? -41.843 27.332 -4.448 1.00 48.50 418 LEU A C 1
ATOM 3389 O O . LEU A 1 418 ? -41.441 28.383 -4.949 1.00 48.50 418 LEU A O 1
ATOM 3393 N N . ARG A 1 419 ? -42.562 27.322 -3.319 1.00 47.94 419 ARG A N 1
ATOM 3394 C CA . ARG A 1 419 ? -42.612 28.465 -2.397 1.00 47.94 419 ARG A CA 1
ATOM 3395 C C . ARG A 1 419 ? -41.303 28.550 -1.616 1.00 47.94 419 ARG A C 1
ATOM 3397 O O . ARG A 1 419 ? -41.034 27.735 -0.742 1.00 47.94 419 ARG A O 1
ATOM 3404 N N . VAL A 1 420 ? -40.531 29.586 -1.918 1.00 52.44 420 VAL A N 1
ATOM 3405 C CA . VAL A 1 420 ? -39.406 30.079 -1.117 1.00 52.44 420 VAL A CA 1
ATOM 3406 C C . VAL A 1 420 ? -39.960 30.812 0.114 1.00 52.44 420 VAL A C 1
ATOM 3408 O O . VAL A 1 420 ? -40.723 31.764 -0.067 1.00 52.44 420 VAL A O 1
ATOM 3411 N N . PRO A 1 421 ? -39.598 30.450 1.358 1.00 60.06 421 PRO A N 1
ATOM 3412 C CA . PRO A 1 421 ? -39.838 31.319 2.498 1.00 60.06 421 PRO A CA 1
ATOM 3413 C C . PRO A 1 421 ? -38.714 32.357 2.616 1.00 60.06 421 PRO A C 1
ATOM 3415 O O . PRO A 1 421 ? -37.542 32.027 2.786 1.00 60.06 421 PRO A O 1
ATOM 3418 N N . GLN A 1 422 ? -39.102 33.629 2.528 1.00 56.16 422 GLN A N 1
ATOM 3419 C CA . GLN A 1 422 ? -38.282 34.777 2.903 1.00 56.16 422 GLN A CA 1
ATOM 3420 C C . GLN A 1 422 ? -38.005 34.721 4.413 1.00 56.16 422 GLN A C 1
ATOM 3422 O O . GLN A 1 422 ? -38.930 34.863 5.214 1.00 56.16 422 GLN A O 1
ATOM 3427 N N . LEU A 1 423 ? -36.743 34.527 4.806 1.00 59.56 423 LEU A N 1
ATOM 3428 C CA . LEU A 1 423 ? -36.312 34.782 6.177 1.00 59.56 423 LEU A CA 1
ATOM 3429 C C . LEU A 1 423 ? -36.099 36.284 6.369 1.00 59.56 423 LEU A C 1
ATOM 3431 O O . LEU A 1 423 ? -35.329 36.927 5.657 1.00 59.56 423 LEU A O 1
ATOM 3435 N N . TRP A 1 424 ? -36.818 36.811 7.351 1.00 53.56 424 TRP A N 1
ATOM 3436 C CA . TRP A 1 424 ? -36.705 38.163 7.864 1.00 53.56 424 TRP A CA 1
ATOM 3437 C C . TRP A 1 424 ? -35.402 38.323 8.651 1.00 53.56 424 TRP A C 1
ATOM 3439 O O . TRP A 1 424 ? -35.101 37.524 9.535 1.00 53.56 424 TRP A O 1
ATOM 3449 N N . VAL A 1 425 ? -34.666 39.390 8.345 1.00 53.50 425 VAL A N 1
ATOM 3450 C CA . VAL A 1 425 ? -33.592 39.943 9.174 1.00 53.50 425 VAL A CA 1
ATOM 3451 C C . VAL A 1 425 ? -34.193 41.109 9.949 1.00 53.50 425 VAL A C 1
ATOM 3453 O O . VAL A 1 425 ? -34.571 42.104 9.334 1.00 53.50 425 VAL A O 1
ATOM 3456 N N . VAL A 1 426 ? -34.281 40.994 11.276 1.00 61.44 426 VAL A N 1
ATOM 3457 C CA . VAL A 1 426 ? -34.492 42.129 12.185 1.00 61.44 426 VAL A CA 1
ATOM 3458 C C . VAL A 1 426 ? -33.718 41.883 13.486 1.00 61.44 426 VAL A C 1
ATOM 3460 O O . VAL A 1 426 ? -33.898 40.839 14.111 1.00 61.44 426 VAL A O 1
ATOM 3463 N N . CYS A 1 427 ? -32.949 42.916 13.857 1.00 53.59 427 CYS A N 1
ATOM 3464 C CA . CYS A 1 427 ? -32.168 43.173 15.077 1.00 53.59 427 CYS A CA 1
ATOM 3465 C C . CYS A 1 427 ? -30.771 42.554 15.175 1.00 53.59 427 CYS A C 1
ATOM 3467 O O . CYS A 1 427 ? -30.640 41.381 15.581 1.00 53.59 427 CYS A O 1
#

InterPro domains:
  IPR001878 Zinc finger, CCHC-type [PF00098] (43-58)
  IPR001878 Zinc finger, CCHC-type [PS50158] (44-59)
  IPR001878 Zinc finger, CCHC-type [SM00343] (43-59)
  IPR036875 Zinc finger, CCHC-type superfamily [SSF57756] (27-64)

Foldseek 3Di:
DDDPPDPDDDDPPPPPDPPPPVPPVPPPPPDPPPPDDDDFADAEPQPRHGDDYVVPDPDPHPPDDDDDPDPDPPPDDDDDDPDDPPPPDPPDPDPPVVVVVVVVVVVVVVVVVVVVVVVVVVVVVVVVVVVVVVVVVVVVVVVVVVVVVVVVVVVVVVVVVVVVVVVVVVVVVVVVVVVVVVVVVVVVVVVVVVVVVVVCVVVVVPPDDDDDDDDDDDDDDDPPPPPPDPVVVVVVVVVVVVVPPCPDPDDPPDDDPPDDDPDDDDDDDDDDDDDDDDDDDDDDDDDDDDDDDDDDDDDDDDDDDDDDDDDDPPPPPPPDPPCPPPVVVLVVVLVVQLVVQLVVLVPDDPVVLVVLCVVLVHDPPDSVVSSNRSSVSVSCVVVVVVPPPPPPPPPPPPDDDDDDDDDDDDDDDDDDPDDDDDDDDDD